Protein AF-A0A317SPT7-F1 (afdb_monomer_lite)

Organism: NCBI:txid42249

Structure (mmCIF, N/CA/C/O backbone):
data_AF-A0A317SPT7-F1
#
_entry.id   AF-A0A317SPT7-F1
#
loop_
_atom_site.group_PDB
_atom_site.id
_atom_site.type_symbol
_atom_site.label_atom_id
_atom_site.label_alt_id
_atom_site.label_comp_id
_atom_site.label_asym_id
_atom_site.label_entity_id
_atom_site.label_seq_id
_atom_site.pdbx_PDB_ins_code
_atom_site.Cartn_x
_atom_site.Cartn_y
_atom_site.Cartn_z
_atom_site.occupancy
_atom_site.B_iso_or_equiv
_atom_site.auth_seq_id
_atom_site.auth_comp_id
_atom_site.auth_asym_id
_atom_site.auth_atom_id
_atom_site.pdbx_PDB_model_num
ATOM 1 N N . MET A 1 1 ? -6.561 -16.278 8.020 1.00 62.56 1 MET A N 1
ATOM 2 C CA . MET A 1 1 ? -5.770 -16.053 9.252 1.00 62.56 1 MET A CA 1
ATOM 3 C C . MET A 1 1 ? -6.663 -15.581 10.392 1.00 62.56 1 MET A C 1
ATOM 5 O O . MET A 1 1 ? -6.521 -16.106 11.484 1.00 62.56 1 MET A O 1
ATOM 9 N N . ASP A 1 2 ? -7.633 -14.691 10.151 1.00 71.88 2 ASP A N 1
ATOM 10 C CA . ASP A 1 2 ? -8.586 -14.255 11.193 1.00 71.88 2 ASP A CA 1
ATOM 11 C C . ASP A 1 2 ? -9.445 -15.392 11.786 1.00 71.88 2 ASP A C 1
ATOM 13 O O . ASP A 1 2 ? -9.927 -15.287 12.916 1.00 71.88 2 ASP A O 1
ATOM 17 N N . ASP A 1 3 ? -9.630 -16.486 11.041 1.00 73.00 3 ASP A N 1
ATOM 18 C CA . ASP A 1 3 ? -10.443 -17.635 11.455 1.00 73.00 3 ASP A CA 1
ATOM 19 C C . ASP A 1 3 ? -9.917 -18.350 12.703 1.00 73.00 3 ASP A C 1
ATOM 21 O O . ASP A 1 3 ? -10.719 -18.933 13.439 1.00 73.00 3 ASP A O 1
ATOM 25 N N . ASP A 1 4 ? -8.611 -18.258 12.962 1.00 81.69 4 ASP A N 1
ATOM 26 C CA . ASP A 1 4 ? -7.944 -18.909 14.092 1.00 81.69 4 ASP A CA 1
ATOM 27 C C . ASP A 1 4 ? -8.137 -18.140 15.408 1.00 81.69 4 ASP A C 1
ATOM 29 O O . ASP A 1 4 ? -7.883 -18.668 16.493 1.00 81.69 4 ASP A O 1
ATOM 33 N N . VAL A 1 5 ? -8.610 -16.890 15.341 1.00 82.00 5 VAL A N 1
ATOM 34 C CA . VAL A 1 5 ? -8.879 -16.076 16.525 1.00 82.00 5 VAL A CA 1
ATOM 35 C C . VAL A 1 5 ? -10.320 -16.301 16.970 1.00 82.00 5 VAL A C 1
ATOM 37 O O . VAL A 1 5 ? -11.270 -15.891 16.306 1.00 82.00 5 VAL A O 1
ATOM 40 N N . THR A 1 6 ? -10.500 -16.951 18.118 1.00 78.31 6 THR A N 1
ATOM 41 C CA . THR A 1 6 ? -11.825 -17.165 18.715 1.00 78.31 6 THR A CA 1
ATOM 42 C C . THR A 1 6 ? -12.183 -16.045 19.692 1.00 78.31 6 THR A C 1
ATOM 44 O O . THR A 1 6 ? -11.378 -15.765 20.590 1.00 78.31 6 THR A O 1
ATOM 47 N N . PRO A 1 7 ? -13.382 -15.440 19.590 1.00 75.62 7 PRO A N 1
ATOM 48 C CA . PRO A 1 7 ? -13.872 -14.522 20.610 1.00 75.62 7 PRO A CA 1
ATOM 49 C C . PRO A 1 7 ? -14.023 -15.266 21.942 1.00 75.62 7 PRO A C 1
ATOM 51 O O . PRO A 1 7 ? -14.437 -16.427 21.985 1.00 75.62 7 PRO A O 1
ATOM 54 N N . LEU A 1 8 ? -13.681 -14.604 23.045 1.00 79.56 8 LEU A N 1
ATOM 55 C CA . LEU A 1 8 ? -13.890 -15.158 24.380 1.00 79.56 8 LEU A CA 1
ATOM 56 C C . LEU A 1 8 ? -15.151 -14.548 24.985 1.00 79.56 8 LEU A C 1
ATOM 58 O O . LEU A 1 8 ? -15.348 -13.342 24.925 1.00 79.56 8 LEU A O 1
ATOM 62 N N . ILE A 1 9 ? -16.002 -15.358 25.610 1.00 79.31 9 ILE A N 1
ATOM 63 C CA . ILE A 1 9 ? -17.168 -14.836 26.333 1.00 79.31 9 ILE A CA 1
ATOM 64 C C . ILE A 1 9 ? -16.709 -14.327 27.697 1.00 79.31 9 ILE A C 1
ATOM 66 O O . ILE A 1 9 ? -16.031 -15.044 28.448 1.00 79.31 9 ILE A O 1
ATOM 70 N N . ILE A 1 10 ? -17.110 -13.107 28.053 1.00 75.12 10 ILE A N 1
ATOM 71 C CA . ILE A 1 10 ? -16.808 -12.566 29.372 1.00 75.12 10 ILE A CA 1
ATOM 72 C C . ILE A 1 10 ? -17.508 -13.408 30.447 1.00 75.12 10 ILE A C 1
ATOM 74 O O . ILE A 1 10 ? -18.734 -13.493 30.524 1.00 75.12 10 ILE A O 1
ATOM 78 N N . ARG A 1 11 ? -16.721 -13.995 31.351 1.00 71.31 11 ARG A N 1
ATOM 79 C CA . ARG A 1 11 ? -17.261 -14.719 32.507 1.00 71.31 11 ARG A CA 1
ATOM 80 C C . ARG A 1 11 ? -17.750 -13.717 33.567 1.00 71.31 11 ARG A C 1
ATOM 82 O O . ARG A 1 11 ? -16.999 -12.839 33.988 1.00 71.31 11 ARG A O 1
ATOM 89 N N . ASN A 1 12 ? -18.993 -13.892 34.029 1.00 77.94 12 ASN A N 1
ATOM 90 C CA . ASN A 1 12 ? -19.685 -13.103 35.067 1.00 77.94 12 ASN A CA 1
ATOM 91 C C . ASN A 1 12 ? -20.014 -11.649 34.668 1.00 77.94 12 ASN A C 1
ATOM 93 O O . ASN A 1 12 ? -19.311 -10.748 35.097 1.00 77.94 12 ASN A O 1
ATOM 97 N N . PRO A 1 13 ? -21.073 -11.357 33.899 1.00 79.38 13 PRO A N 1
ATOM 98 C CA . PRO A 1 13 ? -21.407 -9.980 33.526 1.00 79.38 13 PRO A CA 1
ATOM 99 C C . PRO A 1 13 ? -21.688 -9.084 34.752 1.00 79.38 13 PRO A C 1
ATOM 101 O O . PRO A 1 13 ? -22.119 -9.577 35.802 1.00 79.38 13 PRO A O 1
ATOM 104 N N . PRO A 1 14 ? -21.495 -7.755 34.641 1.00 83.56 14 PRO A N 1
ATOM 105 C CA . PRO A 1 14 ? -21.807 -6.834 35.723 1.00 83.56 14 PRO A CA 1
ATOM 106 C C . PRO A 1 14 ? -23.298 -6.891 36.081 1.00 83.56 14 PRO A C 1
ATOM 108 O O . PRO A 1 14 ? -24.159 -7.234 35.259 1.00 83.56 14 PRO A O 1
ATOM 111 N N . ARG A 1 15 ? -23.607 -6.523 37.334 1.00 87.19 15 ARG A N 1
ATOM 112 C CA . ARG A 1 15 ? -24.990 -6.406 37.824 1.00 87.19 15 ARG A CA 1
ATOM 113 C C . ARG A 1 15 ? -25.806 -5.531 36.869 1.00 87.19 15 ARG A C 1
ATOM 115 O O . ARG A 1 15 ? -25.298 -4.522 36.387 1.00 87.19 15 ARG A O 1
ATOM 122 N N . ILE A 1 16 ? -27.079 -5.873 36.660 1.00 86.75 16 ILE A N 1
ATOM 123 C CA . ILE A 1 16 ? -27.988 -5.173 35.729 1.00 86.75 16 ILE A CA 1
ATOM 124 C C . ILE A 1 16 ? -27.984 -3.654 35.966 1.00 86.75 16 ILE A C 1
ATOM 126 O O . ILE A 1 16 ? -27.897 -2.878 35.020 1.00 86.75 16 ILE A O 1
ATOM 130 N N . SER A 1 17 ? -27.964 -3.221 37.231 1.00 89.56 17 SER A N 1
ATOM 131 C CA . SER A 1 17 ? -27.928 -1.802 37.612 1.00 89.56 17 SER A CA 1
ATOM 132 C C . SER A 1 17 ? -26.664 -1.042 37.181 1.00 89.56 17 SER A C 1
ATOM 134 O O . SER A 1 17 ? -26.667 0.189 37.173 1.00 89.56 17 SER A O 1
ATOM 136 N N . LEU A 1 18 ? -25.582 -1.746 36.836 1.00 90.38 18 LEU A N 1
ATOM 137 C CA . LEU A 1 18 ? -24.305 -1.170 36.410 1.00 90.38 18 LEU A CA 1
ATOM 138 C C . LEU A 1 18 ? -24.070 -1.259 34.899 1.00 90.38 18 LEU A C 1
ATOM 140 O O . LEU A 1 18 ? -23.232 -0.510 34.407 1.00 90.38 18 LEU A O 1
ATOM 144 N N . ARG A 1 19 ? -24.805 -2.104 34.162 1.00 89.62 19 ARG A N 1
ATOM 145 C CA . ARG A 1 19 ? -24.576 -2.358 32.724 1.00 89.62 19 ARG A CA 1
ATOM 146 C C . ARG A 1 19 ? -24.565 -1.080 31.889 1.00 89.62 19 ARG A C 1
ATOM 148 O O . ARG A 1 19 ? -23.528 -0.726 31.344 1.00 89.62 19 ARG A O 1
ATOM 155 N N . ARG A 1 20 ? -25.623 -0.271 31.989 1.00 92.19 20 ARG A N 1
ATOM 156 C CA . ARG A 1 20 ? -25.729 1.016 31.278 1.00 92.19 20 ARG A CA 1
ATOM 157 C C . ARG A 1 20 ? -24.606 2.010 31.600 1.00 92.19 20 ARG A C 1
ATOM 159 O O . ARG A 1 20 ? -24.272 2.861 30.782 1.00 92.19 20 ARG A O 1
ATOM 166 N N . LYS A 1 21 ? -24.046 1.963 32.816 1.00 94.31 21 LYS A N 1
ATOM 167 C CA . LYS A 1 21 ? -22.901 2.812 33.193 1.00 94.31 21 LYS A CA 1
ATOM 168 C C . LYS A 1 21 ? -21.602 2.284 32.588 1.00 94.31 21 LYS A C 1
ATOM 170 O O . LYS A 1 21 ? -20.775 3.080 32.161 1.00 94.31 21 LYS A O 1
ATOM 175 N N . VAL A 1 22 ? -21.433 0.963 32.578 1.00 94.38 22 VAL A N 1
ATOM 176 C CA . VAL A 1 22 ? -20.272 0.273 32.006 1.00 94.38 22 VAL A CA 1
ATOM 177 C C . VAL A 1 22 ? -20.228 0.437 30.488 1.00 94.38 22 VAL A C 1
ATOM 179 O O . VAL A 1 22 ? -19.161 0.744 29.974 1.00 94.38 22 VAL A O 1
ATOM 182 N N . GLU A 1 23 ? -21.365 0.325 29.801 1.00 93.50 23 GLU A N 1
ATOM 183 C CA . GLU A 1 23 ? -21.505 0.568 28.354 1.00 93.50 23 GLU A CA 1
ATOM 184 C C . GLU A 1 23 ? -21.053 1.983 27.978 1.00 93.50 23 GLU A C 1
ATOM 186 O O . GLU A 1 23 ? -20.086 2.147 27.241 1.00 93.50 23 GLU A O 1
ATOM 191 N N . LYS A 1 24 ? -21.651 3.015 28.593 1.00 95.88 24 LYS A N 1
ATOM 192 C CA . LYS A 1 24 ? -21.262 4.418 28.358 1.00 95.88 24 LYS A CA 1
ATOM 193 C C . LYS A 1 24 ? -19.786 4.687 28.646 1.00 95.88 24 LYS A C 1
ATOM 195 O O . LYS A 1 24 ? -19.141 5.477 27.956 1.00 95.88 24 LYS A O 1
ATOM 200 N N . LEU A 1 25 ? -19.253 4.069 29.702 1.00 96.56 25 LEU A N 1
ATOM 201 C CA . LEU A 1 25 ? -17.837 4.182 30.027 1.00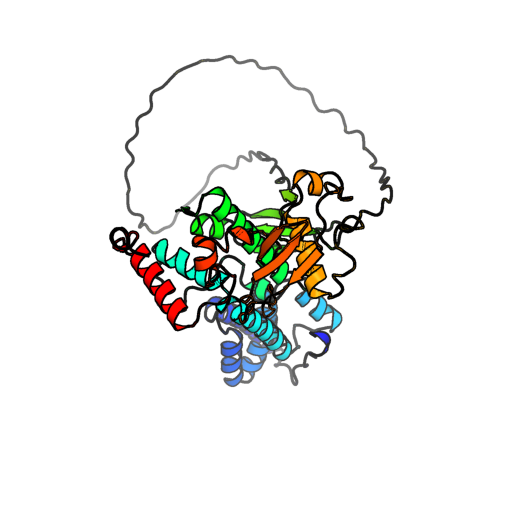 96.56 25 LEU A CA 1
ATOM 202 C C . LEU A 1 25 ? -16.977 3.500 28.955 1.00 96.56 25 LEU A C 1
ATOM 204 O O . LEU A 1 25 ? -15.963 4.068 28.572 1.00 96.56 25 LEU A O 1
ATOM 208 N N . GLY A 1 26 ? -17.386 2.336 28.448 1.00 96.38 26 GLY A N 1
ATOM 209 C CA . GLY A 1 26 ? -16.715 1.631 27.356 1.00 96.38 26 GLY A CA 1
ATOM 210 C C . GLY A 1 26 ? -16.642 2.462 26.074 1.00 96.38 26 GLY A C 1
ATOM 211 O O . GLY A 1 26 ? -15.552 2.651 25.540 1.00 96.38 26 GLY A O 1
ATOM 212 N N . GLU A 1 27 ? -17.763 3.041 25.640 1.00 96.38 27 GLU A N 1
ATOM 213 C CA . GLU A 1 27 ? -17.819 3.969 24.496 1.00 96.38 27 GLU A CA 1
ATOM 214 C C . GLU A 1 27 ? -16.865 5.158 24.684 1.00 96.38 27 GLU A C 1
ATOM 216 O O . GLU A 1 27 ? -16.054 5.476 23.812 1.00 96.38 27 GLU A O 1
ATOM 221 N N . THR A 1 28 ? -16.914 5.789 25.862 1.00 97.56 28 THR A N 1
ATOM 222 C CA . THR A 1 28 ? -16.061 6.942 26.187 1.00 97.56 28 THR A CA 1
ATOM 223 C C . THR A 1 28 ? -14.582 6.560 26.165 1.00 97.56 28 THR A C 1
ATOM 225 O O . THR A 1 28 ? -13.760 7.283 25.606 1.00 97.56 28 THR A O 1
ATOM 228 N N . LEU A 1 29 ? -14.226 5.415 26.754 1.00 97.44 29 LEU A N 1
ATOM 229 C CA . LEU A 1 29 ? -12.850 4.922 26.780 1.00 97.44 29 LEU A CA 1
ATOM 230 C C . LEU A 1 29 ? -12.330 4.612 25.380 1.00 97.44 29 LEU A C 1
ATOM 232 O O . LEU A 1 29 ? -11.175 4.917 25.110 1.00 97.44 29 LEU A O 1
ATOM 236 N N . ALA A 1 30 ? -13.155 4.043 24.499 1.00 97.00 30 ALA A N 1
ATOM 237 C CA . ALA A 1 30 ? -12.769 3.774 23.118 1.00 97.00 30 ALA A CA 1
ATOM 238 C C . ALA A 1 30 ? -12.459 5.069 22.357 1.00 97.00 30 ALA A C 1
ATOM 240 O O . ALA A 1 30 ? -11.417 5.167 21.712 1.00 97.00 30 ALA A O 1
ATOM 241 N N . LEU A 1 31 ? -13.307 6.094 22.500 1.00 96.50 31 LEU A N 1
ATOM 242 C CA . LEU A 1 31 ? -13.080 7.408 21.893 1.00 96.50 31 LEU A CA 1
ATOM 243 C C . LEU A 1 31 ? -11.825 8.094 22.445 1.00 96.50 31 LEU A C 1
ATOM 245 O O . LEU A 1 31 ? -11.060 8.680 21.679 1.00 96.50 31 LEU A O 1
ATOM 249 N N . VAL A 1 32 ? -11.591 8.017 23.758 1.00 96.62 32 VAL A N 1
ATOM 250 C CA . VAL A 1 32 ? -10.373 8.558 24.383 1.00 96.62 32 VAL A CA 1
ATOM 251 C C . VAL A 1 32 ? -9.139 7.806 23.893 1.00 96.62 32 VAL A C 1
ATOM 253 O O . VAL A 1 32 ? -8.159 8.439 23.511 1.00 96.62 32 VAL A O 1
ATOM 256 N N . ALA A 1 33 ? -9.188 6.473 23.858 1.00 96.12 33 ALA A N 1
ATOM 257 C CA . ALA A 1 33 ? -8.097 5.640 23.368 1.00 96.12 33 ALA A CA 1
ATOM 258 C C . ALA A 1 33 ? -7.736 6.002 21.921 1.00 96.12 33 ALA A C 1
ATOM 260 O O . ALA A 1 33 ? -6.568 6.238 21.622 1.00 96.12 33 ALA A O 1
ATOM 261 N N . PHE A 1 34 ? -8.742 6.098 21.050 1.00 94.31 34 PHE A N 1
ATOM 262 C CA . PHE A 1 34 ? -8.567 6.394 19.632 1.00 94.31 34 PHE A CA 1
ATOM 263 C C . PHE A 1 34 ? -7.972 7.789 19.390 1.00 94.31 34 PHE A C 1
ATOM 265 O O . PHE A 1 34 ? -7.015 7.927 18.634 1.00 94.31 34 PHE A O 1
ATOM 272 N N . ASN A 1 35 ? -8.497 8.824 20.056 1.00 92.38 35 ASN A N 1
ATOM 273 C CA . ASN A 1 35 ? -8.096 10.208 19.785 1.00 92.38 35 ASN A CA 1
ATOM 274 C C . ASN A 1 35 ? -6.831 10.651 20.537 1.00 92.38 35 ASN A C 1
ATOM 276 O O . ASN A 1 35 ? -6.080 11.475 20.024 1.00 92.38 35 ASN A O 1
ATOM 280 N N . ALA A 1 36 ? -6.599 10.156 21.758 1.00 90.56 36 ALA A N 1
ATOM 281 C CA . ALA A 1 36 ? -5.516 10.647 22.618 1.00 90.56 36 ALA A CA 1
ATOM 282 C C . ALA A 1 36 ? -4.276 9.739 22.645 1.00 90.56 36 ALA A C 1
ATOM 284 O O . ALA A 1 36 ? -3.206 10.193 23.044 1.00 90.56 36 ALA A O 1
ATOM 285 N N . PHE A 1 37 ? -4.393 8.472 22.233 1.00 87.00 37 PHE A N 1
ATOM 286 C CA . PHE A 1 37 ? -3.320 7.474 22.344 1.00 87.00 37 PHE A CA 1
ATOM 287 C C . PHE A 1 37 ? -2.973 6.831 20.996 1.00 87.00 37 PHE A C 1
ATOM 289 O O . PHE A 1 37 ? -2.656 5.645 20.963 1.00 87.00 37 PHE A O 1
ATOM 296 N N . GLY A 1 38 ? -3.020 7.610 19.907 1.00 75.75 38 GLY A N 1
ATOM 297 C CA . GLY A 1 38 ? -2.996 7.157 18.505 1.00 75.75 38 GLY A CA 1
ATOM 298 C C . GLY A 1 38 ? -2.083 5.970 18.169 1.00 75.75 38 GLY A C 1
ATOM 299 O O . GLY A 1 38 ? -2.532 5.039 17.509 1.00 75.75 38 GLY A O 1
ATOM 300 N N . ASP A 1 39 ? -0.844 5.937 18.671 1.00 79.00 39 ASP A N 1
ATOM 301 C CA . ASP A 1 39 ? 0.107 4.854 18.364 1.00 79.00 39 ASP A CA 1
ATOM 302 C C . ASP A 1 39 ? -0.169 3.539 19.113 1.00 79.00 39 ASP A C 1
ATOM 304 O O . ASP A 1 39 ? 0.322 2.475 18.736 1.00 79.00 39 ASP A O 1
ATOM 308 N N . SER A 1 40 ? -0.912 3.580 20.222 1.00 87.75 40 SER A N 1
ATOM 309 C CA . SER A 1 40 ? -1.241 2.376 20.992 1.00 87.75 40 SER A CA 1
ATOM 310 C C . SER A 1 40 ? -2.547 2.456 21.806 1.00 87.75 40 SER A C 1
ATOM 312 O O . SER A 1 40 ? -2.523 2.222 23.023 1.00 87.75 40 SER A O 1
ATOM 314 N N . PRO A 1 41 ? -3.713 2.683 21.166 1.00 93.00 41 PRO A N 1
ATOM 315 C CA . PRO A 1 41 ? -5.000 2.823 21.856 1.00 93.00 41 PRO A CA 1
ATOM 316 C C . PRO A 1 41 ? -5.317 1.636 22.782 1.00 93.00 41 PRO A C 1
ATOM 318 O O . PRO A 1 41 ? -5.710 1.811 23.939 1.00 93.00 41 PRO A O 1
ATOM 321 N N . GLY A 1 42 ? -5.046 0.406 22.331 1.00 94.69 42 GLY A N 1
ATOM 322 C CA . GLY A 1 42 ? -5.265 -0.802 23.131 1.00 94.69 42 GLY A CA 1
ATOM 323 C C . GLY A 1 42 ? -4.428 -0.894 24.415 1.00 94.69 42 GLY A C 1
ATOM 324 O O . GLY A 1 42 ? -4.880 -1.497 25.393 1.00 94.69 42 GLY A O 1
ATOM 325 N N . LYS A 1 43 ? -3.232 -0.283 24.479 1.00 95.12 43 LYS A N 1
ATOM 326 C CA . LYS A 1 43 ? -2.399 -0.307 25.701 1.00 95.12 43 LYS A CA 1
ATOM 327 C C . LYS A 1 43 ? -3.051 0.497 26.823 1.00 95.12 43 LYS A C 1
ATOM 329 O O . LYS A 1 43 ? -3.052 0.049 27.970 1.00 95.12 43 LYS A O 1
ATOM 334 N N . PHE A 1 44 ? -3.657 1.637 26.490 1.00 95.75 44 PHE A N 1
ATOM 335 C CA . PHE A 1 44 ? -4.428 2.436 27.442 1.00 95.75 44 PHE A CA 1
ATOM 336 C C . PHE A 1 44 ? -5.591 1.624 28.035 1.00 95.75 44 PHE A C 1
ATOM 338 O O . PHE A 1 44 ? -5.738 1.554 29.258 1.00 95.75 44 PHE A O 1
ATOM 345 N N . LEU A 1 45 ? -6.357 0.921 27.193 1.00 96.44 45 LEU A N 1
ATOM 346 C CA . LEU A 1 45 ? -7.470 0.081 27.650 1.00 96.44 45 LEU A CA 1
ATOM 347 C C . LEU A 1 45 ? -7.012 -1.070 28.556 1.00 96.44 45 LEU A C 1
ATOM 349 O O . LEU A 1 45 ? -7.708 -1.403 29.521 1.00 96.44 45 LEU A O 1
ATOM 353 N N . MET A 1 46 ? -5.835 -1.648 28.288 1.00 95.75 46 MET A N 1
ATOM 354 C CA . MET A 1 46 ? -5.230 -2.682 29.134 1.00 95.75 46 MET A CA 1
ATOM 355 C C . MET A 1 46 ? -4.893 -2.154 30.529 1.00 95.75 46 MET A C 1
ATOM 357 O O . MET A 1 46 ? -5.267 -2.789 31.517 1.00 95.75 46 MET A O 1
ATOM 361 N N . VAL A 1 47 ? -4.259 -0.982 30.626 1.00 94.62 47 VAL A N 1
ATOM 362 C CA . VAL A 1 47 ? -3.975 -0.333 31.918 1.00 94.62 47 VAL A CA 1
ATOM 363 C C . VAL A 1 47 ? -5.276 -0.049 32.667 1.00 94.62 47 VAL A C 1
ATOM 365 O O . VAL A 1 47 ? -5.401 -0.388 33.843 1.00 94.62 47 VAL A O 1
ATOM 368 N N . PHE A 1 48 ? -6.283 0.487 31.974 1.00 93.62 48 PHE A N 1
ATOM 369 C CA . PHE A 1 48 ? -7.579 0.786 32.578 1.00 93.62 48 PHE A CA 1
ATOM 370 C C . PHE A 1 48 ? -8.279 -0.478 33.108 1.00 93.62 48 PHE A C 1
ATOM 372 O O . PHE A 1 48 ? -8.863 -0.464 34.194 1.00 93.62 48 PHE A O 1
ATOM 379 N N . SER A 1 49 ? -8.141 -1.611 32.410 1.00 94.38 49 SER A N 1
ATOM 380 C CA . SER A 1 49 ? -8.752 -2.890 32.802 1.00 94.38 49 SER A CA 1
ATOM 381 C C . SER A 1 49 ? -8.220 -3.462 34.126 1.00 94.38 49 SER A C 1
ATOM 383 O O . SER A 1 49 ? -8.878 -4.299 34.755 1.00 94.38 49 SER A O 1
ATOM 385 N N . ALA A 1 50 ? -7.041 -3.007 34.562 1.00 93.88 50 ALA A N 1
ATOM 386 C CA . ALA A 1 50 ? -6.405 -3.427 35.804 1.00 93.88 50 ALA A CA 1
ATOM 387 C C . ALA A 1 50 ? -6.906 -2.651 37.038 1.00 93.88 50 ALA A C 1
ATOM 389 O O . ALA A 1 50 ? -6.690 -3.103 38.159 1.00 93.88 50 ALA A O 1
ATOM 390 N N . LEU A 1 51 ? -7.596 -1.516 36.855 1.00 94.69 51 LEU A N 1
ATOM 391 C CA . LEU A 1 51 ? -7.947 -0.602 37.952 1.00 94.69 51 LEU A CA 1
ATOM 392 C C . LE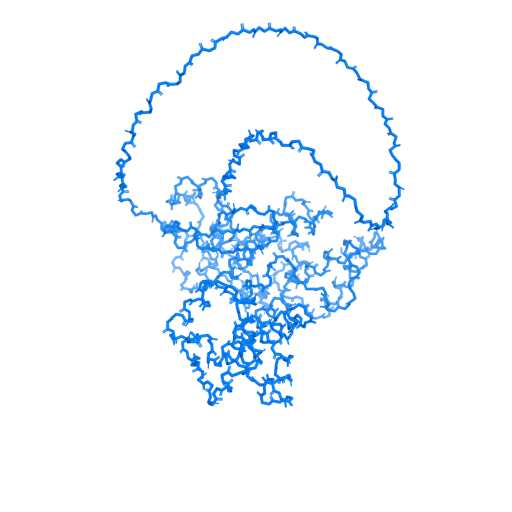U A 1 51 ? -9.084 -1.112 38.844 1.00 94.69 51 LEU A C 1
ATOM 394 O O . LEU A 1 51 ? -9.067 -0.926 40.057 1.00 94.69 51 LEU A O 1
ATOM 398 N N . SER A 1 52 ? -10.112 -1.721 38.254 1.00 94.19 52 SER A N 1
ATOM 399 C CA . SER A 1 52 ? -11.253 -2.261 38.997 1.00 94.19 52 SER A CA 1
ATOM 400 C C . SER A 1 52 ? -12.014 -3.289 38.169 1.00 94.19 52 SER A C 1
ATOM 402 O O . SER A 1 52 ? -11.845 -3.378 36.952 1.00 94.19 52 SER A O 1
ATOM 404 N N . GLN A 1 53 ? -12.912 -4.038 38.813 1.00 90.50 53 GLN A N 1
ATOM 405 C CA . GLN A 1 53 ? -13.801 -4.954 38.104 1.00 90.50 53 GLN A CA 1
ATOM 406 C C . GLN A 1 53 ? -14.688 -4.204 37.091 1.00 90.50 53 GLN A C 1
ATOM 408 O O . GLN A 1 53 ? -14.778 -4.628 35.945 1.00 90.50 53 GLN A O 1
ATOM 413 N N . THR A 1 54 ? -15.269 -3.058 37.462 1.00 91.81 54 THR A N 1
ATOM 414 C CA . THR A 1 54 ? -16.066 -2.208 36.556 1.00 91.81 54 THR A CA 1
ATOM 415 C C . THR A 1 54 ? -15.246 -1.726 35.360 1.00 91.81 54 THR A C 1
ATOM 417 O O . THR A 1 54 ? -15.708 -1.816 34.224 1.00 91.81 54 THR A O 1
ATOM 420 N N . CYS A 1 55 ? -14.015 -1.266 35.605 1.00 94.19 55 CYS A N 1
ATOM 421 C CA . CYS A 1 55 ? -13.102 -0.821 34.556 1.00 94.19 55 CYS A CA 1
ATOM 422 C C . CYS A 1 55 ? -12.711 -1.965 33.620 1.00 94.19 55 CYS A C 1
ATOM 424 O O . CYS A 1 55 ? -12.604 -1.749 32.423 1.00 94.19 55 CYS A O 1
ATOM 426 N N . ARG A 1 56 ? -12.561 -3.193 34.129 1.00 92.88 56 ARG A N 1
ATOM 427 C CA . ARG A 1 56 ? -12.292 -4.375 33.303 1.00 92.88 56 ARG A CA 1
ATOM 428 C C . ARG A 1 56 ? -13.405 -4.644 32.293 1.00 92.88 56 ARG A C 1
ATOM 430 O O . ARG A 1 56 ? -13.106 -4.838 31.117 1.00 92.88 56 ARG A O 1
ATOM 437 N N . TYR A 1 57 ? -14.669 -4.630 32.725 1.00 91.88 57 TYR A N 1
ATOM 438 C CA . TYR A 1 57 ? -15.798 -4.796 31.799 1.00 91.88 57 TYR A CA 1
ATOM 439 C C . TYR A 1 57 ? -15.884 -3.630 30.817 1.00 91.88 57 TYR A C 1
ATOM 441 O O . TYR A 1 57 ? -16.020 -3.865 29.622 1.00 91.88 57 TYR A O 1
ATOM 449 N N . ALA A 1 58 ? -15.728 -2.392 31.297 1.00 95.38 58 ALA A N 1
ATOM 450 C CA . ALA A 1 58 ? -15.760 -1.213 30.435 1.00 95.38 58 ALA A CA 1
ATOM 451 C C . ALA A 1 58 ? -14.645 -1.248 29.381 1.00 95.38 58 ALA A C 1
ATOM 453 O O . ALA A 1 58 ? -14.921 -1.009 28.215 1.00 95.38 58 ALA A O 1
ATOM 454 N N . SER A 1 59 ? -13.416 -1.625 29.752 1.00 95.88 59 SER A N 1
ATOM 455 C CA . SER A 1 59 ? -12.314 -1.833 28.805 1.00 95.88 59 SER A CA 1
ATOM 456 C C . SER A 1 59 ? -12.628 -2.925 27.790 1.00 95.88 59 SER A C 1
ATOM 458 O O . SER A 1 59 ? -12.234 -2.800 26.639 1.00 95.88 59 SER A O 1
ATOM 460 N N . THR A 1 60 ? -13.322 -3.991 28.196 1.00 94.12 60 THR A N 1
ATOM 461 C CA . THR A 1 60 ? -13.675 -5.079 27.276 1.00 94.12 60 THR A CA 1
ATOM 462 C C . THR A 1 60 ? -14.665 -4.596 26.215 1.00 94.12 60 THR A C 1
ATOM 464 O O . THR A 1 60 ? -14.406 -4.784 25.033 1.00 94.12 60 THR A O 1
ATOM 467 N N . LEU A 1 61 ? -15.716 -3.870 26.616 1.00 94.31 61 LEU A N 1
ATOM 468 C CA . LEU A 1 61 ? -16.631 -3.209 25.672 1.00 94.31 61 LEU A CA 1
ATOM 469 C C . LEU A 1 61 ? -15.920 -2.142 24.831 1.00 94.31 61 LEU A C 1
ATOM 471 O O . LEU A 1 61 ? -16.181 -2.000 23.640 1.00 94.31 61 LEU A O 1
ATOM 475 N N . ALA A 1 62 ? -14.981 -1.409 25.434 1.00 96.56 62 ALA A N 1
ATOM 476 C CA . ALA A 1 62 ? -14.198 -0.402 24.734 1.00 96.56 62 ALA A CA 1
ATOM 477 C C . ALA A 1 62 ? -13.376 -1.008 23.591 1.00 96.56 62 ALA A C 1
ATOM 479 O O . ALA A 1 62 ? -13.233 -0.353 22.567 1.00 96.56 62 ALA A O 1
ATOM 480 N N . PHE A 1 63 ? -12.876 -2.245 23.715 1.00 96.31 63 PHE A N 1
ATOM 481 C CA . PHE A 1 63 ? -12.219 -2.925 22.595 1.00 96.31 63 PHE A CA 1
ATOM 482 C C . PHE A 1 63 ? -13.177 -3.152 21.425 1.00 96.31 63 PHE A C 1
ATOM 484 O O . PHE A 1 63 ? -12.780 -2.920 20.290 1.00 96.31 63 PHE A O 1
ATOM 491 N N . THR A 1 64 ? -14.432 -3.524 21.678 1.00 94.00 64 THR A N 1
ATOM 492 C CA . THR A 1 64 ? -15.444 -3.676 20.623 1.00 94.00 64 THR A CA 1
ATOM 493 C C . THR A 1 64 ? -15.674 -2.368 19.867 1.00 94.00 64 THR A C 1
ATOM 495 O O . THR A 1 64 ? -15.596 -2.338 18.641 1.00 94.00 64 THR A O 1
ATOM 498 N N . HIS A 1 65 ? -15.869 -1.257 20.581 1.00 94.94 65 HIS A N 1
ATOM 499 C CA . HIS A 1 65 ? -16.020 0.055 19.942 1.00 94.94 65 HIS A CA 1
ATOM 500 C C . HIS A 1 65 ? -14.733 0.509 19.242 1.00 94.94 65 HIS A C 1
ATOM 502 O O . HIS A 1 65 ? -14.775 1.004 18.118 1.00 94.94 65 HIS A O 1
ATOM 508 N N . LEU A 1 66 ? -13.573 0.303 19.865 1.00 95.75 66 LEU A N 1
ATOM 509 C CA . LEU A 1 66 ? -12.281 0.672 19.294 1.00 95.75 66 LEU A CA 1
ATOM 510 C C . LEU A 1 66 ? -12.005 -0.080 17.988 1.00 95.75 66 LEU A C 1
ATOM 512 O O . LEU A 1 66 ? -11.518 0.526 17.043 1.00 95.75 66 LEU A O 1
ATOM 516 N N . ILE A 1 67 ? -12.379 -1.358 17.899 1.00 95.00 67 ILE A N 1
ATOM 517 C CA . ILE A 1 67 ? -12.299 -2.148 16.665 1.00 95.00 67 ILE A CA 1
ATOM 518 C C . ILE A 1 67 ? -13.076 -1.475 15.531 1.00 95.00 67 ILE A C 1
ATOM 520 O O . ILE A 1 67 ? -12.539 -1.329 14.437 1.00 95.00 67 ILE A O 1
ATOM 524 N N . THR A 1 68 ? -14.303 -1.014 15.794 1.00 92.06 68 THR A N 1
ATOM 525 C CA . THR A 1 68 ? -15.120 -0.341 14.768 1.00 92.06 68 THR A CA 1
ATOM 526 C C . THR A 1 68 ? -14.553 1.012 14.335 1.00 92.06 68 THR A C 1
ATOM 528 O O . THR A 1 68 ? -14.733 1.405 13.186 1.00 92.06 68 THR A O 1
ATOM 531 N N . LEU A 1 69 ? -13.845 1.708 15.231 1.00 92.75 69 LEU A N 1
ATOM 532 C CA . LEU A 1 69 ? -13.195 2.989 14.940 1.00 92.75 69 LEU A CA 1
ATOM 533 C C . LEU A 1 69 ? -11.880 2.809 14.168 1.00 92.75 69 LEU A C 1
ATOM 535 O O . LEU A 1 69 ? -11.585 3.565 13.248 1.00 92.75 69 LEU A O 1
ATOM 539 N N . GLU A 1 70 ? -11.072 1.829 14.566 1.00 92.19 70 GLU A N 1
ATOM 540 C CA . GLU A 1 70 ? -9.692 1.661 14.106 1.00 92.19 70 GLU A CA 1
ATOM 541 C C . GLU A 1 70 ? -9.575 0.754 12.874 1.00 92.19 70 GLU A C 1
ATOM 543 O O . GLU A 1 70 ? -8.689 0.950 12.039 1.00 92.19 70 GLU A O 1
ATOM 548 N N . PHE A 1 71 ? -10.489 -0.208 12.742 1.00 93.38 71 PHE A N 1
ATOM 549 C CA . PHE A 1 71 ? -10.547 -1.175 11.648 1.00 93.38 71 PHE A CA 1
ATOM 550 C C . PHE A 1 71 ? -11.947 -1.180 11.012 1.00 93.38 71 PHE A C 1
ATOM 552 O O . PHE A 1 71 ? -12.647 -2.196 11.080 1.00 93.38 71 PHE A O 1
ATOM 559 N N . PRO A 1 72 ? -12.396 -0.061 10.411 1.00 90.50 72 PRO A N 1
ATOM 560 C CA . PRO A 1 72 ? -13.655 -0.051 9.672 1.00 90.50 72 PRO A CA 1
ATOM 561 C C . PRO A 1 72 ? -13.570 -1.007 8.472 1.00 90.50 72 PRO A C 1
ATOM 563 O O . PRO A 1 72 ? -12.474 -1.273 7.988 1.00 90.50 72 PRO A O 1
ATOM 566 N N . GLY A 1 73 ? -14.711 -1.504 7.985 1.00 89.75 73 GLY A N 1
ATOM 567 C CA . GLY A 1 73 ? -14.781 -2.235 6.714 1.00 89.75 73 GLY A CA 1
ATOM 568 C C . GLY A 1 73 ? -15.464 -3.605 6.752 1.00 89.75 73 GLY A C 1
ATOM 569 O O . GLY A 1 73 ? -15.923 -4.101 7.791 1.00 89.75 73 GLY A O 1
ATOM 570 N N . ALA A 1 74 ? -15.539 -4.214 5.571 1.00 89.62 74 ALA A N 1
ATOM 571 C CA . ALA A 1 74 ? -16.186 -5.490 5.299 1.00 89.62 74 ALA A CA 1
ATOM 572 C C . ALA A 1 74 ? -15.510 -6.659 6.027 1.00 89.62 74 ALA A C 1
ATOM 574 O O . ALA A 1 74 ? -16.191 -7.593 6.440 1.00 89.62 74 ALA A O 1
ATOM 575 N N . ARG A 1 75 ? -14.185 -6.622 6.230 1.00 90.00 75 ARG A N 1
ATOM 576 C CA . ARG A 1 75 ? -13.453 -7.712 6.899 1.00 90.00 75 ARG A CA 1
ATOM 577 C C . ARG A 1 75 ? -13.844 -7.809 8.371 1.00 90.00 75 ARG A C 1
ATOM 579 O O . ARG A 1 75 ? -14.132 -8.895 8.863 1.00 90.00 75 ARG A O 1
ATOM 586 N N . THR A 1 76 ? -13.909 -6.668 9.054 1.00 92.50 76 THR A N 1
ATOM 587 C CA . THR A 1 76 ? -14.324 -6.584 10.461 1.00 92.50 76 THR A CA 1
ATOM 588 C C . THR A 1 76 ? -15.780 -7.002 10.636 1.00 92.50 76 THR A C 1
ATOM 590 O O . THR A 1 76 ? -16.076 -7.840 11.483 1.00 92.50 76 THR A O 1
ATOM 593 N N . THR A 1 77 ? -16.683 -6.462 9.813 1.00 92.50 77 THR A N 1
ATOM 594 C CA . THR A 1 77 ? -18.117 -6.797 9.862 1.00 92.50 77 THR A CA 1
ATOM 595 C C . THR A 1 77 ? -18.364 -8.274 9.555 1.00 92.50 77 THR A C 1
ATOM 597 O O . THR A 1 77 ? -18.992 -8.956 10.359 1.00 92.50 77 THR A O 1
ATOM 600 N N . SER A 1 78 ? -17.765 -8.806 8.485 1.00 91.38 78 SER A N 1
ATOM 601 C CA . SER A 1 78 ? -17.885 -10.226 8.123 1.00 91.38 78 SER A CA 1
ATOM 602 C C . SER A 1 78 ? -17.340 -11.146 9.213 1.00 91.38 78 SER A C 1
ATOM 604 O O . SER A 1 78 ? -17.941 -12.176 9.495 1.00 91.38 78 SER A O 1
ATOM 606 N N . TRP A 1 79 ? -16.217 -10.801 9.853 1.00 92.69 79 TRP A N 1
ATOM 607 C CA . TRP A 1 79 ? -15.672 -11.621 10.937 1.00 92.69 79 TRP A CA 1
ATOM 608 C C . TRP A 1 79 ? -16.601 -11.648 12.157 1.00 92.69 79 TRP A C 1
ATOM 610 O O . TRP A 1 79 ? -16.842 -12.723 12.708 1.00 92.69 79 TRP A O 1
ATOM 620 N N . LEU A 1 80 ? -17.156 -10.494 12.549 1.00 92.38 80 LEU A N 1
ATOM 621 C CA . LEU A 1 80 ? -18.119 -10.403 13.652 1.00 92.38 80 LEU A CA 1
ATOM 622 C C . LEU A 1 80 ? -19.382 -11.229 13.366 1.00 92.38 80 LEU A C 1
ATOM 624 O O . LEU A 1 80 ? -19.833 -11.964 14.242 1.00 92.38 80 LEU A O 1
ATOM 628 N N . GLU A 1 81 ? -19.906 -11.153 12.139 1.00 92.12 81 GLU A N 1
ATOM 629 C CA . GLU A 1 81 ? -21.078 -11.918 11.697 1.00 92.12 81 GLU A CA 1
ATOM 630 C C . GLU A 1 81 ? -20.800 -13.428 11.647 1.00 92.12 81 GLU A C 1
ATOM 632 O O . GLU A 1 81 ? -21.546 -14.219 12.220 1.00 92.12 81 GLU A O 1
ATOM 637 N N . VAL A 1 82 ? -19.702 -13.850 11.010 1.00 92.44 82 VAL A N 1
ATOM 638 C CA . VAL A 1 82 ? -19.346 -15.273 10.843 1.00 92.44 82 VAL A CA 1
ATOM 639 C C . VAL A 1 82 ? -19.079 -15.958 12.182 1.00 92.44 82 VAL A C 1
ATOM 641 O O . VAL A 1 82 ? -19.370 -17.144 12.341 1.00 92.44 82 VAL A O 1
ATOM 644 N N . LYS A 1 83 ? -18.507 -15.236 13.149 1.00 91.19 83 LYS A N 1
ATOM 645 C CA . LYS A 1 83 ? -18.216 -15.763 14.486 1.00 91.19 83 LYS A CA 1
ATOM 646 C C . LYS A 1 83 ? -19.391 -15.628 15.463 1.00 91.19 83 LYS A C 1
ATOM 648 O O . LYS A 1 83 ? -19.211 -16.007 16.619 1.00 91.19 83 LYS A O 1
ATOM 653 N N . ASP A 1 84 ? -20.546 -15.123 15.013 1.00 91.75 84 ASP A N 1
ATOM 654 C CA . ASP A 1 84 ? -21.739 -14.862 15.836 1.00 91.75 84 ASP A CA 1
ATOM 655 C C . ASP A 1 84 ? -21.380 -14.096 17.122 1.00 91.75 84 ASP A C 1
ATOM 657 O O . ASP A 1 84 ? -21.683 -14.490 18.251 1.00 91.75 84 ASP A O 1
ATOM 661 N N . VAL A 1 85 ? -20.591 -13.031 16.950 1.00 90.06 85 VAL A N 1
ATOM 662 C CA . VAL A 1 85 ? -20.045 -12.264 18.067 1.00 90.06 85 VAL A CA 1
ATOM 663 C C . VAL A 1 85 ? -21.138 -11.394 18.661 1.00 90.06 85 VAL A C 1
ATOM 665 O O . VAL A 1 85 ? -21.510 -10.368 18.095 1.00 90.06 85 VAL A O 1
ATOM 668 N N . ASP A 1 86 ? -21.570 -11.738 19.870 1.00 89.19 86 ASP A N 1
ATOM 669 C CA . ASP A 1 86 ? -22.336 -10.815 20.697 1.00 89.19 86 ASP A CA 1
ATOM 670 C C . ASP A 1 86 ? -21.416 -9.683 21.187 1.00 89.19 86 ASP A C 1
ATOM 672 O O . ASP A 1 86 ? -20.648 -9.819 22.147 1.00 89.19 86 ASP A O 1
ATOM 676 N N . THR A 1 87 ? -21.493 -8.545 20.498 1.00 85.81 87 THR A N 1
ATOM 677 C CA . THR A 1 87 ? -20.698 -7.340 20.765 1.00 85.81 87 THR A CA 1
ATOM 678 C C . THR A 1 87 ? -20.889 -6.776 22.174 1.00 85.81 87 THR A C 1
ATOM 680 O O . THR A 1 87 ? -20.027 -6.029 22.641 1.00 85.81 87 THR A O 1
ATOM 683 N N . GLU A 1 88 ? -21.972 -7.137 22.870 1.00 84.19 88 GLU A N 1
ATOM 684 C CA . GLU A 1 88 ? -22.250 -6.687 24.237 1.00 84.19 88 GLU A CA 1
ATOM 685 C C . GLU A 1 88 ? -21.516 -7.514 25.305 1.00 84.19 88 GLU A C 1
ATOM 687 O O . GLU A 1 88 ? -21.391 -7.079 26.453 1.00 84.19 88 GLU A O 1
ATOM 692 N N . VAL A 1 89 ? -21.034 -8.716 24.970 1.00 84.12 89 VAL A N 1
ATOM 693 C CA . VAL A 1 89 ? -20.435 -9.640 25.957 1.00 84.12 89 VAL A CA 1
ATOM 694 C C . VAL A 1 89 ? -19.156 -10.329 25.489 1.00 84.12 89 VAL A C 1
ATOM 696 O O . VAL A 1 89 ? -18.548 -11.067 26.273 1.00 84.12 89 VAL A O 1
ATOM 699 N N . ALA A 1 90 ? -18.736 -10.121 24.244 1.00 87.69 90 ALA A N 1
ATOM 700 C CA . ALA A 1 90 ? -17.517 -10.700 23.708 1.00 87.69 90 ALA A CA 1
ATOM 701 C C . ALA A 1 90 ? -16.269 -9.906 24.119 1.00 87.69 90 ALA A C 1
ATOM 703 O O . ALA A 1 90 ? -16.217 -8.678 24.077 1.00 87.69 90 ALA A O 1
ATOM 704 N N . ASP A 1 91 ? -15.222 -10.635 24.481 1.00 90.12 91 ASP A N 1
ATOM 705 C CA . ASP A 1 91 ? -13.872 -10.127 24.653 1.00 90.12 91 ASP A CA 1
ATOM 706 C C . ASP A 1 91 ? -13.103 -10.272 23.338 1.00 90.12 91 ASP A C 1
ATOM 708 O O . ASP A 1 91 ? -12.663 -11.361 22.954 1.00 90.12 91 ASP A O 1
ATOM 712 N N . LEU A 1 92 ? -12.954 -9.139 22.653 1.00 93.69 92 LEU A N 1
ATOM 713 C CA . LEU A 1 92 ? -12.336 -9.039 21.333 1.00 93.69 92 LEU A CA 1
ATOM 714 C C . LEU A 1 92 ? -10.866 -8.607 21.379 1.00 93.69 92 LEU A C 1
ATOM 716 O O . LEU A 1 92 ? -10.281 -8.276 20.349 1.00 93.69 92 LEU A O 1
ATOM 720 N N . ARG A 1 93 ? -10.229 -8.638 22.558 1.00 94.06 93 ARG A N 1
ATOM 721 C CA . ARG A 1 93 ? -8.825 -8.222 22.725 1.00 94.06 93 ARG A CA 1
ATOM 722 C C . ARG A 1 93 ? -7.861 -8.990 21.833 1.00 94.06 93 ARG A C 1
ATOM 724 O O . ARG A 1 93 ? -6.963 -8.389 21.253 1.00 94.06 93 ARG A O 1
ATOM 731 N N . ALA A 1 94 ? -8.028 -10.307 21.737 1.00 92.94 94 ALA A N 1
ATOM 732 C CA . ALA A 1 94 ? -7.151 -11.144 20.920 1.00 92.94 94 ALA A CA 1
ATOM 733 C C . ALA A 1 94 ? -7.222 -10.743 19.438 1.00 92.94 94 ALA A C 1
ATOM 735 O O . ALA A 1 94 ? -6.189 -10.571 18.795 1.00 92.94 94 ALA A O 1
ATOM 736 N N . TRP A 1 95 ? -8.437 -10.517 18.931 1.00 93.81 95 TRP A N 1
ATOM 737 C CA . TRP A 1 95 ? -8.655 -10.073 17.557 1.00 93.81 95 TRP A CA 1
ATOM 738 C C . TRP A 1 95 ? -8.107 -8.664 17.325 1.00 93.81 95 TRP A C 1
ATOM 740 O O . TRP A 1 95 ? -7.380 -8.441 16.361 1.00 93.81 95 TRP A O 1
ATOM 750 N N . TYR A 1 96 ? -8.346 -7.737 18.258 1.00 95.12 96 TYR A N 1
ATOM 751 C CA . TYR A 1 96 ? -7.772 -6.393 18.202 1.00 95.12 96 TYR A CA 1
ATOM 752 C C . TYR A 1 96 ? -6.246 -6.427 18.053 1.00 95.12 96 TYR A C 1
ATOM 754 O O . TYR A 1 96 ? -5.697 -5.798 17.152 1.00 95.12 96 TYR A O 1
ATOM 762 N N . TRP A 1 97 ? -5.550 -7.180 18.913 1.00 94.94 97 TRP A N 1
ATOM 763 C CA . TRP A 1 97 ? -4.088 -7.247 18.876 1.00 94.94 97 TRP A CA 1
ATOM 764 C C . TRP A 1 97 ? -3.562 -7.929 17.620 1.00 94.94 97 TRP A C 1
ATOM 766 O O . TRP A 1 97 ? -2.526 -7.511 17.107 1.00 94.94 97 TRP A O 1
ATOM 776 N N . HIS A 1 98 ? -4.282 -8.923 17.097 1.00 92.69 98 HIS A N 1
ATOM 777 C CA . HIS A 1 98 ? -3.962 -9.522 15.808 1.00 92.69 98 HIS A CA 1
ATOM 778 C C . HIS A 1 98 ? -3.959 -8.457 14.698 1.00 92.69 98 HIS A C 1
ATOM 780 O O . HIS A 1 98 ? -2.937 -8.254 14.042 1.00 92.69 98 HIS A O 1
ATOM 786 N N . ARG A 1 99 ? -5.043 -7.684 14.569 1.00 92.88 99 ARG A N 1
ATOM 787 C CA . ARG A 1 99 ? -5.188 -6.644 13.534 1.00 92.88 99 ARG A CA 1
ATOM 788 C C . ARG A 1 99 ? -4.240 -5.463 13.734 1.00 92.88 99 ARG A C 1
ATOM 790 O O . ARG A 1 99 ? -3.632 -4.986 12.778 1.00 92.88 99 ARG A O 1
ATOM 797 N N . ALA A 1 100 ? -4.038 -5.036 14.979 1.00 93.38 100 ALA A N 1
ATOM 798 C CA . ALA A 1 100 ? -3.060 -4.007 15.318 1.00 93.38 100 ALA A CA 1
ATOM 799 C C . ALA A 1 100 ? -1.627 -4.447 14.974 1.00 93.38 100 ALA A C 1
ATOM 801 O O . ALA A 1 100 ? -0.841 -3.637 14.487 1.00 93.38 100 ALA A O 1
ATOM 802 N N . SER A 1 101 ? -1.294 -5.729 15.176 1.00 92.31 101 SER A N 1
ATOM 803 C CA . SER A 1 101 ? 0.019 -6.278 14.818 1.00 92.31 101 SER A CA 1
ATOM 804 C C . SER A 1 101 ? 0.232 -6.360 13.305 1.00 92.31 101 SER A C 1
ATOM 806 O O . SER A 1 101 ? 1.322 -6.042 12.838 1.00 92.31 101 SER A O 1
ATOM 808 N N . GLU A 1 102 ? -0.806 -6.706 12.537 1.00 91.19 102 GLU A N 1
ATOM 809 C CA . GLU A 1 102 ? -0.780 -6.706 11.068 1.00 91.19 102 GLU A CA 1
ATOM 810 C C . GLU A 1 102 ? -0.551 -5.286 10.536 1.00 91.19 102 GLU A C 1
ATOM 812 O O . GLU A 1 102 ? 0.348 -5.055 9.723 1.00 91.19 102 GLU A O 1
ATOM 817 N N . ARG A 1 103 ? -1.286 -4.306 11.078 1.00 92.62 103 ARG A N 1
ATOM 818 C CA . ARG A 1 103 ? -1.099 -2.894 10.739 1.00 92.62 103 ARG A CA 1
ATOM 819 C C . ARG A 1 103 ? 0.312 -2.409 11.069 1.00 92.62 103 ARG A C 1
ATOM 821 O O . ARG A 1 103 ? 0.948 -1.789 10.221 1.00 92.62 103 ARG A O 1
ATOM 828 N N . GLU A 1 104 ? 0.818 -2.694 12.270 1.00 92.00 104 GLU A N 1
ATOM 829 C CA . GLU A 1 104 ? 2.168 -2.276 12.673 1.00 92.00 104 GLU A CA 1
ATOM 830 C C . GLU A 1 104 ? 3.250 -2.963 11.833 1.00 92.00 104 GLU A C 1
ATOM 832 O O . GLU A 1 104 ? 4.235 -2.329 11.461 1.00 92.00 104 GLU A O 1
ATOM 837 N N . TYR A 1 105 ? 3.060 -4.233 11.469 1.00 92.62 105 TYR A N 1
ATOM 838 C CA . TYR A 1 105 ? 3.952 -4.941 10.553 1.00 92.62 105 TYR A CA 1
ATOM 839 C C . TYR A 1 105 ? 4.027 -4.233 9.193 1.00 92.62 105 TYR A C 1
ATOM 841 O O . TYR A 1 105 ? 5.122 -3.950 8.695 1.00 92.62 105 TYR A O 1
ATOM 849 N N . ASN A 1 106 ? 2.873 -3.876 8.626 1.00 92.88 106 ASN A N 1
ATOM 850 C CA . ASN A 1 106 ? 2.782 -3.175 7.348 1.00 92.88 106 ASN A CA 1
ATOM 851 C C . ASN A 1 106 ? 3.379 -1.759 7.416 1.00 92.88 106 ASN A C 1
ATOM 853 O O . ASN A 1 106 ? 4.155 -1.370 6.539 1.00 92.88 106 ASN A O 1
ATOM 857 N N . ILE A 1 107 ? 3.106 -1.012 8.490 1.00 91.69 107 ILE A N 1
ATOM 858 C CA . ILE A 1 107 ? 3.736 0.289 8.762 1.00 91.69 107 ILE A CA 1
ATOM 859 C C . ILE A 1 107 ? 5.256 0.128 8.885 1.00 91.69 107 ILE A C 1
ATOM 861 O O . ILE A 1 107 ? 6.008 0.885 8.275 1.00 91.69 107 ILE A O 1
ATOM 865 N N . GLY A 1 108 ? 5.735 -0.877 9.619 1.00 91.88 108 GLY A N 1
ATOM 866 C CA . GLY A 1 108 ? 7.157 -1.165 9.800 1.00 91.88 108 GLY A CA 1
ATOM 867 C C . GLY A 1 108 ? 7.869 -1.570 8.505 1.00 91.88 108 GLY A C 1
ATOM 868 O O . GLY A 1 108 ? 9.047 -1.247 8.315 1.00 91.88 108 GLY A O 1
ATOM 869 N N . LYS A 1 109 ? 7.171 -2.244 7.582 1.00 90.75 109 LYS A N 1
ATOM 870 C CA . LYS A 1 109 ? 7.657 -2.497 6.217 1.00 90.75 109 LYS A CA 1
ATOM 871 C C . LYS A 1 109 ? 7.781 -1.183 5.444 1.00 90.75 109 LYS A C 1
ATOM 873 O O . LYS A 1 109 ? 8.841 -0.911 4.882 1.00 90.75 109 LYS A O 1
ATOM 878 N N . LEU A 1 110 ? 6.753 -0.332 5.481 1.00 91.00 110 LEU A N 1
ATOM 879 C CA . LEU A 1 110 ? 6.766 0.940 4.762 1.00 91.00 110 LEU A CA 1
ATOM 880 C C . LEU A 1 110 ? 7.795 1.931 5.321 1.00 91.00 110 LEU A C 1
ATOM 882 O O . LEU A 1 110 ? 8.489 2.580 4.542 1.00 91.00 110 LEU A O 1
ATOM 886 N N . ARG A 1 111 ? 7.971 2.008 6.645 1.00 89.62 111 ARG A N 1
ATOM 887 C CA . ARG A 1 111 ? 8.974 2.871 7.300 1.00 89.62 111 ARG A CA 1
ATOM 888 C C . ARG A 1 111 ? 10.391 2.632 6.770 1.00 89.62 111 ARG A C 1
ATOM 890 O O . ARG A 1 111 ? 11.166 3.581 6.678 1.00 89.62 111 ARG A O 1
ATOM 897 N N . ARG A 1 112 ? 10.707 1.386 6.403 1.00 86.56 112 ARG A N 1
ATOM 898 C CA . ARG A 1 112 ? 12.009 0.968 5.855 1.00 86.56 112 ARG A CA 1
ATOM 899 C C . ARG A 1 112 ? 12.094 1.053 4.326 1.00 86.56 112 ARG A C 1
ATOM 901 O O . ARG A 1 112 ? 13.167 0.855 3.764 1.00 86.56 112 ARG A O 1
ATOM 908 N N . SER A 1 113 ? 10.983 1.340 3.651 1.00 87.88 113 SER A N 1
ATOM 909 C CA . SER A 1 113 ? 10.930 1.438 2.192 1.00 87.88 113 SER A CA 1
ATOM 910 C C . SER A 1 113 ? 11.553 2.736 1.669 1.00 87.88 113 SER A C 1
ATOM 912 O O . SER A 1 113 ? 11.645 3.742 2.380 1.00 87.88 113 SER A O 1
ATOM 914 N N . TRP A 1 114 ? 11.917 2.734 0.385 1.00 88.56 114 TRP A N 1
ATOM 915 C CA . TRP A 1 114 ? 12.357 3.936 -0.322 1.00 88.56 114 TRP A CA 1
ATOM 916 C C . TRP A 1 114 ? 11.268 5.021 -0.351 1.00 88.56 114 TRP A C 1
ATOM 918 O O . TRP A 1 114 ? 11.587 6.201 -0.234 1.00 88.56 114 TRP A O 1
ATOM 928 N N . MET A 1 115 ? 9.983 4.642 -0.390 1.00 91.00 115 MET A N 1
ATOM 929 C CA . MET A 1 115 ? 8.858 5.588 -0.399 1.00 91.00 115 MET A CA 1
ATOM 930 C C . MET A 1 115 ? 8.860 6.491 0.838 1.00 91.00 115 MET A C 1
ATOM 932 O O . MET A 1 115 ? 8.668 7.701 0.732 1.00 91.00 115 MET A O 1
ATOM 936 N N . ASN A 1 116 ? 9.128 5.925 2.019 1.00 89.94 116 ASN A N 1
ATOM 937 C CA . ASN A 1 116 ? 9.211 6.702 3.255 1.00 89.94 116 ASN A CA 1
ATOM 938 C C . ASN A 1 116 ? 10.449 7.613 3.281 1.00 89.94 116 ASN A C 1
ATOM 940 O O . ASN A 1 116 ? 10.362 8.740 3.767 1.00 89.94 116 ASN A O 1
ATOM 944 N N . ARG A 1 117 ? 11.586 7.170 2.720 1.00 86.50 117 ARG A N 1
ATOM 945 C CA . ARG A 1 117 ? 12.787 8.018 2.578 1.00 86.50 117 ARG A CA 1
ATOM 946 C C . ARG A 1 117 ? 12.505 9.233 1.696 1.00 86.50 117 ARG A C 1
ATOM 948 O O . ARG A 1 117 ? 12.767 10.361 2.109 1.00 86.50 117 ARG A O 1
ATOM 955 N N . VAL A 1 118 ? 11.896 9.007 0.532 1.00 86.94 118 VAL A N 1
ATOM 956 C CA . VAL A 1 118 ? 11.457 10.067 -0.385 1.00 86.94 118 VAL A CA 1
ATOM 957 C C . VAL A 1 118 ? 10.479 11.009 0.300 1.00 86.94 118 VAL A C 1
ATOM 959 O O . VAL A 1 118 ? 10.647 12.222 0.234 1.00 86.94 118 VAL A O 1
ATOM 962 N N . TRP A 1 119 ? 9.475 10.473 0.995 1.00 88.75 119 TRP A N 1
ATOM 963 C CA . TRP A 1 119 ? 8.488 11.293 1.691 1.00 88.75 119 TRP A CA 1
ATOM 964 C C . TRP A 1 119 ? 9.133 12.201 2.740 1.00 88.75 119 TRP A C 1
ATOM 966 O O . TRP A 1 119 ? 8.875 13.404 2.753 1.00 88.75 119 TRP A O 1
ATOM 976 N N . LYS A 1 120 ? 10.026 11.653 3.577 1.00 85.75 120 LYS A N 1
ATOM 977 C CA . LYS A 1 120 ? 10.799 12.425 4.561 1.00 85.75 120 LYS A CA 1
ATOM 978 C C . LYS A 1 120 ? 11.633 13.518 3.888 1.00 85.75 120 LYS A C 1
ATOM 980 O O . LYS A 1 120 ? 11.669 14.639 4.389 1.00 85.75 120 LYS A O 1
ATOM 985 N N . PHE A 1 121 ? 12.276 13.213 2.761 1.00 82.69 121 PHE A N 1
ATOM 986 C CA . PHE A 1 121 ? 13.040 14.196 1.992 1.00 82.69 121 PHE A CA 1
ATOM 987 C C . PHE A 1 121 ? 12.153 15.341 1.484 1.00 82.69 121 PHE A C 1
ATOM 989 O O . PHE A 1 121 ? 12.447 16.508 1.742 1.00 82.69 121 PHE A O 1
ATOM 996 N N . LEU A 1 122 ? 11.035 15.016 0.832 1.00 85.00 122 LEU A N 1
ATOM 997 C CA . LEU A 1 122 ? 10.094 16.010 0.318 1.00 85.00 122 LEU A CA 1
ATOM 998 C C . LEU A 1 122 ? 9.504 16.874 1.439 1.00 85.00 122 LEU A C 1
ATOM 1000 O O . LEU A 1 122 ? 9.459 18.092 1.304 1.00 85.00 122 LEU A O 1
ATOM 1004 N N . ALA A 1 123 ? 9.113 16.266 2.563 1.00 84.75 123 ALA A N 1
ATOM 1005 C CA . ALA A 1 123 ? 8.587 16.977 3.728 1.00 84.75 123 ALA A CA 1
ATOM 1006 C C . ALA A 1 123 ? 9.588 17.984 4.303 1.00 84.75 123 ALA A C 1
ATOM 1008 O O . ALA A 1 123 ? 9.227 19.132 4.561 1.00 84.75 123 ALA A O 1
ATOM 1009 N N . ARG A 1 124 ? 10.856 17.587 4.454 1.00 81.06 124 ARG A N 1
ATOM 1010 C CA . ARG A 1 124 ? 11.914 18.485 4.940 1.00 81.06 124 ARG A CA 1
ATOM 1011 C C . ARG A 1 124 ? 12.122 19.679 4.005 1.00 81.06 124 ARG A C 1
ATOM 1013 O O . ARG A 1 124 ? 12.279 20.796 4.487 1.00 81.06 124 ARG A O 1
ATOM 1020 N N . ASN A 1 125 ? 12.077 19.457 2.691 1.00 77.62 125 ASN A N 1
ATOM 1021 C CA . ASN A 1 125 ? 12.260 20.521 1.698 1.00 77.62 125 ASN A CA 1
ATOM 1022 C C . ASN A 1 125 ? 11.082 21.494 1.616 1.00 77.62 125 ASN A C 1
ATOM 1024 O O . ASN A 1 125 ? 11.284 22.658 1.290 1.00 77.62 125 ASN A O 1
ATOM 1028 N N . ASP A 1 126 ? 9.872 21.037 1.932 1.00 80.31 126 ASP A N 1
ATOM 1029 C CA . ASP A 1 126 ? 8.662 21.868 1.967 1.00 80.31 126 ASP A CA 1
ATOM 1030 C C . ASP A 1 126 ? 8.557 22.709 3.258 1.00 80.31 126 ASP A C 1
ATOM 1032 O O . ASP A 1 126 ? 7.523 23.302 3.552 1.00 80.31 126 ASP A O 1
ATOM 1036 N N . GLY A 1 127 ? 9.614 22.737 4.081 1.00 74.25 127 GLY A N 1
ATOM 1037 C CA . GLY A 1 127 ? 9.635 23.471 5.348 1.00 74.25 127 GLY A CA 1
ATOM 1038 C C . GLY A 1 127 ? 8.821 22.811 6.465 1.00 74.25 127 GLY A C 1
ATOM 1039 O O . GLY A 1 127 ? 8.540 23.453 7.478 1.00 74.25 127 GLY A O 1
ATOM 1040 N N . CYS A 1 128 ? 8.443 21.532 6.327 1.00 71.81 128 CYS A N 1
ATOM 1041 C CA . CYS A 1 128 ? 7.809 20.796 7.420 1.00 71.81 128 CYS A CA 1
ATOM 1042 C C . CYS A 1 128 ? 8.855 20.488 8.506 1.00 71.81 128 CYS A C 1
ATOM 1044 O O . CYS A 1 128 ? 9.561 19.479 8.454 1.00 71.81 128 CYS A O 1
ATOM 1046 N N . HIS A 1 129 ? 8.940 21.357 9.514 1.00 61.31 129 HIS A N 1
ATOM 1047 C CA . HIS A 1 129 ? 9.762 21.173 10.711 1.00 61.31 129 HIS A CA 1
ATOM 1048 C C . HIS A 1 129 ? 9.077 20.235 11.711 1.00 61.31 129 HIS A C 1
ATOM 1050 O O . HIS A 1 129 ? 8.651 20.650 12.784 1.00 61.31 129 HIS A O 1
ATOM 1056 N N . ALA A 1 130 ? 8.936 18.963 11.357 1.00 61.12 130 ALA A N 1
ATOM 1057 C CA . ALA A 1 130 ? 8.622 17.940 12.345 1.00 61.12 130 ALA A CA 1
ATOM 1058 C C . ALA A 1 130 ? 9.940 17.348 12.862 1.00 61.12 130 ALA A C 1
ATOM 1060 O O . ALA A 1 130 ? 10.761 16.849 12.090 1.00 61.12 130 ALA A O 1
ATOM 1061 N N . GLU A 1 131 ? 10.166 17.468 14.170 1.00 56.41 131 GLU A N 1
ATOM 1062 C CA . GLU A 1 131 ? 11.349 16.921 14.830 1.00 56.41 131 GLU A CA 1
ATOM 1063 C C . GLU A 1 131 ? 11.281 15.383 14.892 1.00 56.41 131 GLU A C 1
ATOM 1065 O O . GLU A 1 131 ? 10.266 14.795 15.261 1.00 56.41 131 GLU A O 1
ATOM 1070 N N . GLY A 1 132 ? 12.391 14.721 14.552 1.00 59.78 132 GLY A N 1
ATOM 1071 C CA . GLY A 1 132 ? 12.587 13.282 14.758 1.00 59.78 132 GLY A CA 1
ATOM 1072 C C . GLY A 1 132 ? 11.894 12.349 13.754 1.00 59.78 132 GLY A C 1
ATOM 1073 O O . GLY A 1 132 ? 11.623 12.698 12.605 1.00 59.78 132 GLY A O 1
ATOM 1074 N N . ASP A 1 133 ? 11.636 11.116 14.199 1.00 60.56 133 ASP A N 1
ATOM 1075 C CA . ASP A 1 133 ? 10.982 10.048 13.425 1.00 60.56 133 ASP A CA 1
ATOM 1076 C C . ASP A 1 133 ? 9.461 10.224 13.263 1.00 60.56 133 ASP A C 1
ATOM 1078 O O . ASP A 1 133 ? 8.785 9.342 12.734 1.00 60.56 133 ASP A O 1
ATOM 1082 N N . LEU A 1 134 ? 8.924 11.376 13.675 1.00 63.97 134 LEU A N 1
ATOM 1083 C CA . LEU A 1 134 ? 7.497 11.697 13.613 1.00 63.97 134 LEU A CA 1
ATOM 1084 C C . LEU A 1 134 ? 6.995 11.937 12.180 1.00 63.97 134 LEU A C 1
ATOM 1086 O O . LEU A 1 134 ? 5.799 11.819 11.926 1.00 63.97 134 LEU A O 1
ATOM 1090 N N . LEU A 1 135 ? 7.891 12.235 11.228 1.00 71.50 135 LEU A N 1
ATOM 1091 C CA . LEU A 1 135 ? 7.549 12.301 9.804 1.00 71.50 135 LEU A CA 1
ATOM 1092 C C . LEU A 1 135 ? 7.365 10.890 9.247 1.00 71.50 135 LEU A C 1
ATOM 1094 O O . LEU A 1 135 ? 8.314 10.259 8.770 1.00 71.50 135 LEU A O 1
ATOM 1098 N N . PHE A 1 136 ? 6.130 10.407 9.307 1.00 81.69 136 PHE A N 1
ATOM 1099 C CA . PHE A 1 136 ? 5.711 9.200 8.615 1.00 81.69 136 PHE A CA 1
ATOM 1100 C C . PHE A 1 136 ? 5.120 9.534 7.243 1.00 81.69 136 PHE A C 1
ATOM 1102 O O . PHE A 1 136 ? 4.626 10.632 6.995 1.00 81.69 136 PHE A O 1
ATOM 1109 N N . PHE A 1 137 ? 5.197 8.566 6.337 1.00 87.31 137 PHE A N 1
ATOM 1110 C CA . PHE A 1 137 ? 4.536 8.606 5.045 1.00 87.31 137 PHE A CA 1
ATOM 1111 C C . PHE A 1 137 ? 3.021 8.829 5.191 1.00 87.31 137 PHE A C 1
ATOM 1113 O O . PHE A 1 137 ? 2.323 8.008 5.781 1.00 87.31 137 PHE A O 1
ATOM 1120 N N . GLU A 1 138 ? 2.495 9.905 4.599 1.00 89.69 138 GLU A N 1
ATOM 1121 C CA . GLU A 1 138 ? 1.056 10.226 4.644 1.00 89.69 138 GLU A CA 1
ATOM 1122 C C . GLU A 1 138 ? 0.355 10.076 3.287 1.00 89.69 138 GLU A C 1
ATOM 1124 O O . GLU A 1 138 ? -0.798 10.481 3.141 1.00 89.69 138 GLU A O 1
ATOM 1129 N N . GLY A 1 139 ? 1.023 9.481 2.293 1.00 91.88 139 GLY A N 1
ATOM 1130 C CA . GLY A 1 139 ? 0.456 9.254 0.960 1.00 91.88 139 GLY A CA 1
ATOM 1131 C C . GLY A 1 139 ? -0.674 8.218 0.921 1.00 91.88 139 GLY A C 1
ATOM 1132 O O . GLY A 1 139 ? -1.409 8.156 -0.060 1.00 91.88 139 GLY A O 1
ATOM 1133 N N . ILE A 1 140 ? -0.841 7.423 1.983 1.00 95.25 140 ILE A N 1
ATOM 1134 C CA . ILE A 1 140 ? -1.892 6.408 2.142 1.00 95.25 140 ILE A CA 1
ATOM 1135 C C . ILE A 1 140 ? -2.510 6.572 3.531 1.00 95.25 140 ILE A C 1
ATOM 1137 O O . ILE A 1 140 ? -1.814 6.828 4.515 1.00 95.25 140 ILE A O 1
ATOM 1141 N N . SER A 1 141 ? -3.831 6.447 3.622 1.00 93.19 141 SER A N 1
ATOM 1142 C CA . SER A 1 141 ? -4.551 6.544 4.890 1.00 93.19 141 SER A CA 1
ATOM 1143 C C . SER A 1 141 ? -4.216 5.384 5.831 1.00 93.19 141 SER A C 1
ATOM 1145 O O . SER A 1 141 ? -4.163 4.228 5.421 1.00 93.19 141 SER A O 1
ATOM 1147 N N . GLY A 1 142 ? -4.030 5.693 7.119 1.00 89.81 142 GLY A N 1
ATOM 1148 C CA . GLY A 1 142 ? -3.559 4.738 8.131 1.00 89.81 142 GLY A CA 1
ATOM 1149 C C . GLY A 1 142 ? -4.413 3.471 8.271 1.00 89.81 142 GLY A C 1
ATOM 1150 O O . GLY A 1 142 ? -3.882 2.403 8.565 1.00 89.81 142 GLY A O 1
ATOM 1151 N N . HIS A 1 143 ? -5.720 3.558 8.014 1.00 89.12 143 HIS A N 1
ATOM 1152 C CA . HIS A 1 143 ? -6.623 2.410 8.113 1.00 89.12 143 HIS A CA 1
ATOM 1153 C C . HIS A 1 143 ? -6.380 1.358 7.011 1.00 89.12 143 HIS A C 1
ATOM 1155 O O . HIS A 1 143 ? -6.571 0.169 7.255 1.00 89.12 143 HIS A O 1
ATOM 1161 N N . LEU A 1 144 ? -5.879 1.752 5.831 1.00 93.06 144 LEU A N 1
ATOM 1162 C CA . LEU A 1 144 ? -5.580 0.824 4.731 1.00 93.06 144 LEU A CA 1
ATOM 1163 C C . LEU A 1 144 ? -4.412 -0.116 5.051 1.00 93.06 144 LEU A C 1
ATOM 1165 O O . LEU A 1 144 ? -4.332 -1.201 4.485 1.00 93.06 144 LEU A O 1
ATOM 1169 N N . PHE A 1 145 ? -3.547 0.243 6.006 1.00 92.94 145 PHE A N 1
ATOM 1170 C CA . PHE A 1 145 ? -2.465 -0.632 6.472 1.00 92.94 145 PHE A CA 1
ATOM 1171 C C . PHE A 1 145 ? -2.969 -1.877 7.199 1.00 92.94 145 PHE A C 1
ATOM 1173 O O . PHE A 1 145 ? -2.198 -2.813 7.395 1.00 92.94 145 PHE A O 1
ATOM 1180 N N . ALA A 1 146 ? -4.239 -1.894 7.601 1.00 89.38 146 ALA A N 1
ATOM 1181 C CA . ALA A 1 146 ? -4.878 -3.084 8.127 1.00 89.38 146 ALA A CA 1
ATOM 1182 C C . ALA A 1 146 ? -5.584 -3.911 7.038 1.00 89.38 146 ALA A C 1
ATOM 1184 O O . ALA A 1 146 ? -6.045 -4.992 7.357 1.00 89.38 146 ALA A O 1
ATOM 1185 N N . GLU A 1 147 ? -5.698 -3.467 5.784 1.00 87.12 147 GLU A N 1
ATOM 1186 C CA . GLU A 1 147 ? -6.536 -4.129 4.761 1.00 87.12 147 GLU A CA 1
ATOM 1187 C C . GLU A 1 147 ? -7.998 -4.310 5.240 1.00 87.12 147 GLU A C 1
ATOM 1189 O O . GLU A 1 147 ? -8.398 -5.403 5.661 1.00 87.12 147 GLU A O 1
ATOM 1194 N N . PRO A 1 148 ? -8.775 -3.211 5.283 1.00 82.62 148 PRO A N 1
ATOM 1195 C CA . PRO A 1 148 ? -10.086 -3.148 5.940 1.00 82.62 148 PRO A CA 1
ATOM 1196 C C . PRO A 1 148 ? -11.178 -4.038 5.324 1.00 82.62 148 PRO A C 1
ATOM 1198 O O . PRO A 1 148 ? -12.071 -4.488 6.043 1.00 82.62 148 PRO A O 1
ATOM 1201 N N . ASP A 1 149 ? -11.124 -4.313 4.021 1.00 86.50 149 ASP A N 1
ATOM 1202 C CA . ASP A 1 149 ? -12.194 -5.017 3.303 1.00 86.50 149 ASP A CA 1
ATOM 1203 C C . ASP A 1 149 ? -11.701 -6.267 2.582 1.00 86.50 149 ASP A C 1
ATOM 1205 O O . ASP A 1 149 ? -12.326 -7.321 2.663 1.00 86.50 149 ASP A O 1
ATOM 1209 N N . THR A 1 150 ? -10.609 -6.166 1.825 1.00 86.00 150 THR A N 1
ATOM 1210 C CA . THR A 1 150 ? -10.144 -7.228 0.926 1.00 86.00 150 THR A CA 1
ATOM 1211 C C . THR A 1 150 ? -8.626 -7.308 0.937 1.00 86.00 150 THR A C 1
ATOM 1213 O O . THR A 1 150 ? -7.934 -6.291 0.895 1.00 86.00 150 THR A O 1
ATOM 1216 N N . GLN A 1 151 ? -8.103 -8.534 0.948 1.00 86.75 151 GLN A N 1
ATOM 1217 C CA . GLN A 1 151 ? -6.667 -8.768 0.864 1.00 86.75 151 GLN A CA 1
ATOM 1218 C C . GLN A 1 151 ? -6.085 -8.137 -0.411 1.00 86.75 151 GLN A C 1
ATOM 1220 O O . GLN A 1 151 ? -6.635 -8.309 -1.502 1.00 86.75 151 GLN A O 1
ATOM 1225 N N . GLY A 1 152 ? -4.969 -7.419 -0.277 1.00 89.50 152 GLY A N 1
ATOM 1226 C CA . GLY A 1 152 ? -4.300 -6.730 -1.380 1.00 89.50 152 GLY A CA 1
ATOM 1227 C C . GLY A 1 152 ? -4.709 -5.266 -1.573 1.00 89.50 152 GLY A C 1
ATOM 1228 O O . GLY A 1 152 ? -4.125 -4.599 -2.426 1.00 89.50 152 GLY A O 1
ATOM 1229 N N . GLN A 1 153 ? -5.646 -4.725 -0.783 1.00 92.81 153 GLN A N 1
ATOM 1230 C CA . GLN A 1 153 ? -5.967 -3.288 -0.799 1.00 92.81 153 GLN A CA 1
ATOM 1231 C C . GLN A 1 153 ? -4.730 -2.419 -0.557 1.00 92.81 153 GLN A C 1
ATOM 1233 O O . GLN A 1 153 ? -4.537 -1.414 -1.244 1.00 92.81 153 GLN A O 1
ATOM 1238 N N . LEU A 1 154 ? -3.882 -2.812 0.400 1.00 94.56 154 LEU A N 1
ATOM 1239 C CA . LEU A 1 154 ? -2.661 -2.076 0.704 1.00 94.56 154 LEU A CA 1
ATOM 1240 C C . LEU A 1 154 ? -1.677 -2.132 -0.468 1.00 94.56 154 LEU A C 1
ATOM 1242 O O . LEU A 1 154 ? -1.115 -1.105 -0.842 1.00 94.56 154 LEU A O 1
ATOM 1246 N N . ASP A 1 155 ? -1.502 -3.305 -1.078 1.00 94.19 155 ASP A N 1
ATOM 1247 C CA . ASP A 1 155 ? -0.634 -3.468 -2.247 1.00 94.19 155 ASP A CA 1
ATOM 1248 C C . ASP A 1 155 ? -1.095 -2.584 -3.411 1.00 94.19 155 ASP A C 1
ATOM 1250 O O . ASP A 1 155 ? -0.280 -1.942 -4.074 1.00 94.19 155 ASP A O 1
ATOM 1254 N N . VAL A 1 156 ? -2.405 -2.508 -3.645 1.00 95.38 156 VAL A N 1
ATOM 1255 C CA . VAL A 1 156 ? -2.992 -1.646 -4.674 1.00 95.38 156 VAL A CA 1
ATOM 1256 C C . VAL A 1 156 ? -2.792 -0.164 -4.345 1.00 95.38 156 VAL A C 1
ATOM 1258 O O . VAL A 1 156 ? -2.378 0.597 -5.220 1.00 95.38 156 VAL A O 1
ATOM 1261 N N . ALA A 1 157 ? -3.008 0.243 -3.090 1.00 96.50 157 ALA A N 1
ATOM 1262 C CA . ALA A 1 157 ? -2.752 1.609 -2.631 1.00 96.50 157 ALA A CA 1
ATOM 1263 C C . ALA A 1 157 ? -1.286 2.019 -2.848 1.00 96.50 157 ALA A C 1
ATOM 1265 O O . ALA A 1 157 ? -1.008 3.110 -3.349 1.00 96.50 157 ALA A O 1
ATOM 1266 N N . ILE A 1 158 ? -0.348 1.125 -2.513 1.00 95.81 158 ILE A N 1
ATOM 1267 C CA . ILE A 1 158 ? 1.091 1.320 -2.719 1.00 95.81 158 ILE A CA 1
ATOM 1268 C C . ILE A 1 158 ? 1.401 1.473 -4.208 1.00 95.81 158 ILE A C 1
ATOM 1270 O O . ILE A 1 158 ? 2.063 2.433 -4.595 1.00 95.81 158 ILE A O 1
ATOM 1274 N N . ARG A 1 159 ? 0.896 0.575 -5.061 1.00 96.12 159 ARG A N 1
ATOM 1275 C CA . ARG A 1 159 ? 1.133 0.633 -6.512 1.00 96.12 159 ARG A CA 1
ATOM 1276 C C . ARG A 1 159 ? 0.594 1.910 -7.136 1.00 96.12 159 ARG A C 1
ATOM 1278 O O . ARG A 1 159 ? 1.294 2.539 -7.923 1.00 96.12 159 ARG A O 1
ATOM 1285 N N . PHE A 1 160 ? -0.614 2.321 -6.759 1.00 96.44 160 PHE A N 1
ATOM 1286 C CA . PHE A 1 160 ? -1.186 3.584 -7.213 1.00 96.44 160 PHE A CA 1
ATOM 1287 C C . PHE A 1 160 ? -0.322 4.775 -6.793 1.00 96.44 160 PHE A C 1
ATOM 1289 O O . PHE A 1 160 ? -0.008 5.634 -7.619 1.00 96.44 160 PHE A O 1
ATOM 1296 N N . TRP A 1 161 ? 0.122 4.806 -5.533 1.00 96.19 161 TRP A N 1
ATOM 1297 C CA . TRP A 1 161 ? 1.001 5.868 -5.055 1.00 96.19 161 TRP A CA 1
ATOM 1298 C C . TRP A 1 161 ? 2.324 5.905 -5.834 1.00 96.19 161 TRP A C 1
ATOM 1300 O O . TRP A 1 161 ? 2.729 6.973 -6.293 1.00 96.19 161 TRP A O 1
ATOM 1310 N N . ILE A 1 162 ? 2.962 4.747 -6.051 1.00 95.31 162 ILE A N 1
ATOM 1311 C CA . ILE A 1 162 ? 4.206 4.627 -6.827 1.00 95.31 162 ILE A CA 1
ATOM 1312 C C . ILE A 1 162 ? 3.992 5.104 -8.267 1.00 95.31 162 ILE A C 1
ATOM 1314 O O . ILE A 1 162 ? 4.781 5.911 -8.760 1.00 95.31 162 ILE A O 1
ATOM 1318 N N . ARG A 1 163 ? 2.914 4.670 -8.935 1.00 94.88 163 ARG A N 1
ATOM 1319 C CA . ARG A 1 163 ? 2.582 5.106 -10.301 1.00 94.88 163 ARG A CA 1
ATOM 1320 C C . ARG A 1 163 ? 2.409 6.618 -10.372 1.00 94.88 163 ARG A C 1
ATOM 1322 O O . ARG A 1 163 ? 2.975 7.255 -11.261 1.00 94.88 163 ARG A O 1
ATOM 1329 N N . ARG A 1 164 ? 1.656 7.197 -9.436 1.00 93.62 164 ARG A N 1
ATOM 1330 C CA . ARG A 1 164 ? 1.426 8.644 -9.368 1.00 93.62 164 ARG A CA 1
ATOM 1331 C C . ARG A 1 164 ? 2.735 9.400 -9.158 1.00 93.62 164 ARG A C 1
ATOM 1333 O O . ARG A 1 164 ? 3.008 10.352 -9.882 1.00 93.62 164 ARG A O 1
ATOM 1340 N N . PHE A 1 165 ? 3.555 8.957 -8.208 1.00 93.25 165 PHE A N 1
ATOM 1341 C CA . PHE A 1 165 ? 4.872 9.529 -7.946 1.00 93.25 165 PHE A CA 1
ATOM 1342 C C . PHE A 1 165 ? 5.767 9.492 -9.189 1.00 93.25 165 PHE A C 1
ATOM 1344 O O . PHE A 1 165 ? 6.304 10.524 -9.590 1.00 93.25 165 PHE A O 1
ATOM 1351 N N . HIS A 1 166 ? 5.857 8.329 -9.839 1.00 92.81 166 HIS A N 1
ATOM 1352 C CA . HIS A 1 166 ? 6.592 8.155 -11.086 1.00 92.81 166 HIS A CA 1
ATOM 1353 C C . HIS A 1 166 ? 6.105 9.136 -12.160 1.00 92.81 166 HIS A C 1
ATOM 1355 O O . HIS A 1 166 ? 6.908 9.860 -12.737 1.00 92.81 166 HIS A O 1
ATOM 1361 N N . SER A 1 167 ? 4.791 9.213 -12.401 1.00 90.88 167 SER A N 1
ATOM 1362 C CA . SER A 1 167 ? 4.212 10.128 -13.393 1.00 90.88 167 SER A CA 1
ATOM 1363 C C . SER A 1 167 ? 4.581 11.587 -13.122 1.00 90.88 167 SER A C 1
ATOM 1365 O O . SER A 1 167 ? 5.004 12.293 -14.036 1.00 90.88 167 SER A O 1
ATOM 1367 N N . LEU A 1 168 ? 4.462 12.036 -11.869 1.00 90.06 168 LEU A N 1
ATOM 1368 C CA . LEU A 1 168 ? 4.775 13.414 -11.486 1.00 90.06 168 LEU A CA 1
ATOM 1369 C C . LEU A 1 168 ? 6.255 13.742 -11.686 1.00 90.06 168 LEU A C 1
ATOM 1371 O O . LEU A 1 168 ? 6.582 14.839 -12.134 1.00 90.06 168 LEU A O 1
ATOM 1375 N N . ILE A 1 169 ? 7.156 12.810 -11.380 1.00 87.38 169 ILE A N 1
ATOM 1376 C CA . ILE A 1 169 ? 8.590 13.036 -11.561 1.00 87.38 169 ILE A CA 1
ATOM 1377 C C . ILE A 1 169 ? 8.982 13.028 -13.037 1.00 87.38 169 ILE A C 1
ATOM 1379 O O . ILE A 1 169 ? 9.689 13.940 -13.476 1.00 87.38 169 ILE A O 1
ATOM 1383 N N . SER A 1 170 ? 8.506 12.044 -13.802 1.00 84.81 170 SER A N 1
ATOM 1384 C CA . SER A 1 170 ? 8.852 11.897 -15.217 1.00 84.81 170 SER A CA 1
ATOM 1385 C C . SER A 1 170 ? 8.327 13.058 -16.064 1.00 84.81 170 SER A C 1
ATOM 1387 O O . SER A 1 170 ? 9.034 13.528 -16.948 1.00 84.81 170 SER A O 1
ATOM 1389 N N . GLN A 1 171 ? 7.126 13.571 -15.777 1.00 82.75 171 GLN A N 1
ATOM 1390 C CA . GLN A 1 171 ? 6.544 14.695 -16.525 1.00 82.75 171 GLN A CA 1
ATOM 1391 C C . GLN A 1 171 ? 7.223 16.039 -16.231 1.00 82.75 171 GLN A C 1
ATOM 1393 O O . GLN A 1 171 ? 7.242 16.916 -17.090 1.00 82.75 171 GLN A O 1
ATOM 1398 N N . ASN A 1 172 ? 7.785 16.214 -15.032 1.00 76.69 172 ASN A N 1
ATOM 1399 C CA . ASN A 1 172 ? 8.335 17.496 -14.582 1.00 76.69 172 ASN A CA 1
ATOM 1400 C C . ASN A 1 172 ? 9.874 17.548 -14.589 1.00 76.69 172 ASN A C 1
ATOM 1402 O O . ASN A 1 172 ? 10.458 18.476 -14.027 1.00 76.69 172 ASN A O 1
ATOM 1406 N N . GLY A 1 173 ? 10.549 16.552 -15.176 1.00 65.25 173 GLY A N 1
ATOM 1407 C CA . GLY A 1 173 ? 12.012 16.533 -15.299 1.00 65.25 173 GLY A CA 1
ATOM 1408 C C . GLY A 1 173 ? 12.757 16.600 -13.957 1.00 65.25 173 GLY A C 1
ATOM 1409 O O . GLY A 1 173 ? 13.840 17.172 -13.884 1.00 65.25 173 GLY A O 1
ATOM 1410 N N . GLY A 1 174 ? 12.162 16.081 -12.874 1.00 60.31 174 GLY A N 1
ATOM 1411 C CA . GLY A 1 174 ? 12.779 16.027 -11.540 1.00 60.31 174 GLY A CA 1
ATOM 1412 C C . GLY A 1 174 ? 12.768 17.319 -10.712 1.00 60.31 174 GLY A C 1
ATOM 1413 O O . GLY A 1 174 ? 13.090 17.277 -9.526 1.00 60.31 174 GLY A O 1
ATOM 1414 N N . GLY A 1 175 ? 12.358 18.457 -11.280 1.00 62.84 175 GLY A N 1
ATOM 1415 C CA . GLY A 1 175 ? 12.359 19.766 -10.617 1.00 62.84 175 GLY A CA 1
ATOM 1416 C C . GLY A 1 175 ? 10.976 20.228 -10.165 1.00 62.84 175 GLY A C 1
ATOM 1417 O O . GLY A 1 175 ? 10.580 21.336 -10.514 1.00 62.84 175 GLY A O 1
ATOM 1418 N N . TYR A 1 176 ? 10.217 19.395 -9.444 1.00 66.31 176 TYR A N 1
ATOM 1419 C CA . TYR A 1 176 ? 8.809 19.684 -9.147 1.00 66.31 176 TYR A CA 1
ATOM 1420 C C . TYR A 1 176 ? 8.596 20.291 -7.739 1.00 66.31 176 TYR A C 1
ATOM 1422 O O . TYR A 1 176 ? 8.474 19.546 -6.764 1.00 66.31 176 TYR A O 1
ATOM 1430 N N . PRO A 1 177 ? 8.510 21.634 -7.589 1.00 70.62 177 PRO A N 1
ATOM 1431 C CA . PRO A 1 177 ? 8.421 22.297 -6.281 1.00 70.62 177 PRO A CA 1
ATOM 1432 C C . PRO A 1 177 ? 7.106 22.027 -5.538 1.00 70.62 177 PRO A C 1
ATOM 1434 O O . PRO A 1 177 ? 7.027 22.270 -4.342 1.00 70.62 177 PRO A O 1
ATOM 1437 N N . ARG A 1 178 ? 6.072 21.526 -6.228 1.00 82.62 178 ARG A N 1
ATOM 1438 C CA . ARG A 1 178 ? 4.766 21.182 -5.640 1.00 82.62 178 ARG A CA 1
ATOM 1439 C C . ARG A 1 178 ? 4.572 19.681 -5.431 1.00 82.62 178 ARG A C 1
ATOM 1441 O O . ARG A 1 178 ? 3.470 19.257 -5.101 1.00 82.62 178 ARG A O 1
ATOM 1448 N N . LEU A 1 179 ? 5.629 18.874 -5.574 1.00 86.50 179 LEU A N 1
ATOM 1449 C CA . LEU A 1 179 ? 5.525 17.413 -5.526 1.00 86.50 179 LEU A CA 1
ATOM 1450 C C . LEU A 1 179 ? 4.862 16.912 -4.252 1.00 86.50 179 LEU A C 1
ATOM 1452 O O . LEU A 1 179 ? 3.951 16.094 -4.319 1.00 86.50 179 LEU A O 1
ATOM 1456 N N . LEU A 1 180 ? 5.272 17.431 -3.095 1.00 87.31 180 LEU A N 1
ATOM 1457 C CA . LEU A 1 180 ? 4.677 17.010 -1.835 1.00 87.31 180 LEU A CA 1
ATOM 1458 C C . LEU A 1 180 ? 3.201 17.403 -1.734 1.00 87.31 180 LEU A C 1
ATOM 1460 O O . LEU A 1 180 ? 2.391 16.588 -1.300 1.00 87.31 180 LEU A O 1
ATOM 1464 N N . ALA A 1 181 ? 2.850 18.627 -2.133 1.00 87.50 181 ALA A N 1
ATOM 1465 C CA . ALA A 1 181 ? 1.471 19.102 -2.107 1.00 87.50 181 ALA A CA 1
ATOM 1466 C C . ALA A 1 181 ? 0.572 18.227 -2.995 1.00 87.50 181 ALA A C 1
ATOM 1468 O O . ALA A 1 181 ? -0.463 17.750 -2.540 1.00 87.50 181 ALA A O 1
ATOM 1469 N N . ASP A 1 182 ? 1.013 17.917 -4.211 1.00 89.19 182 ASP A N 1
ATOM 1470 C CA . ASP A 1 182 ? 0.264 17.096 -5.167 1.00 89.19 182 ASP A CA 1
ATOM 1471 C C . ASP A 1 182 ? 0.144 15.628 -4.749 1.00 89.19 182 ASP A C 1
ATOM 1473 O O . ASP A 1 182 ? -0.883 14.982 -5.002 1.00 89.19 182 ASP A O 1
ATOM 1477 N N . LEU A 1 183 ? 1.173 15.092 -4.085 1.00 90.81 183 LEU A N 1
ATOM 1478 C CA . LEU A 1 183 ? 1.123 13.770 -3.464 1.00 90.81 183 LEU A CA 1
ATOM 1479 C C . LEU A 1 183 ? 0.180 13.753 -2.256 1.00 90.81 183 LEU A C 1
ATOM 1481 O O . LEU A 1 183 ? -0.536 12.773 -2.073 1.00 90.81 183 LEU A O 1
ATOM 1485 N N . LYS A 1 184 ? 0.134 14.830 -1.459 1.00 90.38 184 LYS A N 1
ATOM 1486 C CA . LYS A 1 184 ? -0.811 14.982 -0.341 1.00 90.38 184 LYS A CA 1
ATOM 1487 C C . LYS A 1 184 ? -2.254 15.110 -0.830 1.00 90.38 184 LYS A C 1
ATOM 1489 O O . LYS A 1 184 ? -3.131 14.456 -0.275 1.00 90.38 184 LYS A O 1
ATOM 1494 N N . MET A 1 185 ? -2.512 15.890 -1.883 1.00 89.44 185 MET A N 1
ATOM 1495 C CA . MET A 1 185 ? -3.845 15.957 -2.500 1.00 89.44 185 MET A CA 1
ATOM 1496 C C . MET A 1 185 ? -4.261 14.603 -3.082 1.00 89.44 185 MET A C 1
ATOM 1498 O O . MET A 1 185 ? -5.415 14.202 -2.975 1.00 89.44 185 MET A O 1
ATOM 1502 N N . GLY A 1 186 ? -3.303 13.874 -3.659 1.00 91.44 186 GLY A N 1
ATOM 1503 C CA . GLY A 1 186 ? -3.484 12.519 -4.170 1.00 91.44 186 GLY A CA 1
ATOM 1504 C C . GLY A 1 186 ? -3.431 11.413 -3.121 1.00 91.44 186 GLY A C 1
ATOM 1505 O O . GLY A 1 186 ? -3.257 10.256 -3.504 1.00 91.44 186 GLY A O 1
ATOM 1506 N N . LYS A 1 187 ? -3.524 11.742 -1.825 1.00 94.88 187 LYS A N 1
ATOM 1507 C CA . LYS A 1 187 ? -3.496 10.755 -0.743 1.00 94.88 187 LYS A CA 1
ATOM 1508 C C . LYS A 1 187 ? -4.571 9.702 -0.968 1.00 94.88 187 LYS A C 1
ATOM 1510 O O . LYS A 1 187 ? -5.728 10.047 -1.168 1.00 94.88 187 LYS A O 1
ATOM 1515 N N . VAL A 1 188 ? -4.203 8.432 -0.856 1.00 96.12 188 VAL A N 1
ATOM 1516 C CA . VAL A 1 188 ? -5.149 7.319 -0.973 1.00 96.12 188 VAL A CA 1
ATOM 1517 C C . VAL A 1 188 ? -6.033 7.275 0.269 1.00 96.12 188 VAL A C 1
ATOM 1519 O O . VAL A 1 188 ? -5.539 7.052 1.382 1.00 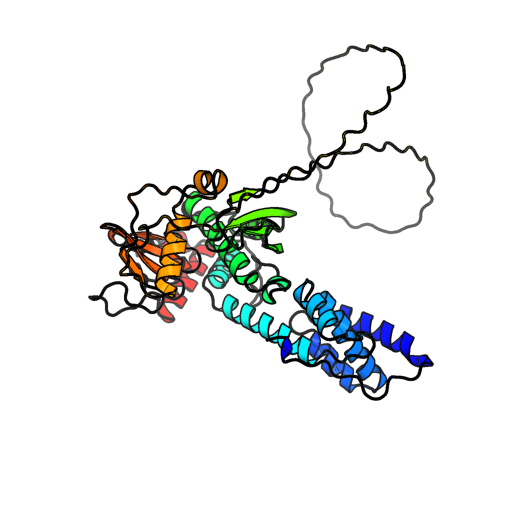96.12 188 VAL A O 1
ATOM 1522 N N . HIS A 1 189 ? -7.329 7.522 0.096 1.00 94.44 189 HIS A N 1
ATOM 1523 C CA . HIS A 1 189 ? -8.312 7.456 1.169 1.00 94.44 189 HIS A CA 1
ATOM 1524 C C . HIS A 1 189 ? -8.880 6.053 1.298 1.00 94.44 189 HIS A C 1
ATOM 1526 O O . HIS A 1 189 ? -8.709 5.443 2.346 1.00 94.44 189 HIS A O 1
ATOM 1532 N N . GLN A 1 190 ? -9.452 5.525 0.221 1.00 94.38 190 GLN A N 1
ATOM 1533 C CA . GLN A 1 190 ? -10.085 4.213 0.193 1.00 94.38 190 GLN A CA 1
ATOM 1534 C C . GLN A 1 190 ? -9.658 3.448 -1.060 1.00 94.38 190 GLN A C 1
ATOM 1536 O O . GLN A 1 190 ? -9.342 4.044 -2.087 1.00 94.38 190 GLN A O 1
ATOM 1541 N N . VAL A 1 191 ? -9.630 2.120 -0.969 1.00 94.44 191 VAL A N 1
ATOM 1542 C CA . VAL A 1 191 ? -9.367 1.219 -2.096 1.00 94.44 191 VAL A CA 1
ATOM 1543 C C . VAL A 1 191 ? -10.384 0.096 -2.034 1.00 94.44 191 VAL A C 1
ATOM 1545 O O . VAL A 1 191 ? -10.558 -0.484 -0.972 1.00 94.44 191 VAL A O 1
ATOM 1548 N N . GLY A 1 192 ? -11.034 -0.254 -3.134 1.00 92.50 192 GLY A N 1
ATOM 1549 C CA . GLY A 1 192 ? -12.010 -1.340 -3.168 1.00 92.50 192 GLY A CA 1
ATOM 1550 C C . GLY A 1 192 ? -12.088 -2.002 -4.541 1.00 92.50 192 GLY A C 1
ATOM 1551 O O . GLY A 1 192 ? -11.600 -1.449 -5.526 1.00 92.50 192 GLY A O 1
ATOM 1552 N N . PRO A 1 193 ? -12.663 -3.207 -4.645 1.00 88.31 193 PRO A N 1
ATOM 1553 C CA . PRO A 1 193 ? -12.949 -3.794 -5.947 1.00 88.31 193 PRO A CA 1
ATOM 1554 C C . PRO A 1 193 ? -13.966 -2.918 -6.696 1.00 88.31 193 PRO A C 1
ATOM 1556 O O . PRO A 1 193 ? -14.961 -2.502 -6.112 1.00 88.31 193 PRO A O 1
ATOM 1559 N N . SER A 1 194 ? -13.759 -2.699 -7.999 1.00 83.50 194 SER A N 1
ATOM 1560 C CA . SER A 1 194 ? -14.556 -1.796 -8.862 1.00 83.50 194 SER A CA 1
ATOM 1561 C C . SER A 1 194 ? -16.063 -2.146 -8.981 1.00 83.50 194 SER A C 1
ATOM 1563 O O . SER A 1 194 ? -16.814 -1.503 -9.708 1.00 83.50 194 SER A O 1
ATOM 1565 N N . GLY A 1 195 ? -16.558 -3.212 -8.340 1.00 76.25 195 GLY A N 1
ATOM 1566 C CA . GLY A 1 195 ? -17.898 -3.781 -8.579 1.00 76.25 195 GLY A CA 1
ATOM 1567 C C . GLY A 1 195 ? -18.069 -4.388 -9.985 1.00 76.25 195 GLY A C 1
ATOM 1568 O O . GLY A 1 195 ? -18.887 -5.288 -10.195 1.00 76.25 195 GLY A O 1
ATOM 1569 N N . GLU A 1 196 ? -17.250 -3.955 -10.943 1.00 68.62 196 GLU A N 1
ATOM 1570 C CA . GLU A 1 196 ? -16.990 -4.603 -12.215 1.00 68.62 196 GLU A CA 1
ATOM 1571 C C . GLU A 1 196 ? -16.482 -6.032 -11.965 1.00 68.62 196 GLU A C 1
ATOM 1573 O O . GLU A 1 196 ? -15.682 -6.306 -11.071 1.00 68.62 196 GLU A O 1
ATOM 1578 N N . ARG A 1 197 ? -16.972 -6.993 -12.756 1.00 63.81 197 ARG A N 1
ATOM 1579 C CA . ARG A 1 197 ? -16.671 -8.427 -12.572 1.00 63.81 197 ARG A CA 1
ATOM 1580 C C . ARG A 1 197 ? -15.206 -8.791 -12.856 1.00 63.81 197 ARG A C 1
ATOM 1582 O O . ARG A 1 197 ? -14.836 -9.963 -12.759 1.00 63.81 197 ARG A O 1
ATOM 1589 N N . THR A 1 198 ? -14.380 -7.823 -13.234 1.00 65.56 198 THR A N 1
ATOM 1590 C CA . THR A 1 198 ? -12.959 -7.991 -13.511 1.00 65.56 198 THR A CA 1
ATOM 1591 C C . THR A 1 198 ? -12.178 -7.910 -12.199 1.00 65.56 198 THR A C 1
ATOM 1593 O O . THR A 1 198 ? -12.060 -6.867 -11.569 1.00 65.56 198 THR A O 1
ATOM 1596 N N . ARG A 1 199 ? -11.570 -9.032 -11.788 1.00 68.69 199 ARG A N 1
ATOM 1597 C CA . ARG A 1 199 ? -10.761 -9.138 -10.549 1.00 68.69 199 ARG A CA 1
ATOM 1598 C C . ARG A 1 199 ? -9.517 -8.235 -10.516 1.00 68.69 199 ARG A C 1
ATOM 1600 O O . ARG A 1 199 ? -8.765 -8.253 -9.547 1.00 68.69 199 ARG A O 1
ATOM 1607 N N . SER A 1 200 ? -9.255 -7.509 -11.594 1.00 83.19 200 SER A N 1
ATOM 1608 C CA . SER A 1 200 ? -8.028 -6.750 -11.803 1.00 83.19 200 SER A CA 1
ATOM 1609 C C . SER A 1 200 ? -8.234 -5.242 -11.745 1.00 83.19 200 SER A C 1
ATOM 1611 O O . SER A 1 200 ? -7.232 -4.532 -11.699 1.00 83.19 200 SER A O 1
ATOM 1613 N N . ILE A 1 201 ? -9.483 -4.761 -11.739 1.00 89.62 201 ILE A N 1
ATOM 1614 C CA . ILE A 1 201 ? -9.790 -3.331 -11.671 1.00 89.62 201 ILE A CA 1
ATOM 1615 C C . ILE A 1 201 ? -10.221 -2.978 -10.257 1.00 89.62 201 ILE A C 1
ATOM 1617 O O . ILE A 1 201 ? -11.110 -3.606 -9.676 1.00 89.62 201 ILE A O 1
ATOM 1621 N N . TRP A 1 202 ? -9.574 -1.957 -9.718 1.00 93.56 202 TRP A N 1
ATOM 1622 C CA . TRP A 1 202 ? -9.826 -1.447 -8.382 1.00 93.56 202 TRP A CA 1
ATOM 1623 C C . TRP A 1 202 ? -10.288 -0.004 -8.473 1.00 93.56 202 TRP A C 1
ATOM 1625 O O . TRP A 1 202 ? -9.791 0.758 -9.298 1.00 93.56 202 TRP A O 1
ATOM 1635 N N . GLU A 1 203 ? -11.241 0.349 -7.627 1.00 94.81 203 GLU A N 1
ATOM 1636 C CA . GLU A 1 203 ? -11.619 1.725 -7.367 1.00 94.81 203 GLU A CA 1
ATOM 1637 C C . GLU A 1 203 ? -10.747 2.270 -6.234 1.00 94.81 203 GLU A C 1
ATOM 1639 O O . GLU A 1 203 ? -10.518 1.599 -5.225 1.00 94.81 203 GLU A O 1
ATOM 1644 N N . VAL A 1 204 ? -10.249 3.485 -6.411 1.00 95.31 204 VAL A N 1
ATOM 1645 C CA . VAL A 1 204 ? -9.460 4.216 -5.430 1.00 95.31 204 VAL A CA 1
ATOM 1646 C C . VAL A 1 204 ? -10.058 5.595 -5.238 1.00 95.31 204 VAL A C 1
ATOM 1648 O O . VAL A 1 204 ? -10.106 6.381 -6.180 1.00 95.31 204 VAL A O 1
ATOM 1651 N N . GLU A 1 205 ? -10.459 5.906 -4.012 1.00 95.88 205 GLU A N 1
ATOM 1652 C CA . GLU A 1 205 ? -10.850 7.255 -3.615 1.00 95.88 205 GLU A CA 1
ATOM 1653 C C . GLU A 1 205 ? -9.621 7.993 -3.079 1.00 95.88 205 GLU A C 1
ATOM 1655 O O . GLU A 1 205 ? -8.930 7.500 -2.178 1.00 95.88 205 GLU A O 1
ATOM 1660 N N . ILE A 1 206 ? -9.333 9.172 -3.627 1.00 95.75 206 ILE A N 1
ATOM 1661 C CA . ILE A 1 206 ? -8.228 10.027 -3.173 1.00 95.75 206 ILE A CA 1
ATOM 1662 C C . ILE A 1 206 ? -8.718 11.160 -2.262 1.00 95.75 206 ILE A C 1
ATOM 1664 O O . ILE A 1 206 ? -9.909 11.426 -2.158 1.00 95.75 206 ILE A O 1
ATOM 1668 N N . GLY A 1 207 ? -7.797 11.868 -1.604 1.00 90.19 207 GLY A N 1
ATOM 1669 C CA . GLY A 1 207 ? -8.098 12.909 -0.612 1.00 90.19 207 GLY A CA 1
ATOM 1670 C C . GLY A 1 207 ? -8.951 14.086 -1.107 1.00 90.19 207 GLY A C 1
ATOM 1671 O O . GLY A 1 207 ? -9.474 14.836 -0.287 1.00 90.19 207 GLY A O 1
ATOM 1672 N N . THR A 1 208 ? -9.120 14.249 -2.421 1.00 91.44 208 THR A N 1
ATOM 1673 C CA . THR A 1 208 ? -10.046 15.219 -3.031 1.00 91.44 208 THR A CA 1
ATOM 1674 C C . THR A 1 208 ? -11.503 14.732 -3.079 1.00 91.44 208 THR A C 1
ATOM 1676 O O . THR A 1 208 ? -12.380 15.508 -3.458 1.00 91.44 208 THR A O 1
ATOM 1679 N N . GLY A 1 209 ? -11.773 13.475 -2.707 1.00 92.12 209 GLY A N 1
ATOM 1680 C CA . GLY A 1 209 ? -13.065 12.797 -2.875 1.00 92.12 209 GLY A CA 1
ATOM 1681 C C . GLY A 1 209 ? -13.318 12.300 -4.303 1.00 92.12 209 GLY A C 1
ATOM 1682 O O . GLY A 1 209 ? -14.448 11.970 -4.655 1.00 92.12 209 GLY A O 1
ATOM 1683 N N . GLU A 1 210 ? -12.296 12.310 -5.161 1.00 93.56 210 GLU A N 1
ATOM 1684 C CA . GLU A 1 210 ? -12.365 11.764 -6.516 1.00 93.56 210 GLU A CA 1
ATOM 1685 C C . GLU A 1 210 ? -12.134 10.248 -6.494 1.00 93.56 210 GLU A C 1
ATOM 1687 O O . GLU A 1 210 ? -11.168 9.777 -5.889 1.00 93.56 210 GLU A O 1
ATOM 1692 N N . SER A 1 211 ? -12.998 9.500 -7.188 1.00 94.44 211 SER A N 1
ATOM 1693 C CA . SER A 1 211 ? -12.834 8.062 -7.418 1.00 94.44 211 SER A CA 1
ATOM 1694 C C . SER A 1 211 ? -12.141 7.797 -8.753 1.00 94.44 211 SER A C 1
ATOM 1696 O O . SER A 1 211 ? -12.564 8.278 -9.808 1.00 94.44 211 SER A O 1
ATOM 1698 N N . LEU A 1 212 ? -11.099 6.976 -8.717 1.00 94.44 212 LEU A N 1
ATOM 1699 C CA . LEU A 1 212 ? -10.295 6.558 -9.860 1.00 94.44 212 LEU A CA 1
ATOM 1700 C C . LEU A 1 212 ? -10.382 5.042 -10.022 1.00 94.44 212 LEU A C 1
ATOM 1702 O O . LEU A 1 212 ? -10.333 4.309 -9.042 1.00 94.44 212 LEU A O 1
ATOM 1706 N N . PHE A 1 213 ? -10.456 4.561 -11.257 1.00 92.75 213 PHE A N 1
ATOM 1707 C CA . PHE A 1 213 ? -10.404 3.137 -11.575 1.00 92.75 213 PHE A CA 1
ATOM 1708 C C . PHE A 1 213 ? -9.035 2.795 -12.131 1.00 92.75 213 PHE A C 1
ATOM 1710 O O . PHE A 1 213 ? -8.580 3.433 -13.082 1.00 92.75 213 PHE A O 1
ATOM 1717 N N . LEU A 1 214 ? -8.390 1.783 -11.560 1.00 92.75 214 LEU A N 1
ATOM 1718 C CA . LEU A 1 214 ? -7.023 1.427 -11.909 1.00 92.75 214 LEU A CA 1
ATOM 1719 C C . LEU A 1 214 ? -6.801 -0.070 -12.090 1.00 92.75 214 LEU A C 1
ATOM 1721 O O . LEU A 1 214 ? -7.549 -0.902 -11.575 1.00 92.75 214 LEU A O 1
ATOM 1725 N N . VAL A 1 215 ? -5.720 -0.412 -12.789 1.00 91.75 215 VAL A N 1
ATOM 1726 C CA . VAL A 1 215 ? -5.218 -1.782 -12.907 1.00 91.75 215 VAL A CA 1
ATOM 1727 C C . VAL A 1 215 ? -4.452 -2.139 -11.636 1.00 91.75 215 VAL A C 1
ATOM 1729 O O . VAL A 1 215 ? -3.348 -1.654 -11.398 1.00 91.75 215 VAL A O 1
ATOM 1732 N N . GLY A 1 216 ? -4.994 -3.044 -10.821 1.00 91.62 216 GLY A N 1
ATOM 1733 C CA . GLY A 1 216 ? -4.427 -3.384 -9.511 1.00 91.62 216 GLY A CA 1
ATOM 1734 C C . GLY A 1 216 ? -3.000 -3.947 -9.557 1.00 91.62 216 GLY A C 1
ATOM 1735 O O . GLY A 1 216 ? -2.295 -3.901 -8.551 1.00 91.62 216 GLY A O 1
ATOM 1736 N N . LYS A 1 217 ? -2.546 -4.471 -10.707 1.00 91.19 217 LYS A N 1
ATOM 1737 C CA . LYS A 1 217 ? -1.180 -5.000 -10.887 1.00 91.19 217 LYS A CA 1
ATOM 1738 C C . LYS A 1 217 ? -0.116 -3.915 -11.068 1.00 91.19 217 LYS A C 1
ATOM 1740 O O . LYS A 1 217 ? 1.005 -4.144 -10.629 1.00 91.19 217 LYS A O 1
ATOM 1745 N N . THR A 1 218 ? -0.457 -2.773 -11.666 1.00 93.00 218 THR A N 1
ATOM 1746 C CA . THR A 1 218 ? 0.499 -1.708 -12.035 1.00 93.00 218 THR A CA 1
ATOM 1747 C C . THR A 1 218 ? 0.226 -0.376 -11.338 1.00 93.00 218 THR A C 1
ATOM 1749 O O . THR A 1 218 ? 1.126 0.453 -11.219 1.00 93.00 218 THR A O 1
ATOM 1752 N N . GLY A 1 219 ? -1.004 -0.164 -10.860 1.00 93.12 219 GLY A N 1
ATOM 1753 C CA . GLY A 1 219 ? -1.477 1.127 -10.363 1.00 93.12 219 GLY A CA 1
ATOM 1754 C C . GLY A 1 219 ? -1.908 2.098 -11.469 1.00 93.12 219 GLY A C 1
ATOM 1755 O O . GLY A 1 219 ? -2.179 3.255 -11.157 1.00 93.12 219 GLY A O 1
ATOM 1756 N N . GLU A 1 220 ? -1.958 1.661 -12.735 1.00 91.12 220 GLU A N 1
ATOM 1757 C CA . GLU A 1 220 ? -2.317 2.511 -13.881 1.00 91.12 220 GLU A CA 1
ATOM 1758 C C . GLU A 1 220 ? -3.782 2.941 -13.826 1.00 91.12 220 GLU A C 1
ATOM 1760 O O . GLU A 1 220 ? -4.658 2.087 -13.696 1.00 91.12 220 GLU A O 1
ATOM 1765 N N . VAL A 1 221 ? -4.053 4.242 -13.956 1.00 90.88 221 VAL A N 1
ATOM 1766 C CA . VAL A 1 221 ? -5.422 4.777 -13.979 1.00 90.88 221 VAL A CA 1
ATOM 1767 C C . VAL A 1 221 ? -6.016 4.578 -15.370 1.00 90.88 221 VAL A C 1
ATOM 1769 O O . VAL A 1 221 ? -5.483 5.077 -16.352 1.00 90.88 221 VAL A O 1
ATOM 1772 N N . VAL A 1 222 ? -7.142 3.872 -15.440 1.00 88.38 222 VAL A N 1
ATOM 1773 C CA . VAL A 1 222 ? -7.863 3.576 -16.690 1.00 88.38 222 VAL A CA 1
ATOM 1774 C C . VAL A 1 222 ? -9.032 4.534 -16.895 1.00 88.38 222 VAL A C 1
ATOM 1776 O O . VAL A 1 222 ? -9.394 4.857 -18.023 1.00 88.38 222 VAL A O 1
ATOM 1779 N N . ARG A 1 223 ? -9.660 4.985 -15.803 1.00 85.75 223 ARG A N 1
ATOM 1780 C CA . ARG A 1 223 ? -10.829 5.867 -15.862 1.00 85.75 223 ARG A CA 1
ATOM 1781 C C . ARG A 1 223 ? -10.948 6.716 -14.603 1.00 85.75 223 ARG A C 1
ATOM 1783 O O . ARG A 1 223 ? -10.700 6.239 -13.501 1.00 85.75 223 ARG A O 1
ATOM 1790 N N . VAL A 1 224 ? -11.433 7.940 -14.771 1.00 86.88 224 VAL A N 1
ATOM 1791 C CA . VAL A 1 224 ? -11.919 8.795 -13.682 1.00 86.88 224 VAL A CA 1
ATOM 1792 C C . VAL A 1 224 ? -13.428 8.601 -13.545 1.00 86.88 224 VAL A C 1
ATOM 1794 O O . VAL A 1 224 ? -14.146 8.650 -14.548 1.00 86.88 224 VAL A O 1
ATOM 1797 N N . ALA A 1 225 ? -13.929 8.349 -12.334 1.00 84.38 225 ALA A N 1
ATOM 1798 C CA . ALA A 1 225 ? -15.368 8.282 -12.107 1.00 84.38 225 ALA A CA 1
ATOM 1799 C C . ALA A 1 225 ? -16.004 9.613 -12.520 1.00 84.38 225 ALA A C 1
ATOM 1801 O O . ALA A 1 225 ? -15.572 10.680 -12.080 1.00 84.38 225 ALA A O 1
ATOM 1802 N N . ALA A 1 226 ? -17.040 9.564 -13.361 1.00 78.50 226 ALA A N 1
ATOM 1803 C CA . ALA A 1 226 ? -17.811 10.761 -13.652 1.00 78.50 226 ALA A CA 1
ATOM 1804 C C . ALA A 1 226 ? -18.356 11.284 -12.321 1.00 78.50 226 ALA A C 1
ATOM 1806 O O . ALA A 1 226 ? -19.118 10.578 -11.655 1.00 78.50 226 ALA A O 1
ATOM 1807 N N . GLN A 1 227 ? -17.948 12.495 -11.922 1.00 65.00 227 GLN A N 1
ATOM 1808 C CA . GLN A 1 227 ? -18.537 13.128 -10.751 1.00 65.00 227 GLN A CA 1
ATOM 1809 C C . GLN A 1 227 ? -20.051 13.104 -10.955 1.00 65.00 227 GLN A C 1
ATOM 1811 O O . GLN A 1 227 ? -20.512 13.565 -12.008 1.00 65.00 227 GLN A O 1
ATOM 1816 N N . PRO A 1 228 ? -20.837 12.566 -10.004 1.00 55.81 228 PRO A N 1
ATOM 1817 C CA . PRO A 1 228 ? -22.270 12.747 -10.067 1.00 55.81 228 PRO A CA 1
ATOM 1818 C C . PRO A 1 228 ? -22.464 14.255 -10.110 1.00 55.81 228 PRO A C 1
ATOM 1820 O O . PRO A 1 228 ? -22.090 14.947 -9.160 1.00 55.81 228 PRO A O 1
ATOM 1823 N N . GLN A 1 229 ? -22.951 14.773 -11.244 1.00 46.03 229 GLN A N 1
ATOM 1824 C CA . GLN A 1 229 ? -23.353 16.164 -11.336 1.00 46.03 229 GLN A CA 1
ATOM 1825 C C . GLN A 1 229 ? -24.328 16.336 -10.186 1.00 46.03 229 GLN A C 1
ATOM 1827 O O . GLN A 1 229 ? -25.438 15.805 -10.230 1.00 46.03 229 GLN A O 1
ATOM 1832 N N . ARG A 1 230 ? -23.880 16.984 -9.103 1.00 41.66 230 ARG A N 1
ATOM 1833 C CA . ARG A 1 230 ? -24.776 17.398 -8.040 1.00 41.66 230 ARG A CA 1
ATOM 1834 C C . ARG A 1 230 ? -25.721 18.340 -8.750 1.00 41.66 230 ARG A C 1
ATOM 1836 O O . ARG A 1 230 ? -25.372 19.490 -8.997 1.00 41.66 230 ARG A O 1
ATOM 1843 N N . THR A 1 231 ? -26.878 17.826 -9.152 1.00 36.28 231 THR A N 1
ATOM 1844 C CA . THR A 1 231 ? -28.018 18.638 -9.524 1.00 36.28 231 THR A CA 1
ATOM 1845 C C . THR A 1 231 ? -28.220 19.546 -8.332 1.00 36.28 231 THR A C 1
ATOM 1847 O O . THR A 1 231 ? -28.684 19.104 -7.279 1.00 36.28 231 THR A O 1
ATOM 1850 N N . LEU A 1 232 ? -27.754 20.787 -8.472 1.00 41.84 232 LEU A N 1
ATOM 1851 C CA . LEU A 1 232 ? -28.085 21.902 -7.610 1.00 41.84 232 LEU A CA 1
ATOM 1852 C C . LEU A 1 232 ? -29.596 22.049 -7.732 1.00 41.84 232 LEU A C 1
ATOM 1854 O O . LEU A 1 232 ? -30.108 22.787 -8.565 1.00 41.84 232 LEU A O 1
ATOM 1858 N N . SER A 1 233 ? -30.311 21.251 -6.946 1.00 35.78 233 SER A N 1
ATOM 1859 C CA . SER A 1 233 ? -31.726 21.435 -6.723 1.00 35.78 233 SER A CA 1
ATOM 1860 C C . SER A 1 233 ? -31.812 22.704 -5.893 1.00 35.78 233 SER A C 1
ATOM 1862 O O . SER A 1 233 ? -31.624 22.691 -4.676 1.00 35.78 233 SER A O 1
ATOM 1864 N N . SER A 1 234 ? -31.960 23.832 -6.585 1.00 37.66 234 SER A N 1
ATOM 1865 C CA . SER A 1 234 ? -32.239 25.135 -6.005 1.00 37.66 234 SER A CA 1
ATOM 1866 C C . SER A 1 234 ? -33.618 25.076 -5.353 1.00 37.66 234 SER A C 1
ATOM 1868 O O . SER A 1 234 ? -34.622 25.495 -5.924 1.00 37.66 234 SER A O 1
ATOM 1870 N N . SER A 1 235 ? -33.676 24.514 -4.151 1.00 35.44 235 SER A N 1
ATOM 1871 C CA . SER A 1 235 ? -34.806 24.675 -3.252 1.00 35.44 235 SER A CA 1
ATOM 1872 C C . SER A 1 235 ? -34.698 26.063 -2.631 1.00 35.44 235 SER A C 1
ATOM 1874 O O . SER A 1 235 ? -34.122 26.236 -1.557 1.00 35.44 235 SER A O 1
ATOM 1876 N N . VAL A 1 236 ? -35.245 27.057 -3.330 1.00 43.81 236 VAL A N 1
ATOM 1877 C CA . VAL A 1 236 ? -35.652 28.324 -2.721 1.00 43.81 236 VAL A CA 1
ATOM 1878 C C . VAL A 1 236 ? -36.762 27.988 -1.729 1.00 43.81 236 VAL A C 1
ATOM 1880 O O . VAL A 1 236 ? -37.891 27.710 -2.122 1.00 43.81 236 VAL A O 1
ATOM 1883 N N . ALA A 1 237 ? -36.425 27.962 -0.445 1.00 36.69 237 ALA A N 1
ATOM 1884 C CA . ALA A 1 237 ? -37.401 27.989 0.630 1.00 36.69 237 ALA A CA 1
ATOM 1885 C C . ALA A 1 237 ? -37.164 29.266 1.436 1.00 36.69 237 ALA A C 1
ATOM 1887 O O . ALA A 1 237 ? -36.251 29.349 2.257 1.00 36.69 237 ALA A O 1
ATOM 1888 N N . ASP A 1 238 ? -37.997 30.259 1.137 1.00 36.41 238 ASP A N 1
ATOM 1889 C CA . ASP A 1 238 ? -38.318 31.387 2.002 1.00 36.41 238 ASP A CA 1
ATOM 1890 C C . ASP A 1 238 ? -38.712 30.877 3.392 1.00 36.41 238 ASP A C 1
ATOM 1892 O O . ASP A 1 238 ? -39.738 30.212 3.534 1.00 36.41 238 ASP A O 1
ATOM 1896 N N . VAL A 1 239 ? -37.955 31.241 4.429 1.00 37.66 239 VAL A N 1
ATOM 1897 C CA . VAL A 1 239 ? -38.502 31.367 5.786 1.00 37.66 239 VAL A CA 1
ATOM 1898 C C . VAL A 1 239 ? -37.862 32.574 6.458 1.00 37.66 239 VAL A C 1
ATOM 1900 O O . VAL A 1 239 ? -36.661 32.615 6.727 1.00 37.66 239 VAL A O 1
ATOM 1903 N N . GLY A 1 240 ? -38.705 33.571 6.711 1.00 30.62 240 GLY A N 1
ATOM 1904 C CA . GLY A 1 240 ? -38.363 34.800 7.400 1.00 30.62 240 GLY A CA 1
ATOM 1905 C C . GLY A 1 240 ? -37.966 34.599 8.865 1.00 30.62 240 GLY A C 1
ATOM 1906 O O . GLY A 1 240 ? -38.525 33.787 9.593 1.00 30.62 240 GLY A O 1
ATOM 1907 N N . THR A 1 241 ? -36.993 35.415 9.259 1.00 33.03 241 THR A N 1
ATOM 1908 C CA . THR A 1 241 ? -36.975 36.251 10.467 1.00 33.03 241 THR A CA 1
ATOM 1909 C C . THR A 1 241 ? -37.542 35.655 11.764 1.00 33.03 241 THR A C 1
ATOM 1911 O O . THR A 1 241 ? -38.747 35.683 11.988 1.00 33.03 241 THR A O 1
ATOM 1914 N N . GLN A 1 242 ? -36.657 35.302 12.703 1.00 29.67 242 GLN A N 1
ATOM 1915 C CA . GLN A 1 242 ? -36.508 35.999 13.996 1.00 29.67 242 GLN A CA 1
ATOM 1916 C C . GLN A 1 242 ? -35.376 35.372 14.834 1.00 29.67 242 GLN A C 1
ATOM 1918 O O . GLN A 1 242 ? -35.360 34.178 15.112 1.00 29.67 242 GLN A O 1
ATOM 1923 N N . SER A 1 243 ? -34.426 36.218 15.240 1.00 28.17 243 SER A N 1
ATOM 1924 C CA . SER A 1 243 ? -33.451 35.968 16.312 1.00 28.17 243 SER A CA 1
ATOM 1925 C C . SER A 1 243 ? -34.020 36.512 17.637 1.00 28.17 243 SER A C 1
ATOM 1927 O O . SER A 1 243 ? -34.891 37.385 17.591 1.00 28.17 243 SER A O 1
ATOM 1929 N N . PRO A 1 244 ? -33.531 36.062 18.810 1.00 37.44 244 PRO A N 1
ATOM 1930 C CA . PRO A 1 244 ? -32.497 36.885 19.445 1.00 37.44 244 PRO A CA 1
ATOM 1931 C C . PRO A 1 244 ? -31.357 36.104 20.135 1.00 37.44 244 PRO A C 1
ATOM 1933 O O . PRO A 1 244 ? -31.569 35.219 20.956 1.00 37.44 244 PRO A O 1
ATOM 1936 N N . THR A 1 245 ? -30.138 36.509 19.772 1.00 29.47 245 THR A N 1
ATOM 1937 C CA . THR A 1 245 ? -29.006 36.980 20.604 1.00 29.47 245 THR A CA 1
ATOM 1938 C C . THR A 1 245 ? -28.734 36.367 21.989 1.00 29.47 245 THR A C 1
ATOM 1940 O O . THR A 1 245 ? -29.566 36.487 22.876 1.00 29.47 245 THR A O 1
ATOM 1943 N N . VAL A 1 246 ? -27.494 35.877 22.189 1.00 28.22 246 VAL A N 1
ATOM 1944 C CA . VAL A 1 246 ? -26.462 36.163 23.241 1.00 28.22 246 VAL A CA 1
ATOM 1945 C C . VAL A 1 246 ? -25.399 35.044 23.106 1.00 28.22 246 VAL A C 1
ATOM 1947 O O . VAL A 1 246 ? -25.776 33.886 23.035 1.00 28.22 246 VAL A O 1
ATOM 1950 N N . GLY A 1 247 ? -24.073 35.210 23.054 1.00 25.45 247 GLY A N 1
ATOM 1951 C CA . GLY A 1 247 ? -23.135 36.326 23.154 1.00 25.45 247 GLY A CA 1
ATOM 1952 C C . GLY A 1 247 ? -21.696 35.759 23.251 1.00 25.45 247 GLY A C 1
ATOM 1953 O O . GLY A 1 247 ? -21.522 34.620 23.672 1.00 25.45 247 GLY A O 1
ATOM 1954 N N . PHE A 1 248 ? -20.701 36.598 22.920 1.00 27.73 248 PHE A N 1
ATOM 1955 C CA . PHE A 1 248 ? -19.234 36.450 23.096 1.00 27.73 248 PHE A CA 1
ATOM 1956 C C . PHE A 1 248 ? -18.471 35.473 22.173 1.00 27.73 248 PHE A C 1
ATOM 1958 O O . PHE A 1 248 ? -18.926 34.377 21.902 1.00 27.73 248 PHE A O 1
ATOM 1965 N N . ALA A 1 249 ? -17.246 35.734 21.705 1.00 27.16 249 ALA A N 1
ATOM 1966 C CA . ALA A 1 249 ? -16.468 36.950 21.463 1.00 27.16 249 ALA A CA 1
ATOM 1967 C C . ALA A 1 249 ? -15.236 36.554 20.613 1.00 27.16 249 ALA A C 1
ATOM 1969 O O . ALA A 1 249 ? -14.492 35.651 20.970 1.00 27.16 249 ALA A O 1
ATOM 1970 N N . LYS A 1 250 ? -15.065 37.255 19.486 1.00 30.27 250 LYS A N 1
ATOM 1971 C CA . LYS A 1 250 ? -13.826 37.769 18.862 1.00 30.27 250 LYS A CA 1
ATOM 1972 C C . LYS A 1 250 ? -12.461 37.227 19.334 1.00 30.27 250 LYS A C 1
ATOM 1974 O O . LYS A 1 250 ? -12.045 37.529 20.441 1.00 30.27 250 LYS A O 1
ATOM 1979 N N . HIS A 1 251 ? -11.679 36.703 18.382 1.00 28.20 251 HIS A N 1
ATOM 1980 C CA . HIS A 1 251 ? -10.411 37.308 17.932 1.00 28.20 251 HIS A CA 1
ATOM 1981 C C . HIS A 1 251 ? -10.029 36.739 16.550 1.00 28.20 251 HIS A C 1
ATOM 1983 O O . HIS A 1 251 ? -9.627 35.589 16.438 1.00 28.20 251 HIS A O 1
ATOM 1989 N N . ALA A 1 252 ? -10.149 37.550 15.494 1.00 28.89 252 ALA A N 1
ATOM 1990 C CA . ALA A 1 252 ? -9.561 37.276 14.183 1.00 28.89 252 ALA A CA 1
ATOM 1991 C C . ALA A 1 252 ? -8.841 38.540 13.706 1.00 28.89 252 ALA A C 1
ATOM 1993 O O . ALA A 1 252 ? -9.397 39.643 13.745 1.00 28.89 252 ALA A O 1
ATOM 1994 N N . LEU A 1 253 ? -7.570 38.358 13.352 1.00 27.27 253 LEU A N 1
ATOM 1995 C CA . LEU A 1 253 ? -6.650 39.393 12.911 1.00 27.27 253 LEU A CA 1
ATOM 1996 C C . LEU A 1 253 ? -6.995 39.821 11.477 1.00 27.27 253 LEU A C 1
ATOM 1998 O O . LEU A 1 253 ? -7.359 39.017 10.626 1.00 27.27 253 LEU A O 1
ATOM 2002 N N . LYS A 1 254 ? -6.893 41.126 11.265 1.00 26.70 254 LYS A N 1
ATOM 2003 C CA . LYS A 1 254 ? -7.327 41.913 10.115 1.00 26.70 254 LYS A CA 1
ATOM 2004 C C . LYS A 1 254 ? -6.235 41.913 9.036 1.00 26.70 254 LYS A C 1
ATOM 2006 O O . LYS A 1 254 ? -5.138 42.377 9.323 1.00 26.70 254 LYS A O 1
ATOM 2011 N N . CYS A 1 255 ? -6.549 41.505 7.808 1.00 26.86 255 CYS A N 1
ATOM 2012 C CA . CYS A 1 255 ? -5.792 41.900 6.615 1.00 26.86 255 CYS A CA 1
ATOM 2013 C C . CYS A 1 255 ? -6.754 42.609 5.660 1.00 26.86 255 CYS A C 1
ATOM 2015 O O . CYS A 1 255 ? -7.769 42.047 5.262 1.00 26.86 255 CYS A O 1
ATOM 2017 N N . MET A 1 256 ? -6.468 43.887 5.403 1.00 28.59 256 MET A N 1
ATOM 2018 C CA . MET A 1 256 ? -7.256 44.779 4.557 1.00 28.59 256 MET A CA 1
ATOM 2019 C C . MET A 1 256 ? -6.994 44.496 3.078 1.00 28.59 256 MET A C 1
ATOM 2021 O O . MET A 1 256 ? -5.847 44.339 2.664 1.00 28.59 256 MET A O 1
ATOM 2025 N N . GLU A 1 257 ? -8.079 44.491 2.311 1.00 29.50 257 GLU A N 1
ATOM 2026 C CA . GLU A 1 257 ? -8.109 44.628 0.859 1.00 29.50 257 GLU A CA 1
ATOM 2027 C C . GLU A 1 257 ? -7.566 45.993 0.408 1.00 29.50 257 GLU A C 1
ATOM 2029 O O . GLU A 1 257 ? -7.746 47.008 1.087 1.00 29.50 257 GLU A O 1
ATOM 2034 N N . MET A 1 258 ? -7.025 46.035 -0.810 1.00 30.56 258 MET A N 1
ATOM 2035 C CA . MET A 1 258 ? -7.228 47.173 -1.704 1.00 30.56 258 MET A CA 1
ATOM 2036 C C . MET A 1 258 ? -7.695 46.651 -3.061 1.00 30.56 258 MET A C 1
ATOM 2038 O O . MET A 1 258 ? -7.030 45.838 -3.700 1.00 30.56 258 MET A O 1
ATOM 2042 N N . ALA A 1 259 ? -8.878 47.118 -3.448 1.00 31.91 259 ALA A N 1
ATOM 2043 C CA . ALA A 1 259 ? -9.523 46.897 -4.729 1.00 31.91 259 ALA A CA 1
ATOM 2044 C C . ALA A 1 259 ? -8.852 47.706 -5.851 1.00 31.91 259 ALA A C 1
ATOM 2046 O O . ALA A 1 259 ? -8.196 48.711 -5.585 1.00 31.91 259 ALA A O 1
ATOM 2047 N N . ASN A 1 260 ? -9.093 47.297 -7.101 1.00 29.73 260 ASN A N 1
ATOM 2048 C CA . ASN A 1 260 ? -9.666 48.168 -8.134 1.00 29.73 260 ASN A CA 1
ATOM 2049 C C . ASN A 1 260 ? -10.065 47.344 -9.372 1.00 29.73 260 ASN A C 1
ATOM 2051 O O . ASN A 1 260 ? -9.233 46.706 -10.011 1.00 29.73 260 ASN A O 1
ATOM 2055 N N . THR A 1 261 ? -11.352 47.400 -9.709 1.00 34.31 261 THR A N 1
ATOM 2056 C CA . THR A 1 261 ? -11.946 47.083 -11.018 1.00 34.31 261 THR A CA 1
ATOM 2057 C C . THR A 1 261 ? -12.098 48.363 -11.846 1.00 34.31 261 THR A C 1
ATOM 2059 O O . THR A 1 261 ? -12.112 49.464 -11.290 1.00 34.31 261 THR A O 1
ATOM 2062 N N . PRO A 1 262 ? -12.309 48.226 -13.167 1.00 36.03 262 PRO A N 1
ATOM 2063 C CA . PRO A 1 262 ? -13.397 48.992 -13.768 1.00 36.03 262 PRO A CA 1
ATOM 2064 C C . PRO A 1 262 ? -14.290 48.168 -14.719 1.00 36.03 262 PRO A C 1
ATOM 2066 O O . PRO A 1 262 ? -13.823 47.520 -15.648 1.00 36.03 262 PRO A O 1
ATOM 2069 N N . VAL A 1 263 ? -15.588 48.214 -14.405 1.00 31.59 263 VAL A N 1
ATOM 2070 C CA . VAL A 1 263 ? -16.766 48.537 -15.241 1.00 31.59 263 VAL A CA 1
ATOM 2071 C C . VAL A 1 263 ? -16.712 48.276 -16.757 1.00 31.59 263 VAL A C 1
ATOM 2073 O O . VAL A 1 263 ? -15.942 48.907 -17.474 1.00 31.59 263 VAL A O 1
ATOM 2076 N N . HIS A 1 264 ? -17.694 47.507 -17.249 1.00 29.97 264 HIS A N 1
ATOM 2077 C CA . HIS A 1 264 ? -18.420 47.826 -18.485 1.00 29.97 264 HIS A CA 1
ATOM 2078 C C . HIS A 1 264 ? -19.892 47.374 -18.407 1.00 29.97 264 HIS A C 1
ATOM 2080 O O . HIS A 1 264 ? -20.183 46.227 -18.076 1.00 29.97 264 HIS A O 1
ATOM 2086 N N . ASP A 1 265 ? -20.785 48.323 -18.701 1.00 32.88 265 ASP A N 1
ATOM 2087 C CA . ASP A 1 265 ? -22.245 48.215 -18.796 1.00 32.88 265 ASP A CA 1
ATOM 2088 C C . ASP A 1 265 ? -22.730 47.435 -20.033 1.00 32.88 265 ASP A C 1
ATOM 2090 O O . ASP A 1 265 ? -22.083 47.444 -21.082 1.00 32.88 265 ASP A O 1
ATOM 2094 N N . GLY A 1 266 ? -23.939 46.867 -19.942 1.00 28.12 266 GLY A N 1
ATOM 2095 C CA . GLY A 1 266 ? -24.711 46.376 -21.089 1.00 28.12 266 GLY A CA 1
ATOM 2096 C C . GLY A 1 266 ? -26.111 45.883 -20.706 1.00 28.12 266 GLY A C 1
ATOM 2097 O O . GLY A 1 266 ? -26.264 44.832 -20.097 1.00 28.12 266 GLY A O 1
ATOM 2098 N N . SER A 1 267 ? -27.123 46.674 -21.059 1.00 30.67 267 SER A N 1
ATOM 2099 C CA . SER A 1 267 ? -28.536 46.574 -20.685 1.00 30.67 267 SER A CA 1
ATOM 2100 C C . SER A 1 267 ? -29.387 45.549 -21.457 1.00 30.67 267 SER A C 1
ATOM 2102 O O . SER A 1 267 ? -29.306 45.478 -22.677 1.00 30.67 267 SER A O 1
ATOM 2104 N N . ALA A 1 268 ? -30.323 44.947 -20.715 1.00 31.14 268 ALA A N 1
ATOM 2105 C CA . ALA A 1 268 ? -31.775 44.865 -20.961 1.00 31.14 268 ALA A CA 1
ATOM 2106 C C . ALA A 1 268 ? -32.364 44.078 -22.156 1.00 31.14 268 ALA A C 1
ATOM 2108 O O . ALA A 1 268 ? -32.152 44.415 -23.315 1.00 31.14 268 ALA A O 1
ATOM 2109 N N . SER A 1 269 ? -33.273 43.147 -21.829 1.00 30.08 269 SER A N 1
ATOM 2110 C CA . SER A 1 269 ? -34.637 43.069 -22.388 1.00 30.08 269 SER A CA 1
ATOM 2111 C C . SER A 1 269 ? -35.458 42.046 -21.600 1.00 30.08 269 SER A C 1
ATOM 2113 O O . SER A 1 269 ? -35.073 40.883 -21.497 1.00 30.08 269 SER A O 1
ATOM 2115 N N . ASP A 1 270 ? -36.591 42.502 -21.075 1.00 34.19 270 ASP A N 1
ATOM 2116 C CA . ASP A 1 270 ? -37.696 41.690 -20.570 1.00 34.19 270 ASP A CA 1
ATOM 2117 C C . ASP A 1 270 ? -38.371 40.911 -21.712 1.00 34.19 270 ASP A C 1
ATOM 2119 O O . ASP A 1 270 ? -38.404 41.400 -22.842 1.00 34.19 270 ASP A O 1
ATOM 2123 N N . ASP A 1 271 ? -38.964 39.750 -21.407 1.00 32.44 271 ASP A N 1
ATOM 2124 C CA . ASP A 1 271 ? -40.313 39.438 -21.899 1.00 32.44 271 ASP A CA 1
ATOM 2125 C C . ASP A 1 271 ? -41.003 38.350 -21.052 1.00 32.44 271 ASP A C 1
ATOM 2127 O O . ASP A 1 271 ? -40.434 37.307 -20.720 1.00 32.44 271 ASP A O 1
ATOM 2131 N N . LEU A 1 272 ? -42.252 38.633 -20.675 1.00 34.38 272 LEU A N 1
ATOM 2132 C CA . LEU A 1 272 ? -43.155 37.810 -19.864 1.00 34.38 272 LEU A CA 1
ATOM 2133 C C . LEU A 1 272 ? -44.096 37.003 -20.772 1.00 34.38 272 LEU A C 1
ATOM 2135 O O . LEU A 1 272 ? -44.687 37.554 -21.695 1.00 34.38 272 LEU A O 1
ATOM 2139 N N . GLY A 1 273 ? -44.341 35.726 -20.447 1.00 29.92 273 GLY A N 1
ATOM 2140 C CA . GLY A 1 273 ? -45.282 34.881 -21.197 1.00 29.92 273 GLY A CA 1
ATOM 2141 C C . GLY A 1 273 ? -45.787 33.636 -20.454 1.00 29.92 273 GLY A C 1
ATOM 2142 O O . GLY A 1 273 ? -45.338 32.532 -20.719 1.00 29.92 273 GLY A O 1
ATOM 2143 N N . LEU A 1 274 ? -46.706 33.857 -19.509 1.00 29.11 274 LEU A N 1
ATOM 2144 C CA . LEU A 1 274 ? -47.842 33.029 -19.043 1.00 29.11 274 LEU A CA 1
ATOM 2145 C C . LEU A 1 274 ? -47.873 31.484 -19.248 1.00 29.11 274 LEU A C 1
ATOM 2147 O O . LEU A 1 274 ? -48.058 30.981 -20.349 1.00 29.11 274 LEU A O 1
ATOM 2151 N N . LEU A 1 275 ? -47.875 30.781 -18.101 1.00 31.36 275 LEU A N 1
ATOM 2152 C CA . LEU A 1 275 ? -48.784 29.709 -17.619 1.00 31.36 275 LEU A CA 1
ATOM 2153 C C . LEU A 1 275 ? -49.426 28.703 -18.607 1.00 31.36 275 LEU A C 1
ATOM 2155 O O . LEU A 1 275 ? -50.295 29.086 -19.382 1.00 31.36 275 LEU A O 1
ATOM 2159 N N . LEU A 1 276 ? -49.157 27.398 -18.392 1.00 32.53 276 LEU A N 1
ATOM 2160 C CA . LEU A 1 276 ? -50.121 26.270 -18.248 1.00 32.53 276 LEU A CA 1
ATOM 2161 C C . LEU A 1 276 ? -49.365 24.947 -17.879 1.00 32.53 276 LEU A C 1
ATOM 2163 O O . LEU A 1 276 ? -48.152 24.877 -18.072 1.00 32.53 276 LEU A O 1
ATOM 2167 N N . PRO A 1 277 ? -50.028 23.936 -17.267 1.00 37.50 277 PRO A N 1
ATOM 2168 C CA . PRO A 1 277 ? -49.412 22.888 -16.430 1.00 37.50 277 PRO A CA 1
ATOM 2169 C C . PRO A 1 277 ? -48.823 21.694 -17.213 1.00 37.50 277 PRO A C 1
ATOM 2171 O O . PRO A 1 277 ? -49.147 21.509 -18.387 1.00 37.50 277 PRO A O 1
ATOM 2174 N N . PRO A 1 278 ? -47.987 20.845 -16.571 1.00 36.88 278 PRO A N 1
ATOM 2175 C CA . PRO A 1 278 ? -47.293 19.759 -17.259 1.00 36.88 278 PRO A CA 1
ATOM 2176 C C . PRO A 1 278 ? -48.225 18.575 -17.592 1.00 36.88 278 PRO A C 1
ATOM 2178 O O . PRO A 1 278 ? -49.056 18.197 -16.761 1.00 36.88 278 PRO A O 1
ATOM 2181 N N . PRO A 1 279 ? -48.071 17.937 -18.769 1.00 38.50 279 PRO A N 1
ATOM 2182 C CA . PRO A 1 279 ? -48.729 16.671 -19.078 1.00 38.50 279 PRO A CA 1
ATOM 2183 C C . PRO A 1 279 ? -48.037 15.484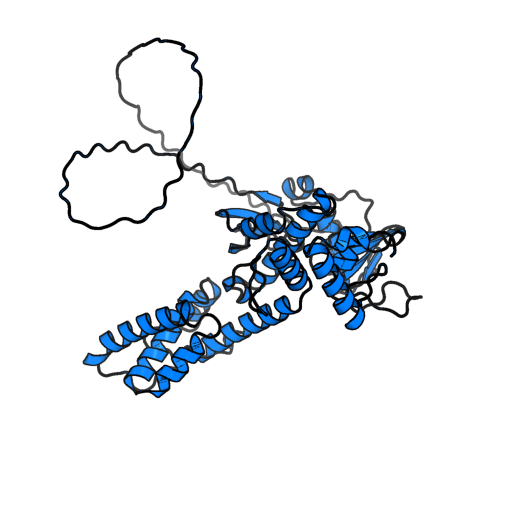 -18.371 1.00 38.50 279 PRO A C 1
ATOM 2185 O O . PRO A 1 279 ? -46.857 15.570 -18.019 1.00 38.50 279 PRO A O 1
ATOM 2188 N N . PRO A 1 280 ? -48.753 14.367 -18.143 1.00 36.69 280 PRO A N 1
ATOM 2189 C CA . PRO A 1 280 ? -48.278 13.262 -17.317 1.00 36.69 280 PRO A CA 1
ATOM 2190 C C . PRO A 1 280 ? -47.208 12.410 -18.016 1.00 36.69 280 PRO A C 1
ATOM 2192 O O . PRO A 1 280 ? -47.235 12.191 -19.226 1.00 36.69 280 PRO A O 1
ATOM 2195 N N . LEU A 1 281 ? -46.287 11.896 -17.199 1.00 30.77 281 LEU A N 1
ATOM 2196 C CA . LEU A 1 281 ? -45.216 10.964 -17.555 1.00 30.77 281 LEU A CA 1
ATOM 2197 C C . LEU A 1 281 ? -45.753 9.679 -18.213 1.00 30.77 281 LEU A C 1
ATOM 2199 O O . LEU A 1 281 ? -46.632 9.034 -17.637 1.00 30.77 281 LEU A O 1
ATOM 2203 N N . PRO A 1 282 ? -45.155 9.205 -19.321 1.00 31.50 282 PRO A N 1
ATOM 2204 C CA . PRO A 1 282 ? -45.218 7.802 -19.681 1.00 31.50 282 PRO A CA 1
ATOM 2205 C C . PRO A 1 282 ? -44.188 7.017 -18.860 1.00 31.50 282 PRO A C 1
ATOM 2207 O O . PRO A 1 282 ? -42.984 7.276 -18.893 1.00 31.50 282 PRO A O 1
ATOM 2210 N N . THR A 1 283 ? -44.680 6.024 -18.128 1.00 34.69 283 THR A N 1
ATOM 2211 C CA . THR A 1 283 ? -43.913 4.956 -17.489 1.00 34.69 283 THR A CA 1
ATOM 2212 C C . THR A 1 283 ? -43.054 4.225 -18.523 1.00 34.69 283 THR A C 1
ATOM 2214 O O . THR A 1 283 ? -43.553 3.444 -19.330 1.00 34.69 283 THR A O 1
ATOM 2217 N N . CYS A 1 284 ? -41.738 4.443 -18.483 1.00 23.91 284 CYS A N 1
ATOM 2218 C CA . CYS A 1 284 ? -40.793 3.637 -19.245 1.00 23.91 284 CYS A CA 1
ATOM 2219 C C . CYS A 1 284 ? -40.413 2.398 -18.425 1.00 23.91 284 CYS A C 1
ATOM 2221 O O . CYS A 1 284 ? -39.623 2.454 -17.483 1.00 23.91 284 CYS A O 1
ATOM 2223 N N . THR A 1 285 ? -41.008 1.261 -18.776 1.00 31.05 285 THR A N 1
ATOM 2224 C CA . THR A 1 285 ? -40.564 -0.070 -18.359 1.00 31.05 285 THR A CA 1
ATOM 2225 C C . THR A 1 285 ? -39.124 -0.308 -18.818 1.00 31.05 285 THR A C 1
ATOM 2227 O O . THR A 1 285 ? -38.885 -0.591 -19.993 1.00 31.05 285 THR A O 1
ATOM 2230 N N . MET A 1 286 ? -38.161 -0.256 -17.893 1.00 25.88 286 MET A N 1
ATOM 2231 C CA . MET A 1 286 ? -36.822 -0.800 -18.123 1.00 25.88 286 MET A CA 1
ATOM 2232 C C . MET A 1 286 ? -36.908 -2.324 -18.279 1.00 25.88 286 MET A C 1
ATOM 2234 O O . MET A 1 286 ? -36.942 -3.072 -17.302 1.00 25.88 286 MET A O 1
ATOM 2238 N N . ARG A 1 287 ? -36.901 -2.803 -19.524 1.00 26.52 287 ARG A N 1
ATOM 2239 C CA . ARG A 1 287 ? -36.489 -4.176 -19.830 1.00 26.52 287 ARG A CA 1
ATOM 2240 C C . ARG A 1 287 ? -34.975 -4.274 -19.628 1.00 26.52 287 ARG A C 1
ATOM 2242 O O . ARG A 1 287 ? -34.202 -3.803 -20.456 1.00 26.52 287 ARG A O 1
ATOM 2249 N N . LYS A 1 288 ? -34.560 -4.914 -18.530 1.00 32.00 288 LYS A N 1
ATOM 2250 C CA . LYS A 1 288 ? -33.213 -5.481 -18.363 1.00 32.00 288 LYS A CA 1
ATOM 2251 C C . LYS A 1 288 ? -33.015 -6.589 -19.401 1.00 32.00 288 LYS A C 1
ATOM 2253 O O . LYS A 1 288 ? -33.339 -7.742 -19.144 1.00 32.00 288 LYS A O 1
ATOM 2258 N N . ASN A 1 289 ? -32.456 -6.238 -20.551 1.00 25.28 289 ASN A N 1
ATOM 2259 C CA . ASN A 1 289 ? -31.752 -7.190 -21.403 1.00 25.28 289 ASN A CA 1
ATOM 2260 C C . ASN A 1 289 ? -30.253 -7.013 -21.144 1.00 25.28 289 ASN A C 1
ATOM 2262 O O . ASN A 1 289 ? -29.560 -6.321 -21.884 1.00 25.28 289 ASN A O 1
ATOM 2266 N N . CYS A 1 290 ? -29.756 -7.604 -20.056 1.00 28.67 290 CYS A N 1
ATOM 2267 C CA . CYS A 1 290 ? -28.321 -7.780 -19.865 1.00 28.67 290 CYS A CA 1
ATOM 2268 C C . CYS A 1 290 ? -27.890 -8.980 -20.713 1.00 28.67 290 CYS A C 1
ATOM 2270 O O . CYS A 1 290 ? -28.079 -10.128 -20.313 1.00 28.67 290 CYS A O 1
ATOM 2272 N N . LEU A 1 291 ? -27.343 -8.714 -21.899 1.00 27.48 291 LEU A N 1
ATOM 2273 C CA . LEU A 1 291 ? -26.586 -9.711 -22.646 1.00 27.48 291 LEU A CA 1
ATOM 2274 C C . LEU A 1 291 ? -25.360 -10.102 -21.813 1.00 27.48 291 LEU A C 1
ATOM 2276 O O . LEU A 1 291 ? -24.533 -9.267 -21.450 1.00 27.48 291 LEU A O 1
ATOM 2280 N N . HIS A 1 292 ? -25.286 -11.385 -21.472 1.00 34.34 292 HIS A N 1
ATOM 2281 C CA . HIS A 1 292 ? -24.133 -12.010 -20.846 1.00 34.34 292 HIS A CA 1
ATOM 2282 C C . HIS A 1 292 ? -22.986 -12.094 -21.859 1.00 34.34 292 HIS A C 1
ATOM 2284 O O . HIS A 1 292 ? -22.904 -13.057 -22.614 1.00 34.34 292 HIS A O 1
ATOM 2290 N N . HIS A 1 293 ? -22.081 -11.118 -21.840 1.00 29.88 293 HIS A N 1
ATOM 2291 C CA . HIS A 1 293 ? -20.724 -11.315 -22.343 1.00 29.88 293 HIS A CA 1
ATOM 2292 C C . HIS A 1 293 ? -19.776 -11.502 -21.148 1.00 29.88 293 HIS A C 1
ATOM 2294 O O . HIS A 1 293 ? -19.792 -10.679 -20.228 1.00 29.88 293 HIS A O 1
ATOM 2300 N N . PRO A 1 294 ? -18.985 -12.589 -21.092 1.00 34.16 294 PRO A N 1
ATOM 2301 C CA . PRO A 1 294 ? -17.895 -12.688 -20.133 1.00 34.16 294 PRO A CA 1
ATOM 2302 C C . PRO A 1 294 ? -16.850 -11.627 -20.497 1.00 34.16 294 PRO A C 1
ATOM 2304 O O . PRO A 1 294 ? -16.265 -11.677 -21.574 1.00 34.16 294 PRO A O 1
ATOM 2307 N N . LEU A 1 295 ? -16.660 -10.639 -19.622 1.00 35.66 295 LEU A N 1
ATOM 2308 C CA . LEU A 1 295 ? -15.603 -9.645 -19.789 1.00 35.66 295 LEU A CA 1
ATOM 2309 C C . LEU A 1 295 ? -14.238 -10.306 -19.521 1.00 35.66 295 LEU A C 1
ATOM 2311 O O . LEU A 1 295 ? -14.136 -11.086 -18.565 1.00 35.66 295 LEU A O 1
ATOM 2315 N N . PRO A 1 296 ? -13.202 -10.019 -20.327 1.00 42.78 296 PRO A N 1
ATOM 2316 C CA . PRO A 1 296 ? -11.882 -10.604 -20.144 1.00 42.78 296 PRO A CA 1
ATOM 2317 C C . PRO A 1 296 ? -11.269 -10.167 -18.810 1.00 42.78 296 PRO A C 1
ATOM 2319 O O . PRO A 1 296 ? -11.336 -9.004 -18.416 1.00 42.78 296 PRO A O 1
ATOM 2322 N N . GLN A 1 297 ? -10.614 -11.100 -18.121 1.00 55.84 297 GLN A N 1
ATOM 2323 C CA . GLN A 1 297 ? -9.463 -10.739 -17.287 1.00 55.84 297 GLN A CA 1
ATOM 2324 C C . GLN A 1 297 ? -8.429 -10.089 -18.220 1.00 55.84 297 GLN A C 1
ATOM 2326 O O . GLN A 1 297 ? -8.403 -10.480 -19.385 1.00 55.84 297 GLN A O 1
ATOM 2331 N N . PHE A 1 298 ? -7.599 -9.139 -17.761 1.00 59.28 298 PHE A N 1
ATOM 2332 C CA . PHE A 1 298 ? -6.493 -8.636 -18.591 1.00 59.28 298 PHE A CA 1
ATOM 2333 C C . PHE A 1 298 ? -5.636 -9.832 -19.014 1.00 59.28 298 PHE A C 1
ATOM 2335 O O . PHE A 1 298 ? -4.862 -10.369 -18.222 1.00 59.28 298 PHE A O 1
ATOM 2342 N N . ALA A 1 299 ? -5.859 -10.310 -20.232 1.00 61.91 299 ALA A N 1
ATOM 2343 C CA . ALA A 1 299 ? -5.116 -11.399 -20.809 1.00 61.91 299 ALA A CA 1
ATOM 2344 C C . ALA A 1 299 ? -3.944 -10.734 -21.507 1.00 61.91 299 ALA A C 1
ATOM 2346 O O . ALA A 1 299 ? -4.133 -10.000 -22.477 1.00 61.91 299 ALA A O 1
ATOM 2347 N N . ILE A 1 300 ? -2.746 -10.944 -20.967 1.00 69.81 300 ILE A N 1
ATOM 2348 C CA . ILE A 1 300 ? -1.527 -10.621 -21.699 1.00 69.81 300 ILE A CA 1
ATOM 2349 C C . ILE A 1 300 ? -1.634 -11.353 -23.042 1.00 69.81 300 ILE A C 1
ATOM 2351 O O . ILE A 1 300 ? -1.916 -12.557 -23.027 1.00 69.81 300 ILE A O 1
ATOM 2355 N N . PRO A 1 301 ? -1.443 -10.668 -24.178 1.00 72.88 301 PRO A N 1
ATOM 2356 C CA . PRO A 1 301 ? -1.466 -11.314 -25.478 1.00 72.88 301 PRO A CA 1
ATOM 2357 C C . PRO A 1 301 ? -0.560 -12.545 -25.500 1.00 72.88 301 PRO A C 1
ATOM 2359 O O . PRO A 1 301 ? 0.549 -12.548 -24.953 1.00 72.88 301 PRO A O 1
ATOM 2362 N N . GLU A 1 302 ? -1.062 -13.629 -26.090 1.00 74.69 302 GLU A N 1
ATOM 2363 C CA . GLU A 1 302 ? -0.301 -14.871 -26.177 1.00 74.69 302 GLU A CA 1
ATOM 2364 C C . GLU A 1 302 ? 1.029 -14.612 -26.897 1.00 74.69 302 GLU A C 1
ATOM 2366 O O . GLU A 1 302 ? 1.067 -14.054 -27.991 1.00 74.69 302 GLU A O 1
ATOM 2371 N N . GLY A 1 303 ? 2.135 -15.014 -26.266 1.00 80.25 303 GLY A N 1
ATOM 2372 C CA . GLY A 1 303 ? 3.481 -14.849 -26.817 1.00 80.25 303 GLY A CA 1
ATOM 2373 C C . GLY A 1 303 ? 4.225 -13.575 -26.405 1.00 80.25 303 GLY A C 1
ATOM 2374 O O . GLY A 1 303 ? 5.412 -13.479 -26.703 1.00 80.25 303 GLY A O 1
ATOM 2375 N N . SER A 1 304 ? 3.612 -12.640 -25.668 1.00 86.81 304 SER A N 1
ATOM 2376 C CA . SER A 1 304 ? 4.317 -11.432 -25.190 1.00 86.81 304 SER A CA 1
ATOM 2377 C C . SER A 1 304 ? 5.331 -11.700 -24.077 1.00 86.81 304 SER A C 1
ATOM 2379 O O . SER A 1 304 ? 6.222 -10.891 -23.840 1.00 86.81 304 SER A O 1
ATOM 2381 N N . ILE A 1 305 ? 5.226 -12.843 -23.397 1.00 91.56 305 ILE A N 1
ATOM 2382 C CA . ILE A 1 305 ? 6.247 -13.334 -22.471 1.00 91.56 305 ILE A CA 1
ATOM 2383 C C . ILE A 1 305 ? 6.808 -14.623 -23.057 1.00 91.56 305 ILE A C 1
ATOM 2385 O O . ILE A 1 305 ? 6.075 -15.584 -23.305 1.00 91.56 305 ILE A O 1
ATOM 2389 N N . HIS A 1 306 ? 8.117 -14.650 -23.289 1.00 93.62 306 HIS A N 1
ATOM 2390 C CA . HIS A 1 306 ? 8.780 -15.819 -23.830 1.00 93.62 306 HIS A CA 1
ATOM 2391 C C . HIS A 1 306 ? 8.672 -16.996 -22.849 1.00 93.62 306 HIS A C 1
ATOM 2393 O O . HIS A 1 306 ? 8.842 -16.857 -21.638 1.00 93.62 306 HIS A O 1
ATOM 2399 N N . ARG A 1 307 ? 8.456 -18.200 -23.386 1.00 92.56 307 ARG A N 1
ATOM 2400 C CA . ARG A 1 307 ? 8.272 -19.454 -22.625 1.00 92.56 307 ARG A CA 1
ATOM 2401 C C . ARG A 1 307 ? 9.415 -19.821 -21.665 1.00 92.56 307 ARG A C 1
ATOM 2403 O O . ARG A 1 307 ? 9.251 -20.721 -20.849 1.00 92.56 307 ARG A O 1
ATOM 2410 N N . SER A 1 308 ? 10.585 -19.187 -21.789 1.00 93.69 308 SER A N 1
ATOM 2411 C CA . SER A 1 308 ? 11.708 -19.362 -20.853 1.00 93.69 308 SER A CA 1
ATOM 2412 C C . SER A 1 308 ? 11.446 -18.723 -19.491 1.00 93.69 308 SER A C 1
ATOM 2414 O O . SER A 1 308 ? 12.052 -19.143 -18.503 1.00 93.69 308 SER A O 1
ATOM 2416 N N . VAL A 1 309 ? 10.556 -17.730 -19.415 1.00 95.25 309 VAL A N 1
ATOM 2417 C CA . VAL A 1 309 ? 10.162 -17.076 -18.166 1.00 95.25 309 VAL A CA 1
ATOM 2418 C C . VAL A 1 309 ? 9.195 -17.995 -17.425 1.00 95.25 309 VAL A C 1
ATOM 2420 O O . VAL A 1 309 ? 7.983 -17.907 -17.556 1.00 95.25 309 VAL A O 1
ATOM 2423 N N . THR A 1 310 ? 9.752 -18.942 -16.679 1.00 94.19 310 THR A N 1
ATOM 2424 C CA . THR A 1 310 ? 8.977 -19.982 -15.981 1.00 94.19 310 THR A CA 1
ATOM 2425 C C . THR A 1 310 ? 8.710 -19.647 -14.520 1.00 94.19 310 THR A C 1
ATOM 2427 O O . THR A 1 310 ? 7.770 -20.174 -13.927 1.00 94.19 310 THR A O 1
ATOM 2430 N N . SER A 1 311 ? 9.528 -18.775 -13.924 1.00 96.19 311 SER A N 1
ATOM 2431 C CA . SER A 1 311 ? 9.395 -18.438 -12.513 1.00 96.19 311 SER A CA 1
ATOM 2432 C C . SER A 1 311 ? 8.176 -17.540 -12.262 1.00 96.19 311 SER A C 1
ATOM 2434 O O . SER A 1 311 ? 8.050 -16.515 -12.938 1.00 96.19 311 SER A O 1
ATOM 2436 N N . PRO A 1 312 ? 7.313 -17.839 -11.269 1.00 95.31 312 PRO A N 1
ATOM 2437 C CA . PRO A 1 312 ? 6.119 -17.039 -10.989 1.00 95.31 312 PRO A CA 1
ATOM 2438 C C . PRO A 1 312 ? 6.404 -15.559 -10.707 1.00 95.31 312 PRO A C 1
ATOM 2440 O O . PRO A 1 312 ? 5.651 -14.693 -11.148 1.00 95.31 312 PRO A O 1
ATOM 2443 N N . HIS A 1 313 ? 7.492 -15.244 -9.995 1.00 94.44 313 HIS A N 1
ATOM 2444 C CA . HIS A 1 313 ? 7.854 -13.855 -9.691 1.00 94.44 313 HIS A CA 1
ATOM 2445 C C . HIS A 1 313 ? 8.401 -13.105 -10.910 1.00 94.44 313 HIS A C 1
ATOM 2447 O O . HIS A 1 313 ? 8.039 -11.950 -11.119 1.00 94.44 313 HIS A O 1
ATOM 2453 N N . HIS A 1 314 ? 9.181 -13.773 -11.768 1.00 96.88 314 HIS A N 1
ATOM 2454 C CA . HIS A 1 314 ? 9.630 -13.207 -13.049 1.00 96.88 314 HIS A CA 1
ATOM 2455 C C . HIS A 1 314 ? 8.458 -12.954 -13.988 1.00 96.88 314 HIS A C 1
ATOM 2457 O O . HIS A 1 314 ? 8.393 -11.903 -14.616 1.00 96.88 314 HIS A O 1
ATOM 2463 N N . TRP A 1 315 ? 7.511 -13.893 -14.045 1.00 94.81 315 TRP A N 1
ATOM 2464 C CA . TRP A 1 315 ? 6.289 -13.738 -14.824 1.00 94.81 315 TRP A CA 1
ATOM 2465 C C . TRP A 1 315 ? 5.468 -12.543 -14.340 1.00 94.81 315 TRP A C 1
ATOM 2467 O O . TRP A 1 315 ? 5.039 -11.726 -15.147 1.00 94.81 315 TRP A O 1
ATOM 2477 N N . ALA A 1 316 ? 5.285 -12.401 -13.023 1.00 93.88 316 ALA A N 1
ATOM 2478 C CA . ALA A 1 316 ? 4.556 -11.274 -12.450 1.00 93.88 316 ALA A CA 1
ATOM 2479 C C . ALA A 1 316 ? 5.217 -9.923 -12.773 1.00 93.88 316 ALA A C 1
ATOM 2481 O O . ALA A 1 316 ? 4.511 -8.957 -13.054 1.00 93.88 316 ALA A O 1
ATOM 2482 N N . LEU A 1 317 ? 6.552 -9.848 -12.755 1.00 96.25 317 LEU A N 1
ATOM 2483 C CA . LEU A 1 317 ? 7.283 -8.642 -13.146 1.00 96.25 317 LEU A CA 1
ATOM 2484 C C . LEU A 1 317 ? 7.128 -8.339 -14.643 1.00 96.25 317 LEU A C 1
ATOM 2486 O O . LEU A 1 317 ? 6.811 -7.208 -15.004 1.00 96.25 317 LEU A O 1
ATOM 2490 N N . ALA A 1 318 ? 7.303 -9.348 -15.499 1.00 95.31 318 ALA A N 1
ATOM 2491 C CA . ALA A 1 318 ? 7.132 -9.224 -16.945 1.00 95.31 318 ALA A CA 1
ATOM 2492 C C . ALA A 1 318 ? 5.715 -8.756 -17.307 1.00 95.31 318 ALA A C 1
ATOM 2494 O O . ALA A 1 318 ? 5.544 -7.845 -18.110 1.00 95.31 318 ALA A O 1
ATOM 2495 N N . GLU A 1 319 ? 4.698 -9.325 -16.660 1.00 92.19 319 GLU A N 1
ATOM 2496 C CA . GLU A 1 319 ? 3.306 -8.914 -16.820 1.00 92.19 319 GLU A CA 1
ATOM 2497 C C . GLU A 1 319 ? 3.088 -7.450 -16.439 1.00 92.19 319 GLU A C 1
ATOM 2499 O O . GLU A 1 319 ? 2.458 -6.708 -17.190 1.00 92.19 319 GLU A O 1
ATOM 2504 N N . ARG A 1 320 ? 3.610 -7.018 -15.285 1.00 94.25 320 ARG A N 1
ATOM 2505 C CA . ARG A 1 320 ? 3.507 -5.618 -14.855 1.00 94.25 320 ARG A CA 1
ATOM 2506 C C . ARG A 1 320 ? 4.170 -4.680 -15.851 1.00 94.25 320 ARG A C 1
ATOM 2508 O O . ARG A 1 320 ? 3.562 -3.682 -16.212 1.00 94.25 320 ARG A O 1
ATOM 2515 N N . TRP A 1 321 ? 5.373 -5.025 -16.305 1.00 94.88 321 TRP A N 1
ATOM 2516 C CA . TRP A 1 321 ? 6.114 -4.235 -17.281 1.00 94.88 321 TRP A CA 1
ATOM 2517 C C . TRP A 1 321 ? 5.362 -4.111 -18.607 1.00 94.88 321 TRP A C 1
ATOM 2519 O O . TRP A 1 321 ? 5.235 -3.011 -19.138 1.00 94.88 321 TRP A O 1
ATOM 2529 N N . ILE A 1 322 ? 4.797 -5.209 -19.117 1.00 91.44 322 ILE A N 1
ATOM 2530 C CA . ILE A 1 322 ? 3.955 -5.171 -20.318 1.00 91.44 322 ILE A CA 1
ATOM 2531 C C . ILE A 1 322 ? 2.786 -4.212 -20.093 1.00 91.44 322 ILE A C 1
ATOM 2533 O O . ILE A 1 322 ? 2.629 -3.262 -20.853 1.00 91.44 322 ILE A O 1
ATOM 2537 N N . LEU A 1 323 ? 2.017 -4.415 -19.018 1.00 88.25 323 LEU A N 1
ATOM 2538 C CA . LEU A 1 323 ? 0.841 -3.603 -18.701 1.00 88.25 323 LEU A CA 1
ATOM 2539 C C . LEU A 1 323 ? 1.177 -2.116 -18.497 1.00 88.25 323 LEU A C 1
ATOM 2541 O O . LEU A 1 323 ? 0.367 -1.269 -18.856 1.00 88.25 323 LEU A O 1
ATOM 2545 N N . SER A 1 324 ? 2.347 -1.779 -17.944 1.00 89.62 324 SER A N 1
ATOM 2546 C CA . SER A 1 324 ? 2.766 -0.386 -17.729 1.00 89.62 324 SER A CA 1
ATOM 2547 C C . SER A 1 324 ? 3.258 0.320 -18.994 1.00 89.62 324 SER A C 1
ATOM 2549 O O . SER A 1 324 ? 3.382 1.542 -18.988 1.00 89.62 324 SER A O 1
ATOM 2551 N N . ASN A 1 325 ? 3.585 -0.433 -20.048 1.00 88.00 325 ASN A N 1
ATOM 2552 C CA . ASN A 1 325 ? 4.018 0.099 -21.343 1.00 88.00 325 ASN A CA 1
ATOM 2553 C C . ASN A 1 325 ? 2.894 0.075 -22.397 1.00 88.00 325 ASN A C 1
ATOM 2555 O O . ASN A 1 325 ? 3.124 0.471 -23.538 1.00 88.00 325 ASN A O 1
ATOM 2559 N N . MET A 1 326 ? 1.692 -0.381 -22.032 1.00 81.81 326 MET A N 1
ATOM 2560 C CA . MET A 1 326 ? 0.515 -0.293 -22.896 1.00 81.81 326 MET A CA 1
ATOM 2561 C C . MET A 1 326 ? -0.047 1.128 -22.917 1.00 81.81 326 MET A C 1
ATOM 2563 O O . MET A 1 326 ? 0.015 1.840 -21.914 1.00 81.81 326 MET A O 1
ATOM 2567 N N . ASP A 1 327 ? -0.628 1.528 -24.048 1.00 73.38 327 ASP A N 1
ATOM 2568 C CA . ASP A 1 327 ? -1.329 2.806 -24.141 1.00 73.38 327 ASP A CA 1
ATOM 2569 C C . ASP A 1 327 ? -2.586 2.772 -23.254 1.00 73.38 327 ASP A C 1
ATOM 2571 O O . ASP A 1 327 ? -3.384 1.831 -23.296 1.00 73.38 327 ASP A O 1
ATOM 2575 N N . THR A 1 328 ? -2.784 3.811 -22.445 1.00 65.50 328 THR A N 1
ATOM 2576 C CA . THR A 1 328 ? -3.968 3.973 -21.593 1.00 65.50 328 THR A CA 1
ATOM 2577 C C . THR A 1 328 ? -5.272 3.936 -22.392 1.00 65.50 328 THR A C 1
ATOM 2579 O O . THR A 1 328 ? -6.283 3.431 -21.893 1.00 65.50 328 THR A O 1
ATOM 2582 N N . ASP A 1 329 ? -5.249 4.395 -23.649 1.00 62.62 329 ASP A N 1
ATOM 2583 C CA . ASP A 1 329 ? -6.410 4.339 -24.539 1.00 62.62 329 ASP A CA 1
ATOM 2584 C C . ASP A 1 329 ? -6.763 2.893 -24.928 1.00 62.62 329 ASP A C 1
ATOM 2586 O O . ASP A 1 329 ? -7.949 2.550 -24.982 1.00 62.62 329 ASP A O 1
ATOM 2590 N N . GLU A 1 330 ? -5.764 2.023 -25.113 1.00 59.41 330 GLU A N 1
ATOM 2591 C CA . GLU A 1 330 ? -5.949 0.593 -25.401 1.00 59.41 330 GLU A CA 1
ATOM 2592 C C . GLU A 1 330 ? -6.509 -0.161 -24.190 1.00 59.41 330 GLU A C 1
ATOM 2594 O O . GLU A 1 330 ? -7.375 -1.020 -24.344 1.00 59.41 330 GLU A O 1
ATOM 2599 N N . ILE A 1 331 ? -6.088 0.208 -22.975 1.00 60.81 331 ILE A N 1
ATOM 2600 C CA . ILE A 1 331 ? -6.597 -0.390 -21.729 1.00 60.81 331 ILE A CA 1
ATOM 2601 C C . ILE A 1 331 ? -8.084 -0.043 -21.511 1.00 60.81 331 ILE A C 1
ATOM 2603 O O . ILE A 1 331 ? -8.822 -0.825 -20.909 1.00 60.81 331 ILE A O 1
ATOM 2607 N N . SER A 1 332 ? -8.535 1.118 -22.004 1.00 56.78 332 SER A N 1
ATOM 2608 C CA . SER A 1 332 ? -9.888 1.640 -21.762 1.00 56.78 332 SER A CA 1
ATOM 2609 C C . SER A 1 332 ? -10.969 1.148 -22.738 1.00 56.78 332 SER A C 1
ATOM 2611 O O . SER A 1 332 ? -12.133 1.055 -22.341 1.00 56.78 332 SER A O 1
ATOM 2613 N N . ARG A 1 333 ? -10.624 0.872 -24.008 1.00 54.12 333 ARG A N 1
ATOM 2614 C CA . ARG A 1 333 ? -11.620 0.678 -25.086 1.00 54.12 333 ARG A CA 1
ATOM 2615 C C . ARG A 1 333 ? -12.064 -0.763 -25.283 1.00 54.12 333 ARG A C 1
ATOM 2617 O O . ARG A 1 333 ? -13.237 -0.978 -25.561 1.00 54.12 333 ARG A O 1
ATOM 2624 N N . ASP A 1 334 ? -11.171 -1.724 -25.092 1.00 51.12 334 ASP A N 1
ATOM 2625 C CA . ASP A 1 334 ? -11.479 -3.144 -25.194 1.00 51.12 334 ASP A CA 1
ATOM 2626 C C . ASP A 1 334 ? -10.561 -3.894 -24.228 1.00 51.12 334 ASP A C 1
ATOM 2628 O O . ASP A 1 334 ? -9.358 -4.000 -24.439 1.00 51.12 334 ASP A O 1
ATOM 2632 N N . PHE A 1 335 ? -11.120 -4.462 -23.157 1.00 52.25 335 PHE A N 1
ATOM 2633 C CA . PHE A 1 335 ? -10.371 -5.290 -22.195 1.00 52.25 335 PHE A CA 1
ATOM 2634 C C . PHE A 1 335 ? -9.703 -6.532 -22.837 1.00 52.25 335 PHE A C 1
ATOM 2636 O O . PHE A 1 335 ? -9.010 -7.289 -22.157 1.00 52.25 335 PHE A O 1
ATOM 2643 N N . THR A 1 336 ? -9.909 -6.762 -24.138 1.00 45.84 336 THR A N 1
ATOM 2644 C CA . THR A 1 336 ? -9.060 -7.578 -25.010 1.00 45.84 336 THR A CA 1
ATOM 2645 C C . THR A 1 336 ? -7.934 -6.714 -25.576 1.00 45.84 336 THR A C 1
ATOM 2647 O O . THR A 1 336 ? -8.048 -6.134 -26.653 1.00 45.84 336 THR A O 1
ATOM 2650 N N . LEU A 1 337 ? -6.847 -6.637 -24.817 1.00 47.00 337 LEU A N 1
ATOM 2651 C CA . LEU A 1 337 ? -5.632 -5.912 -25.168 1.00 47.00 337 LEU A CA 1
ATOM 2652 C C . LEU A 1 337 ? -5.028 -6.478 -26.466 1.00 47.00 337 LEU A C 1
ATOM 2654 O O . LEU A 1 337 ? -4.661 -7.650 -26.522 1.00 47.00 337 LEU A O 1
ATOM 2658 N N . GLY A 1 338 ? -4.907 -5.657 -27.507 1.00 42.38 338 GLY A N 1
ATOM 2659 C CA . GLY A 1 338 ? -4.094 -5.960 -28.682 1.00 42.38 338 GLY A CA 1
ATOM 2660 C C . GLY A 1 338 ? -2.771 -5.218 -28.568 1.00 42.38 338 GLY A C 1
ATOM 2661 O O . GLY A 1 338 ? -2.695 -4.080 -29.006 1.00 42.38 338 GLY A O 1
ATOM 2662 N N . LEU A 1 339 ? -1.744 -5.828 -27.965 1.00 50.62 339 LEU A N 1
ATOM 2663 C CA . LEU A 1 339 ? -0.399 -5.241 -27.991 1.00 50.62 339 LEU A CA 1
ATOM 2664 C C . LEU A 1 339 ? 0.045 -5.024 -29.438 1.00 50.62 339 LEU A C 1
ATOM 2666 O O . LEU A 1 339 ? -0.238 -5.848 -30.314 1.00 50.62 339 LEU A O 1
ATOM 2670 N N . ASN A 1 340 ? 0.870 -3.999 -29.652 1.00 53.78 340 ASN A N 1
ATOM 2671 C CA . ASN A 1 340 ? 1.791 -4.013 -30.779 1.00 53.78 340 ASN A CA 1
ATOM 2672 C C . ASN A 1 340 ? 2.559 -5.352 -30.750 1.00 53.78 340 ASN A C 1
ATOM 2674 O O . ASN A 1 340 ? 3.251 -5.621 -29.764 1.00 53.78 340 ASN A O 1
ATOM 2678 N N . PRO A 1 341 ? 2.474 -6.196 -31.794 1.00 54.91 341 PRO A N 1
ATOM 2679 C CA . PRO A 1 341 ? 2.997 -7.569 -31.796 1.00 54.91 341 PRO A CA 1
ATOM 2680 C C . PRO A 1 341 ? 4.535 -7.688 -31.700 1.00 54.91 341 PRO A C 1
ATOM 2682 O O . PRO A 1 341 ? 5.084 -8.752 -31.964 1.00 54.91 341 PRO A O 1
ATOM 2685 N N . GLY A 1 342 ? 5.247 -6.613 -31.348 1.00 63.88 342 GLY A N 1
ATOM 2686 C CA . GLY A 1 342 ? 6.707 -6.542 -31.336 1.00 63.88 342 GLY A CA 1
ATOM 2687 C C . GLY A 1 342 ? 7.375 -6.636 -29.963 1.00 63.88 342 GLY A C 1
ATOM 2688 O O . GLY A 1 342 ? 8.583 -6.844 -29.916 1.00 63.88 342 GLY A O 1
ATOM 2689 N N . VAL A 1 343 ? 6.648 -6.491 -28.850 1.00 74.81 343 VAL A N 1
ATOM 2690 C CA . VAL A 1 343 ? 7.279 -6.484 -27.520 1.00 74.81 343 VAL A CA 1
ATOM 2691 C C . VAL A 1 343 ? 7.180 -7.869 -26.879 1.00 74.81 343 VAL A C 1
ATOM 2693 O O . VAL A 1 343 ? 6.128 -8.262 -26.374 1.00 74.81 343 VAL A O 1
ATOM 2696 N N . ILE A 1 344 ? 8.292 -8.607 -26.911 1.00 89.94 344 ILE A N 1
ATOM 2697 C CA . ILE A 1 344 ? 8.443 -9.920 -26.273 1.00 89.94 344 ILE A CA 1
ATOM 2698 C C . ILE A 1 344 ? 9.421 -9.783 -25.105 1.00 89.94 344 ILE A C 1
ATOM 2700 O O . ILE A 1 344 ? 10.567 -9.381 -25.299 1.00 89.94 344 ILE A O 1
ATOM 2704 N N . VAL A 1 345 ? 8.978 -10.148 -23.900 1.00 94.50 345 VAL A N 1
ATOM 2705 C CA . VAL A 1 345 ? 9.848 -10.264 -22.725 1.00 94.50 345 VAL A CA 1
ATOM 2706 C C . VAL A 1 345 ? 10.597 -11.591 -22.784 1.00 94.50 345 VAL A C 1
ATOM 2708 O O . VAL A 1 345 ? 10.001 -12.659 -22.648 1.00 94.50 345 VAL A O 1
ATOM 2711 N N . GLU A 1 346 ? 11.910 -11.533 -22.965 1.00 95.50 346 GLU A N 1
ATOM 2712 C CA . GLU A 1 346 ? 12.789 -12.700 -23.086 1.00 95.50 346 GLU A CA 1
ATOM 2713 C C . GLU A 1 346 ? 13.216 -13.237 -21.718 1.00 95.50 346 GLU A C 1
ATOM 2715 O O . GLU A 1 346 ? 13.331 -14.451 -21.500 1.00 95.50 346 GLU A O 1
ATOM 2720 N N . SER A 1 347 ? 13.451 -12.326 -20.772 1.00 96.62 347 SER A N 1
ATOM 2721 C CA . SER A 1 347 ? 13.775 -12.668 -19.394 1.00 96.62 347 SER A CA 1
ATOM 2722 C C . SER A 1 347 ? 13.406 -11.546 -18.427 1.00 96.62 347 SER A C 1
ATOM 2724 O O . SER A 1 347 ? 13.342 -10.381 -18.805 1.00 96.62 347 SER A O 1
ATOM 2726 N N . ALA A 1 348 ? 13.178 -11.902 -17.166 1.00 97.25 348 ALA A N 1
ATOM 2727 C CA . ALA A 1 348 ? 13.003 -10.944 -16.085 1.00 97.25 348 ALA A CA 1
ATOM 2728 C C . ALA A 1 348 ? 13.833 -11.370 -14.869 1.00 97.25 348 ALA A C 1
ATOM 2730 O O . ALA A 1 348 ? 14.149 -12.556 -14.702 1.00 97.25 348 ALA A O 1
ATOM 2731 N N . ARG A 1 349 ? 14.229 -10.394 -14.055 1.00 97.38 349 ARG A N 1
ATOM 2732 C CA . ARG A 1 349 ? 15.004 -10.562 -12.824 1.00 97.38 349 ARG A CA 1
ATOM 2733 C C . ARG A 1 349 ? 14.428 -9.659 -11.749 1.00 97.38 349 ARG A C 1
ATOM 2735 O O . ARG A 1 349 ? 14.115 -8.504 -12.022 1.00 97.38 349 ARG A O 1
ATOM 2742 N N . CYS A 1 350 ? 14.280 -10.197 -10.551 1.00 96.88 350 CYS A N 1
ATOM 2743 C CA . CYS A 1 350 ? 13.730 -9.481 -9.404 1.00 96.88 350 CYS A CA 1
ATOM 2744 C C . CYS A 1 350 ? 14.838 -8.997 -8.466 1.00 96.88 350 CYS A C 1
ATOM 2746 O O . CYS A 1 350 ? 16.008 -9.368 -8.608 1.00 96.88 350 CYS A O 1
ATOM 2748 N N . SER A 1 351 ? 14.462 -8.186 -7.481 1.00 95.44 351 SER A N 1
ATOM 2749 C CA . SER A 1 351 ? 15.384 -7.752 -6.438 1.00 95.44 351 SER A CA 1
ATOM 2750 C C . SER A 1 351 ? 16.096 -8.929 -5.755 1.00 95.44 351 SER A C 1
ATOM 2752 O O . SER A 1 351 ? 15.534 -10.002 -5.532 1.00 95.44 351 SER A O 1
ATOM 2754 N N . GLY A 1 352 ? 17.380 -8.738 -5.443 1.00 95.56 352 GLY A N 1
ATOM 2755 C CA . GLY A 1 352 ? 18.259 -9.768 -4.886 1.00 95.56 352 GLY A CA 1
ATOM 2756 C C . GLY A 1 352 ? 18.857 -10.736 -5.913 1.00 95.56 352 GLY A C 1
ATOM 2757 O O . GLY A 1 352 ? 19.735 -11.525 -5.557 1.00 95.56 352 GLY A O 1
ATOM 2758 N N . GLU A 1 353 ? 18.455 -10.668 -7.183 1.00 96.19 353 GLU A N 1
ATOM 2759 C CA . GLU A 1 353 ? 19.022 -11.492 -8.249 1.00 96.19 353 GLU A CA 1
ATOM 2760 C C . GLU A 1 353 ?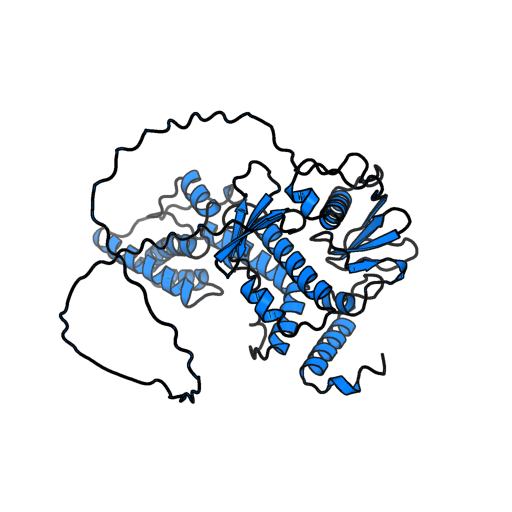 20.114 -10.755 -9.032 1.00 96.19 353 GLU A C 1
ATOM 2762 O O . GLU A 1 353 ? 20.169 -9.525 -9.095 1.00 96.19 353 GLU A O 1
ATOM 2767 N N . LYS A 1 354 ? 21.002 -11.527 -9.665 1.00 94.88 354 LYS A N 1
ATOM 2768 C CA . LYS A 1 354 ? 21.955 -10.989 -10.637 1.00 94.88 354 LYS A CA 1
ATOM 2769 C C . LYS A 1 354 ? 21.253 -10.804 -11.970 1.00 94.88 354 LYS A C 1
ATOM 2771 O O . LYS A 1 354 ? 20.737 -11.775 -12.531 1.00 94.88 354 LYS A O 1
ATOM 2776 N N . TRP A 1 355 ? 21.278 -9.586 -12.493 1.00 89.25 355 TRP A N 1
ATOM 2777 C CA . TRP A 1 355 ? 20.716 -9.313 -13.810 1.00 89.25 355 TRP A CA 1
ATOM 2778 C C . TRP A 1 355 ? 21.713 -9.598 -14.938 1.00 89.25 355 TRP A C 1
ATOM 2780 O O . TRP A 1 355 ? 21.325 -10.148 -15.964 1.00 89.25 355 TRP A O 1
ATOM 2790 N N . ASN A 1 356 ? 23.009 -9.385 -14.686 1.00 86.44 356 ASN A N 1
ATOM 2791 C CA . ASN A 1 356 ? 24.098 -9.727 -15.598 1.00 86.44 356 ASN A CA 1
ATOM 2792 C C . ASN A 1 356 ? 25.020 -10.797 -14.979 1.00 86.44 356 ASN A C 1
ATOM 2794 O O . ASN A 1 356 ? 25.508 -10.644 -13.858 1.00 86.44 356 ASN A O 1
ATOM 2798 N N . SER A 1 357 ? 25.298 -11.885 -15.707 1.00 79.31 357 SER A N 1
ATOM 2799 C CA . SER A 1 357 ? 26.148 -12.990 -15.227 1.00 79.31 357 SER A CA 1
ATOM 2800 C C . SER A 1 357 ? 27.599 -12.583 -14.963 1.00 79.31 357 SER A C 1
ATOM 2802 O O . SER A 1 357 ? 28.278 -13.218 -14.157 1.00 79.31 357 SER A O 1
ATOM 2804 N N . SER A 1 358 ? 28.077 -11.536 -15.638 1.00 81.62 358 SER A N 1
ATOM 2805 C CA . SER A 1 358 ? 29.418 -10.980 -15.433 1.00 81.62 358 SER A CA 1
ATOM 2806 C C . SER A 1 358 ? 29.516 -10.114 -14.171 1.00 81.62 358 SER A C 1
ATOM 2808 O O . SER A 1 358 ? 30.612 -9.919 -13.640 1.00 81.62 358 SER A O 1
ATOM 2810 N N . MET A 1 359 ? 28.382 -9.645 -13.641 1.00 79.69 359 MET A N 1
ATOM 2811 C CA . MET A 1 359 ? 28.347 -8.814 -12.446 1.00 79.69 359 MET A CA 1
ATOM 2812 C C . MET A 1 359 ? 28.415 -9.651 -11.164 1.00 79.69 359 MET A C 1
ATOM 2814 O O . MET A 1 359 ? 27.857 -10.747 -11.017 1.00 79.69 359 MET A O 1
ATOM 2818 N N . LYS A 1 360 ? 29.150 -9.120 -10.184 1.00 82.06 360 LYS A N 1
ATOM 2819 C CA . LYS A 1 360 ? 29.221 -9.708 -8.839 1.00 82.06 360 LYS A CA 1
ATOM 2820 C C . LYS A 1 360 ? 28.026 -9.309 -7.977 1.00 82.06 360 LYS A C 1
ATOM 2822 O O . LYS A 1 360 ? 27.678 -10.059 -7.069 1.00 82.06 360 LYS A O 1
ATOM 2827 N N . SER A 1 361 ? 27.428 -8.166 -8.276 1.00 87.19 361 SER A N 1
ATOM 2828 C CA . SER A 1 361 ? 26.384 -7.499 -7.517 1.00 87.19 361 SER A CA 1
ATOM 2829 C C . SER A 1 361 ? 24.975 -7.961 -7.916 1.00 87.19 361 SER A C 1
ATOM 2831 O O . SER A 1 361 ? 24.778 -8.589 -8.957 1.00 87.19 361 SER A O 1
ATOM 2833 N N . VAL A 1 362 ? 24.006 -7.706 -7.035 1.00 95.19 362 VAL A N 1
ATOM 2834 C CA . VAL A 1 362 ? 22.591 -8.078 -7.193 1.00 95.19 362 VAL A CA 1
ATOM 2835 C C . VAL A 1 362 ? 21.717 -6.828 -7.242 1.00 95.19 362 VAL A C 1
ATOM 2837 O O . VAL A 1 362 ? 22.102 -5.790 -6.700 1.00 95.19 362 VAL A O 1
ATOM 2840 N N . LEU A 1 363 ? 20.542 -6.939 -7.863 1.00 96.06 363 LEU A N 1
ATOM 2841 C CA . LEU A 1 363 ? 19.550 -5.866 -7.911 1.00 96.06 363 LEU A CA 1
ATOM 2842 C C . LEU A 1 363 ? 19.101 -5.464 -6.500 1.00 96.06 363 LEU A C 1
ATOM 2844 O O . LEU A 1 363 ? 18.840 -6.319 -5.648 1.00 96.06 363 LEU A O 1
ATOM 2848 N N . ALA A 1 364 ? 18.998 -4.161 -6.254 1.00 94.38 364 ALA A N 1
ATOM 2849 C CA . ALA A 1 364 ? 18.525 -3.620 -4.987 1.00 94.38 364 ALA A CA 1
ATOM 2850 C C . ALA A 1 364 ? 17.037 -3.941 -4.729 1.00 94.38 364 ALA A C 1
ATOM 2852 O O . ALA A 1 364 ? 16.277 -4.167 -5.675 1.00 94.38 364 ALA A O 1
ATOM 2853 N N . PRO A 1 365 ? 16.579 -3.914 -3.461 1.00 91.75 365 PRO A N 1
ATOM 2854 C CA . PRO A 1 365 ? 15.161 -4.049 -3.128 1.00 91.75 365 PRO A CA 1
ATOM 2855 C C . PRO A 1 365 ? 14.272 -3.046 -3.880 1.00 91.75 365 PRO A C 1
ATOM 2857 O O . PRO A 1 365 ? 14.512 -1.840 -3.814 1.00 91.75 365 PRO A O 1
ATOM 2860 N N . GLY A 1 366 ? 13.225 -3.544 -4.548 1.00 91.19 366 GLY A N 1
ATOM 2861 C CA . GLY A 1 366 ? 12.279 -2.735 -5.333 1.00 91.19 366 GLY A CA 1
ATOM 2862 C C . GLY A 1 366 ? 12.703 -2.478 -6.785 1.00 91.19 366 GLY A C 1
ATOM 2863 O O . GLY A 1 366 ? 11.966 -1.827 -7.524 1.00 91.19 366 GLY A O 1
ATOM 2864 N N . ILE A 1 367 ? 13.860 -2.994 -7.216 1.00 95.69 367 ILE A N 1
ATOM 2865 C CA . ILE A 1 367 ? 14.329 -2.894 -8.603 1.00 95.69 367 ILE A CA 1
ATOM 2866 C C . ILE A 1 367 ? 14.246 -4.255 -9.277 1.00 95.69 367 ILE A C 1
ATOM 2868 O O . ILE A 1 367 ? 14.807 -5.242 -8.802 1.00 95.69 367 ILE A O 1
ATOM 2872 N N . GLY A 1 368 ? 13.572 -4.276 -10.422 1.00 97.12 368 GLY A N 1
ATOM 2873 C CA . GLY A 1 368 ? 13.593 -5.380 -11.364 1.00 97.12 368 GLY A CA 1
ATOM 2874 C C . GLY A 1 368 ? 14.404 -5.039 -12.611 1.00 97.12 368 GLY A C 1
ATOM 2875 O O . GLY A 1 368 ? 14.681 -3.874 -12.901 1.00 97.12 368 GLY A O 1
ATOM 2876 N N . PHE A 1 369 ? 14.739 -6.069 -13.378 1.00 97.75 369 PHE A N 1
ATOM 2877 C CA . PHE A 1 369 ? 15.291 -5.935 -14.720 1.00 97.75 369 PHE A CA 1
ATOM 2878 C C . PHE A 1 369 ? 14.479 -6.786 -15.692 1.00 97.75 369 PHE A C 1
ATOM 2880 O O . PHE A 1 369 ? 14.194 -7.952 -15.409 1.00 97.75 369 PHE A O 1
ATOM 2887 N N . VAL A 1 370 ? 14.104 -6.213 -16.829 1.00 97.25 370 VAL A N 1
ATOM 2888 C CA . VAL A 1 370 ? 13.350 -6.885 -17.889 1.00 97.25 370 VAL A CA 1
ATOM 2889 C C . VAL A 1 370 ? 14.151 -6.803 -19.178 1.00 97.25 370 VAL A C 1
ATOM 2891 O O . VAL A 1 370 ? 14.432 -5.714 -19.667 1.00 97.25 370 VAL A O 1
ATOM 2894 N N . GLN A 1 371 ? 14.499 -7.960 -19.737 1.00 96.56 371 GLN A N 1
ATOM 2895 C CA . GLN A 1 371 ? 15.064 -8.055 -21.076 1.00 96.56 371 GLN A CA 1
ATOM 2896 C C . GLN A 1 371 ? 13.918 -8.168 -22.078 1.00 96.56 371 GLN A C 1
ATOM 2898 O O . GLN A 1 371 ? 13.213 -9.183 -22.099 1.00 96.56 371 GLN A O 1
ATOM 2903 N N . ALA A 1 372 ? 13.757 -7.146 -22.909 1.00 93.56 372 ALA A N 1
ATOM 2904 C CA . ALA A 1 372 ? 12.957 -7.209 -24.123 1.00 93.56 372 ALA A CA 1
ATOM 2905 C C . ALA A 1 372 ? 13.892 -7.246 -25.341 1.00 93.56 372 ALA A C 1
ATOM 2907 O O . ALA A 1 372 ? 15.093 -7.022 -25.193 1.00 93.56 372 ALA A O 1
ATOM 2908 N N . PHE A 1 373 ? 13.351 -7.561 -26.520 1.00 87.00 373 PHE A N 1
ATOM 2909 C CA . PHE A 1 373 ? 14.088 -7.678 -27.787 1.00 87.00 373 PHE A CA 1
ATOM 2910 C C . PHE A 1 373 ? 15.256 -6.679 -27.900 1.00 87.00 373 PHE A C 1
ATOM 2912 O O . PHE A 1 373 ? 15.034 -5.474 -27.994 1.00 87.00 373 PHE A O 1
ATOM 2919 N N . GLU A 1 374 ? 16.489 -7.197 -27.838 1.00 87.50 374 GLU A N 1
ATOM 2920 C CA . GLU A 1 374 ? 17.760 -6.451 -27.928 1.00 87.50 374 GLU A CA 1
ATOM 2921 C C . GLU A 1 374 ? 18.004 -5.360 -26.864 1.00 87.50 374 GLU A C 1
ATOM 2923 O O . GLU A 1 374 ? 19.061 -4.736 -26.870 1.00 87.50 374 GLU A O 1
ATOM 2928 N N . THR A 1 375 ? 17.077 -5.106 -25.936 1.00 93.19 375 THR A N 1
ATOM 2929 C CA . THR A 1 375 ? 17.166 -3.996 -24.976 1.00 93.19 375 THR A CA 1
ATOM 2930 C C . THR A 1 375 ? 16.714 -4.398 -23.573 1.00 93.19 375 THR A C 1
ATOM 2932 O O . THR A 1 375 ? 15.574 -4.820 -23.354 1.00 93.19 375 THR A O 1
ATOM 2935 N N . GLY A 1 376 ? 17.603 -4.216 -22.597 1.00 95.19 376 GLY A N 1
ATOM 2936 C CA . GLY A 1 376 ? 17.303 -4.366 -21.180 1.00 95.19 376 GLY A CA 1
ATOM 2937 C C . GLY A 1 376 ? 16.741 -3.096 -20.540 1.00 95.19 376 GLY A C 1
ATOM 2938 O O . GLY A 1 376 ? 17.150 -1.980 -20.864 1.00 95.19 376 GLY A O 1
ATOM 2939 N N . TRP A 1 377 ? 15.828 -3.264 -19.587 1.00 96.56 377 TRP A N 1
ATOM 2940 C CA . TRP A 1 377 ? 15.185 -2.177 -18.850 1.00 96.56 377 TRP A CA 1
ATOM 2941 C C . TRP A 1 377 ? 15.277 -2.407 -17.347 1.00 96.56 377 TRP A C 1
ATOM 2943 O O . TRP A 1 377 ? 14.895 -3.466 -16.850 1.00 96.56 377 TRP A O 1
ATOM 2953 N N . PHE A 1 378 ? 15.710 -1.385 -16.612 1.00 97.12 378 PHE A N 1
ATOM 2954 C CA . PHE A 1 378 ? 15.517 -1.312 -15.168 1.00 97.12 378 PHE A CA 1
ATOM 2955 C C . PHE A 1 378 ? 14.116 -0.789 -14.881 1.00 97.12 378 PHE A C 1
ATOM 2957 O O . PHE A 1 378 ? 13.687 0.222 -15.448 1.00 97.12 378 PHE A O 1
ATOM 2964 N N . VAL A 1 379 ? 13.409 -1.471 -13.985 1.00 96.94 379 VAL A N 1
ATOM 2965 C CA . VAL A 1 379 ? 11.991 -1.222 -13.721 1.00 96.94 379 VAL A CA 1
ATOM 2966 C C . VAL A 1 379 ? 11.703 -1.199 -12.222 1.00 96.94 379 VAL A C 1
ATOM 2968 O O . VAL A 1 379 ? 12.383 -1.869 -11.443 1.00 96.94 379 VAL A O 1
ATOM 2971 N N . LEU A 1 380 ? 10.671 -0.464 -11.805 1.00 96.19 380 LEU A N 1
ATOM 2972 C CA . LEU A 1 380 ? 10.142 -0.558 -10.441 1.00 96.19 380 LEU A CA 1
ATOM 2973 C C . LEU A 1 380 ? 9.420 -1.894 -10.274 1.00 96.19 380 LEU A C 1
ATOM 2975 O O . LEU A 1 380 ? 8.388 -2.123 -10.906 1.00 96.19 380 LEU A O 1
ATOM 2979 N N . GLU A 1 381 ? 9.929 -2.773 -9.414 1.00 95.50 381 GLU A N 1
ATOM 2980 C CA . GLU A 1 381 ? 9.438 -4.151 -9.300 1.00 95.50 381 GLU A CA 1
ATOM 2981 C C . GLU A 1 381 ? 7.945 -4.212 -8.929 1.00 95.50 381 GLU A C 1
ATOM 2983 O O . GLU A 1 381 ? 7.193 -5.049 -9.438 1.00 95.50 381 GLU A O 1
ATOM 2988 N N . GLU A 1 382 ? 7.484 -3.300 -8.069 1.00 94.19 382 GLU A N 1
ATOM 2989 C CA . GLU A 1 382 ? 6.108 -3.268 -7.574 1.00 94.19 382 GLU A CA 1
ATOM 2990 C C . GLU A 1 382 ? 5.074 -2.964 -8.658 1.00 94.19 382 GLU A C 1
ATOM 2992 O O . GLU A 1 382 ? 3.920 -3.382 -8.517 1.00 94.19 382 GLU A O 1
ATOM 2997 N N . THR A 1 383 ? 5.469 -2.235 -9.704 1.00 95.56 383 THR A N 1
ATOM 2998 C CA . THR A 1 383 ? 4.534 -1.591 -10.634 1.00 95.56 383 THR A CA 1
ATOM 2999 C C . THR A 1 383 ? 4.835 -1.863 -12.115 1.00 95.56 383 THR A C 1
ATOM 3001 O O . THR A 1 383 ? 3.891 -1.915 -12.899 1.00 95.56 383 THR A O 1
ATOM 3004 N N . GLY A 1 384 ? 6.093 -2.139 -12.483 1.00 95.44 384 GLY A N 1
ATOM 3005 C CA . GLY A 1 384 ? 6.544 -2.408 -13.857 1.00 95.44 384 GLY A CA 1
ATOM 3006 C C . GLY A 1 384 ? 7.180 -1.217 -14.586 1.00 95.44 384 GLY A C 1
ATOM 3007 O O . GLY A 1 384 ? 7.678 -1.383 -15.689 1.00 95.44 384 GLY A O 1
ATOM 3008 N N . GLN A 1 385 ? 7.198 -0.026 -13.991 1.00 95.12 385 GLN A N 1
ATOM 3009 C CA . GLN A 1 385 ? 7.511 1.232 -14.674 1.00 95.12 385 GLN A CA 1
ATOM 3010 C C . GLN A 1 385 ? 9.005 1.324 -14.974 1.00 95.12 385 GLN A C 1
ATOM 3012 O O . GLN A 1 385 ? 9.827 1.105 -14.083 1.00 95.12 385 GLN A O 1
ATOM 3017 N N . ASN A 1 386 ? 9.342 1.720 -16.202 1.00 94.62 386 ASN A N 1
ATOM 3018 C CA . ASN A 1 386 ? 10.722 1.934 -16.632 1.00 94.62 386 ASN A CA 1
ATOM 3019 C C . ASN A 1 386 ? 11.352 3.094 -15.860 1.00 94.62 386 ASN A C 1
ATOM 3021 O O . ASN A 1 386 ? 10.840 4.210 -15.886 1.00 94.62 386 ASN A O 1
ATOM 3025 N N . ILE A 1 387 ? 12.502 2.844 -15.244 1.00 94.31 387 ILE A N 1
ATOM 3026 C CA . ILE A 1 387 ? 13.322 3.882 -14.604 1.00 94.31 387 ILE A CA 1
ATOM 3027 C C . ILE A 1 387 ? 14.628 4.129 -15.356 1.00 94.31 387 ILE A C 1
ATOM 3029 O O . ILE A 1 387 ? 15.202 5.210 -15.228 1.00 94.31 387 ILE A O 1
ATOM 3033 N N . ALA A 1 388 ? 15.081 3.154 -16.150 1.00 94.56 388 ALA A N 1
ATOM 3034 C CA . ALA A 1 388 ? 16.241 3.278 -17.022 1.00 94.56 388 ALA A CA 1
ATOM 3035 C C . ALA A 1 388 ? 16.330 2.154 -18.057 1.00 94.56 388 ALA A C 1
ATOM 3037 O O . ALA A 1 388 ? 15.669 1.124 -17.939 1.00 94.56 388 ALA A O 1
ATOM 3038 N N . GLN A 1 389 ? 17.200 2.359 -19.040 1.00 94.31 389 GLN A N 1
ATOM 3039 C CA . GLN A 1 389 ? 17.626 1.357 -20.011 1.00 94.31 389 GLN A CA 1
ATOM 3040 C C . GLN A 1 389 ? 19.031 0.861 -19.645 1.00 94.31 389 GLN A C 1
ATOM 3042 O O . GLN A 1 389 ? 19.829 1.617 -19.092 1.00 94.31 389 GLN A O 1
ATOM 3047 N N . GLU A 1 390 ? 19.326 -0.396 -19.968 1.00 94.12 390 GLU A N 1
ATOM 3048 C CA . GLU A 1 390 ? 20.607 -1.064 -19.710 1.00 94.12 390 GLU A CA 1
ATOM 3049 C C . GLU A 1 390 ? 21.816 -0.230 -20.159 1.00 94.12 390 GLU A C 1
ATOM 3051 O O . GLU A 1 390 ? 22.733 -0.018 -19.369 1.00 94.12 390 GLU A O 1
ATOM 3056 N N . ASP A 1 391 ? 21.777 0.310 -21.381 1.00 92.69 391 ASP A N 1
ATOM 3057 C CA . ASP A 1 391 ? 22.896 1.049 -21.985 1.00 92.69 391 ASP A CA 1
ATOM 3058 C C . ASP A 1 391 ? 23.214 2.381 -21.293 1.00 92.69 391 ASP A C 1
ATOM 3060 O O . ASP A 1 391 ? 24.322 2.904 -21.424 1.00 92.69 391 ASP A O 1
ATOM 3064 N N . TYR A 1 392 ? 22.242 2.950 -20.575 1.00 92.31 392 TYR A N 1
ATOM 3065 C CA . TYR A 1 392 ? 22.368 4.260 -19.932 1.00 92.31 392 TYR A CA 1
ATOM 3066 C C . TYR A 1 392 ? 22.474 4.179 -18.408 1.00 92.31 392 TYR A C 1
ATOM 3068 O O . TYR A 1 392 ? 22.837 5.173 -17.780 1.00 92.31 392 TYR A O 1
ATOM 3076 N N . GLY A 1 393 ? 22.150 3.027 -17.817 1.00 91.81 393 GLY A N 1
ATOM 3077 C CA . GLY A 1 393 ? 22.069 2.860 -16.370 1.00 91.81 393 GLY A CA 1
ATOM 3078 C C . GLY A 1 393 ? 20.958 3.692 -15.717 1.00 91.81 393 GLY A C 1
ATOM 3079 O O . GLY A 1 393 ? 20.281 4.517 -16.339 1.00 91.81 393 GLY A O 1
ATOM 3080 N N . ILE A 1 394 ? 20.744 3.459 -14.423 1.00 91.25 394 ILE A N 1
ATOM 3081 C CA . ILE A 1 394 ? 19.777 4.202 -13.613 1.00 91.25 394 ILE A CA 1
ATOM 3082 C C . ILE A 1 394 ? 20.260 5.639 -13.434 1.00 91.25 394 ILE A C 1
ATOM 3084 O O . ILE A 1 394 ? 21.197 5.905 -12.686 1.00 91.25 394 ILE A O 1
ATOM 3088 N N . GLN A 1 395 ? 19.582 6.573 -14.106 1.00 82.12 395 GLN A N 1
ATOM 3089 C CA . GLN A 1 395 ? 19.922 7.993 -14.064 1.00 82.12 395 GLN A CA 1
ATOM 3090 C C . GLN A 1 395 ? 19.842 8.568 -12.644 1.00 82.12 395 GLN A C 1
ATOM 3092 O O . GLN A 1 395 ? 19.014 8.154 -11.825 1.00 82.12 395 GLN A O 1
ATOM 3097 N N . GLY A 1 396 ? 20.664 9.594 -12.393 1.00 81.75 396 GLY A N 1
ATOM 3098 C CA . GLY A 1 396 ? 20.944 10.148 -11.067 1.00 81.75 396 GLY A CA 1
ATOM 3099 C C . GLY A 1 396 ? 19.721 10.398 -10.181 1.00 81.75 396 GLY A C 1
ATOM 3100 O O . GLY A 1 396 ? 19.774 10.093 -8.995 1.00 81.75 396 GLY A O 1
ATOM 3101 N N . LEU A 1 397 ? 18.592 10.875 -10.718 1.00 83.00 397 LEU A N 1
ATOM 3102 C CA . LEU A 1 397 ? 17.389 11.094 -9.907 1.00 83.00 397 LEU A CA 1
ATOM 3103 C C . LEU A 1 397 ? 16.815 9.787 -9.336 1.00 83.00 397 LEU A C 1
ATOM 3105 O O . LEU A 1 397 ? 16.586 9.702 -8.130 1.00 83.00 397 LEU A O 1
ATOM 3109 N N . TRP A 1 398 ? 16.603 8.769 -10.174 1.00 88.25 398 TRP A N 1
ATOM 3110 C CA . TRP A 1 398 ? 16.085 7.470 -9.733 1.00 88.25 398 TRP A CA 1
ATOM 3111 C C . TRP A 1 398 ? 17.103 6.712 -8.887 1.00 88.25 398 TRP A C 1
ATOM 3113 O O . TRP A 1 398 ? 16.722 6.126 -7.874 1.00 88.25 398 TRP A O 1
ATOM 3123 N N . ALA A 1 399 ? 18.388 6.799 -9.238 1.00 89.06 399 ALA A N 1
ATOM 3124 C CA . ALA A 1 399 ? 19.480 6.250 -8.441 1.00 89.06 399 ALA A CA 1
ATOM 3125 C C . ALA A 1 399 ? 19.453 6.820 -7.013 1.00 89.06 399 ALA A C 1
ATOM 3127 O O . ALA A 1 399 ? 19.459 6.080 -6.028 1.00 89.06 399 ALA A O 1
ATOM 3128 N N . THR A 1 400 ? 19.281 8.139 -6.902 1.00 85.06 400 THR A N 1
ATOM 3129 C CA . THR A 1 400 ? 19.212 8.842 -5.618 1.00 85.06 400 THR A CA 1
ATOM 3130 C C . THR A 1 400 ? 17.938 8.496 -4.836 1.00 85.06 400 THR A C 1
ATOM 3132 O O . THR A 1 400 ? 17.995 8.226 -3.639 1.00 85.06 400 THR A O 1
ATOM 3135 N N . ILE A 1 401 ? 16.781 8.455 -5.502 1.00 85.69 401 ILE A N 1
ATOM 3136 C CA . ILE A 1 401 ? 15.484 8.100 -4.898 1.00 85.69 401 ILE A CA 1
ATOM 3137 C C . ILE A 1 401 ? 15.502 6.686 -4.309 1.00 85.69 401 ILE A C 1
ATOM 3139 O O . ILE A 1 401 ? 15.032 6.459 -3.190 1.00 85.69 401 ILE A O 1
ATOM 3143 N N . LEU A 1 402 ? 16.028 5.730 -5.072 1.00 89.50 402 LEU A N 1
ATOM 3144 C CA . LEU A 1 402 ? 16.019 4.319 -4.703 1.00 89.50 402 LEU A CA 1
ATOM 3145 C C . LEU A 1 402 ? 17.187 3.973 -3.771 1.00 89.50 402 LEU A C 1
ATOM 3147 O O . LEU A 1 402 ? 17.079 3.019 -2.998 1.00 89.50 402 LEU A O 1
ATOM 3151 N N . GLY A 1 403 ? 18.240 4.796 -3.745 1.00 89.31 403 GLY A N 1
ATOM 3152 C CA . GLY A 1 403 ? 19.457 4.541 -2.979 1.00 89.31 403 GLY A CA 1
ATOM 3153 C C . GLY A 1 403 ? 20.294 3.451 -3.639 1.00 89.31 403 GLY A C 1
ATOM 3154 O O . GLY A 1 403 ? 20.675 2.475 -2.991 1.00 89.31 403 GLY A O 1
ATOM 3155 N N . VAL A 1 404 ? 20.507 3.585 -4.946 1.00 93.25 404 VAL A N 1
ATOM 3156 C CA . VAL A 1 404 ? 21.174 2.588 -5.785 1.00 93.25 404 VAL A CA 1
ATOM 3157 C C . VAL A 1 404 ? 22.211 3.229 -6.691 1.00 93.25 404 VAL A C 1
ATOM 3159 O O . VAL A 1 404 ? 22.175 4.430 -6.946 1.00 93.25 404 VAL A O 1
ATOM 3162 N N . ARG A 1 405 ? 23.131 2.411 -7.189 1.00 93.44 405 ARG A N 1
ATOM 3163 C CA . ARG A 1 405 ? 24.085 2.775 -8.236 1.00 93.44 405 ARG A CA 1
ATOM 3164 C C . ARG A 1 405 ? 23.437 2.674 -9.620 1.00 93.44 405 ARG A C 1
ATOM 3166 O O . ARG A 1 405 ? 22.344 2.127 -9.772 1.00 93.44 405 ARG A O 1
ATOM 3173 N N . GLU A 1 406 ? 24.140 3.163 -10.637 1.00 93.38 406 GLU A N 1
ATOM 3174 C CA . GLU A 1 406 ? 23.684 3.151 -12.036 1.00 93.38 406 GLU A CA 1
ATOM 3175 C C . GLU A 1 406 ? 23.397 1.735 -12.568 1.00 93.38 406 GLU A C 1
ATOM 3177 O O . GLU A 1 406 ? 22.546 1.560 -13.432 1.00 93.38 406 GLU A O 1
ATOM 3182 N N . ASP A 1 407 ? 24.046 0.706 -12.021 1.00 92.50 407 ASP A N 1
ATOM 3183 C CA . ASP A 1 407 ? 23.828 -0.702 -12.377 1.00 92.50 407 ASP A CA 1
ATOM 3184 C C . ASP A 1 407 ? 22.663 -1.369 -11.613 1.00 92.50 407 ASP A C 1
ATOM 3186 O O . ASP A 1 407 ? 22.471 -2.586 -11.704 1.00 92.50 407 ASP A O 1
ATOM 3190 N N . GLY A 1 408 ? 21.898 -0.596 -10.832 1.00 93.00 408 GLY A N 1
ATOM 3191 C CA . GLY A 1 408 ? 20.758 -1.074 -10.045 1.00 93.00 408 GLY A CA 1
ATOM 3192 C C . GLY A 1 408 ? 21.118 -1.712 -8.708 1.00 93.00 408 GLY A C 1
ATOM 3193 O O . GLY A 1 408 ? 20.250 -2.299 -8.057 1.00 93.00 408 GLY A O 1
ATOM 3194 N N . THR A 1 409 ? 22.374 -1.615 -8.279 1.00 93.62 409 THR A N 1
ATOM 3195 C CA . THR A 1 409 ? 22.849 -2.240 -7.039 1.00 93.62 409 THR A CA 1
ATOM 3196 C C . THR A 1 409 ? 22.666 -1.318 -5.844 1.00 93.62 409 THR A C 1
ATOM 3198 O O . THR A 1 409 ? 22.766 -0.101 -5.968 1.00 93.62 409 THR A O 1
ATOM 3201 N N . ALA A 1 410 ? 22.360 -1.882 -4.674 1.00 91.38 410 ALA A N 1
ATOM 3202 C CA . ALA A 1 410 ? 22.115 -1.082 -3.477 1.00 91.38 410 ALA A CA 1
ATOM 3203 C C . ALA A 1 410 ? 23.387 -0.340 -3.036 1.00 91.38 410 ALA A C 1
ATOM 3205 O O . ALA A 1 410 ? 24.469 -0.930 -3.000 1.00 91.38 410 ALA A O 1
ATOM 3206 N N . LEU A 1 411 ? 23.230 0.930 -2.663 1.00 90.06 411 LEU A N 1
ATOM 3207 C CA . LEU A 1 411 ? 24.262 1.677 -1.948 1.00 90.06 411 LEU A CA 1
ATOM 3208 C C . LEU A 1 411 ? 24.486 1.058 -0.562 1.00 90.06 411 LEU A C 1
ATOM 3210 O O . LEU A 1 411 ? 23.553 0.532 0.053 1.00 90.06 411 LEU A O 1
ATOM 3214 N N . CYS A 1 412 ? 25.720 1.109 -0.064 1.00 89.00 412 CYS A N 1
ATOM 3215 C CA . CYS A 1 412 ? 26.010 0.719 1.313 1.00 89.00 412 CYS A CA 1
ATOM 3216 C C . CYS A 1 412 ? 25.516 1.787 2.305 1.00 89.00 412 CYS A C 1
ATOM 3218 O O . CYS A 1 412 ? 25.217 2.915 1.915 1.00 89.00 412 CYS A O 1
ATOM 3220 N N . ASP A 1 413 ? 25.454 1.457 3.598 1.00 83.94 413 ASP A N 1
ATOM 3221 C CA . ASP A 1 413 ? 24.952 2.385 4.626 1.00 83.94 413 ASP A CA 1
ATOM 3222 C C . ASP A 1 413 ? 25.719 3.720 4.634 1.00 83.94 413 ASP A C 1
ATOM 3224 O O . ASP A 1 413 ? 25.115 4.782 4.738 1.00 83.94 413 ASP A O 1
ATOM 3228 N N . THR A 1 414 ? 27.040 3.685 4.427 1.00 86.88 414 THR A N 1
ATOM 3229 C CA . THR A 1 414 ? 27.868 4.900 4.351 1.00 86.88 414 THR A CA 1
ATOM 3230 C C . THR A 1 414 ? 27.516 5.770 3.143 1.00 86.88 414 THR A C 1
ATOM 3232 O O . THR A 1 414 ? 27.408 6.984 3.273 1.00 86.88 414 THR A O 1
ATOM 3235 N N . GLU A 1 415 ? 27.288 5.162 1.978 1.00 86.75 415 GLU A N 1
ATOM 3236 C CA . GLU A 1 415 ? 26.873 5.882 0.766 1.00 86.75 415 GLU A CA 1
ATOM 3237 C C . GLU A 1 415 ? 25.452 6.453 0.913 1.00 86.75 415 GLU A C 1
ATOM 3239 O O . GLU A 1 415 ? 25.166 7.547 0.431 1.00 86.75 415 GLU A O 1
ATOM 3244 N N . LEU A 1 416 ? 24.556 5.742 1.606 1.00 83.00 416 LEU A N 1
ATOM 3245 C CA . LEU A 1 416 ? 23.216 6.237 1.928 1.00 83.00 416 LEU A CA 1
ATOM 3246 C C . LEU A 1 416 ? 23.261 7.433 2.886 1.00 83.00 416 LEU A C 1
ATOM 3248 O O . LEU A 1 416 ? 22.513 8.390 2.685 1.00 83.00 416 LEU A O 1
ATOM 3252 N N . ASP A 1 417 ? 24.142 7.405 3.887 1.00 81.00 417 ASP A N 1
ATOM 3253 C CA . ASP A 1 417 ? 24.355 8.525 4.810 1.00 81.00 417 ASP A CA 1
ATOM 3254 C C . ASP A 1 417 ? 24.901 9.761 4.075 1.00 81.00 417 ASP A C 1
ATOM 3256 O O . ASP A 1 417 ? 24.439 10.884 4.302 1.00 81.00 417 ASP A O 1
ATOM 3260 N N . GLU A 1 418 ? 25.850 9.568 3.153 1.00 83.88 418 GLU A N 1
ATOM 3261 C CA . GLU A 1 418 ? 26.374 10.632 2.287 1.00 83.88 418 GLU A CA 1
ATOM 3262 C C . GLU A 1 418 ? 25.286 11.216 1.382 1.00 83.88 418 GLU A C 1
ATOM 3264 O O . GLU A 1 418 ? 25.173 12.436 1.235 1.00 83.88 418 GLU A O 1
ATOM 3269 N N . LEU A 1 419 ? 24.433 10.359 0.826 1.00 80.31 419 LEU A N 1
ATOM 3270 C CA . LEU A 1 419 ? 23.305 10.758 -0.003 1.00 80.31 419 LEU A CA 1
ATOM 3271 C C . LEU A 1 419 ? 22.247 11.530 0.803 1.00 80.31 419 LEU A C 1
ATOM 3273 O O . LEU A 1 419 ? 21.736 12.556 0.346 1.00 80.31 419 LEU A O 1
ATOM 3277 N N . GLU A 1 420 ? 21.958 11.108 2.037 1.00 76.06 420 GLU A N 1
ATOM 3278 C CA . GLU A 1 420 ? 21.092 11.864 2.945 1.00 76.06 420 GLU A CA 1
ATOM 3279 C C . GLU A 1 420 ? 21.713 13.221 3.310 1.00 76.06 420 GLU A C 1
ATOM 3281 O O . GLU A 1 420 ? 21.009 14.236 3.363 1.00 76.06 420 GLU A O 1
ATOM 3286 N N . LEU A 1 421 ? 23.030 13.278 3.519 1.00 78.44 421 LEU A N 1
ATOM 3287 C CA . LEU A 1 421 ? 23.743 14.529 3.757 1.00 78.44 421 LEU A CA 1
ATOM 3288 C C . LEU A 1 421 ? 23.666 15.457 2.538 1.00 78.44 421 LEU A C 1
ATOM 3290 O O . LEU A 1 421 ? 23.366 16.641 2.699 1.00 78.44 421 LEU A O 1
ATOM 3294 N N . MET A 1 422 ? 23.870 14.935 1.326 1.00 75.50 422 MET A N 1
ATOM 3295 C CA . MET A 1 422 ? 23.711 15.688 0.080 1.00 75.50 422 MET A CA 1
ATOM 3296 C C . MET A 1 422 ? 22.308 16.276 -0.040 1.00 75.50 422 MET A C 1
ATOM 3298 O O . MET A 1 422 ? 22.156 17.462 -0.337 1.00 75.50 422 MET A O 1
ATOM 3302 N N . PHE A 1 423 ? 21.283 15.483 0.262 1.00 71.38 423 PHE A N 1
ATOM 3303 C CA . PHE A 1 423 ? 19.904 15.946 0.284 1.00 71.38 423 PHE A CA 1
ATOM 3304 C C . PHE A 1 423 ? 19.677 17.080 1.288 1.00 71.38 423 PHE A C 1
ATOM 3306 O O . PHE A 1 423 ? 19.043 18.084 0.954 1.00 71.38 423 PHE A O 1
ATOM 3313 N N . ARG A 1 424 ? 20.239 16.971 2.498 1.00 68.69 424 ARG A N 1
ATOM 3314 C CA . ARG A 1 424 ? 20.175 18.043 3.503 1.00 68.69 424 ARG A CA 1
ATOM 3315 C C . ARG A 1 424 ? 20.878 19.310 3.013 1.00 68.69 424 ARG A C 1
ATOM 3317 O O . ARG A 1 424 ? 20.305 20.391 3.117 1.00 68.69 424 ARG A O 1
ATOM 3324 N N . LEU A 1 425 ? 22.067 19.198 2.426 1.00 70.06 425 LEU A N 1
ATOM 3325 C CA . LEU A 1 425 ? 22.823 20.348 1.914 1.00 70.06 425 LEU A CA 1
ATOM 3326 C C . LEU A 1 425 ? 22.155 21.020 0.707 1.00 70.06 425 LEU A C 1
ATOM 3328 O O . LEU A 1 425 ? 22.239 22.241 0.536 1.00 70.06 425 LEU A O 1
ATOM 3332 N N . TRP A 1 426 ? 21.471 20.240 -0.130 1.00 66.44 426 TRP A N 1
ATOM 3333 C CA . TRP A 1 426 ? 20.682 20.773 -1.235 1.00 66.44 426 TRP A CA 1
ATOM 3334 C C . TRP A 1 426 ? 19.495 21.594 -0.714 1.00 66.44 426 TRP A C 1
ATOM 3336 O O . TRP A 1 426 ? 19.272 22.716 -1.176 1.00 66.44 426 TRP A O 1
ATOM 3346 N N . SER A 1 427 ? 18.807 21.086 0.313 1.00 61.53 427 SER A N 1
ATOM 3347 C CA . SER A 1 427 ? 17.662 21.747 0.950 1.00 61.53 427 SER A CA 1
ATOM 3348 C C . SER A 1 427 ? 18.008 23.074 1.636 1.00 61.53 427 SER A C 1
ATOM 3350 O O . SER A 1 427 ? 17.215 24.012 1.609 1.00 61.53 427 SER A O 1
ATOM 3352 N N . SER A 1 428 ? 19.221 23.211 2.183 1.00 64.88 428 SER A N 1
ATOM 3353 C CA . SER A 1 428 ? 19.664 24.422 2.890 1.00 64.88 428 SER A CA 1
ATOM 3354 C C . SER A 1 428 ? 20.098 25.571 1.970 1.00 64.88 428 SER A C 1
ATOM 3356 O O . SER A 1 428 ? 20.607 26.584 2.446 1.00 64.88 428 SER A O 1
ATOM 3358 N N . GLY A 1 429 ? 19.962 25.427 0.645 1.00 58.59 429 GLY A N 1
ATOM 3359 C CA . GLY A 1 429 ? 20.349 26.451 -0.336 1.00 58.59 429 GLY A CA 1
ATOM 3360 C C . GLY A 1 429 ? 21.864 26.670 -0.479 1.00 58.59 429 GLY A C 1
ATOM 3361 O O . GLY A 1 429 ? 22.303 27.420 -1.351 1.00 58.59 429 GLY A O 1
ATOM 3362 N N . THR A 1 430 ? 22.681 25.982 0.322 1.00 56.50 430 THR A N 1
ATOM 3363 C CA . THR A 1 430 ? 24.151 25.984 0.259 1.00 56.50 430 THR A CA 1
ATOM 3364 C C . THR A 1 430 ? 24.695 25.084 -0.858 1.00 56.50 430 THR A C 1
ATOM 3366 O O . THR A 1 430 ? 25.819 25.289 -1.318 1.00 56.50 430 THR A O 1
ATOM 3369 N N . GLY A 1 431 ? 23.886 24.144 -1.365 1.00 49.62 431 GLY A N 1
ATOM 3370 C CA . GLY A 1 431 ? 24.264 23.169 -2.396 1.00 49.62 431 GLY A CA 1
ATOM 3371 C C . GLY A 1 431 ? 24.573 23.724 -3.795 1.00 49.62 431 GLY A C 1
ATOM 3372 O O . GLY A 1 431 ? 25.201 23.025 -4.588 1.00 49.62 431 GLY A O 1
ATOM 3373 N N . LYS A 1 432 ? 24.241 24.988 -4.114 1.00 48.69 432 LYS A N 1
ATOM 3374 C CA . LYS A 1 432 ? 24.541 25.580 -5.441 1.00 48.69 432 LYS A CA 1
ATOM 3375 C C . LYS A 1 432 ? 26.040 25.641 -5.787 1.00 48.69 432 LYS A C 1
ATOM 3377 O O . LYS A 1 432 ? 26.368 25.877 -6.943 1.00 48.69 432 LYS A O 1
ATOM 3382 N N . LYS A 1 433 ? 26.947 25.429 -4.824 1.00 48.97 433 LYS A N 1
ATOM 3383 C CA . LYS A 1 433 ? 28.405 25.391 -5.055 1.00 48.97 433 LYS A CA 1
ATOM 3384 C C . LYS A 1 433 ? 29.010 23.984 -5.188 1.00 48.97 433 LYS A C 1
ATOM 3386 O O . LYS A 1 433 ? 30.174 23.893 -5.554 1.00 48.97 433 LYS A O 1
ATOM 3391 N N . LEU A 1 434 ? 28.266 22.911 -4.901 1.00 46.03 434 LEU A N 1
ATOM 3392 C CA . LEU A 1 434 ? 28.802 21.536 -4.865 1.00 46.03 434 LEU A CA 1
ATOM 3393 C C . LEU A 1 434 ? 28.550 20.727 -6.152 1.00 46.03 434 LEU A C 1
ATOM 3395 O O . LEU A 1 434 ? 29.247 19.749 -6.391 1.00 46.03 434 LEU A O 1
ATOM 3399 N N . SER A 1 435 ? 27.622 21.164 -7.011 1.00 41.91 435 SER A N 1
ATOM 3400 C CA . SER A 1 435 ? 27.184 20.434 -8.217 1.00 41.91 435 SER A CA 1
ATOM 3401 C C . SER A 1 435 ? 28.210 20.359 -9.363 1.00 41.91 435 SER A C 1
ATOM 3403 O O . SER A 1 435 ? 27.926 19.730 -10.375 1.00 41.91 435 SER A O 1
ATOM 3405 N N . THR A 1 436 ? 29.370 21.007 -9.258 1.00 41.47 436 THR A N 1
ATOM 3406 C CA . THR A 1 436 ? 30.385 21.041 -10.331 1.00 41.47 436 THR A CA 1
ATOM 3407 C C . THR A 1 436 ? 31.502 20.007 -10.183 1.00 41.47 436 THR A C 1
ATOM 3409 O O . THR A 1 436 ? 32.436 20.038 -10.979 1.00 41.47 436 THR A O 1
ATOM 3412 N N . THR A 1 437 ? 31.451 19.120 -9.182 1.00 37.69 437 THR A N 1
ATOM 3413 C CA . THR A 1 437 ? 32.620 18.292 -8.820 1.00 37.69 437 THR A CA 1
ATOM 3414 C C . THR A 1 437 ? 32.355 16.798 -8.615 1.00 37.69 437 THR A C 1
ATOM 3416 O O . THR A 1 437 ? 33.252 16.117 -8.124 1.00 37.69 437 THR A O 1
ATOM 3419 N N . LEU A 1 438 ? 31.178 16.284 -8.979 1.00 40.06 438 LEU A N 1
ATOM 3420 C CA . LEU A 1 438 ? 30.882 14.845 -8.978 1.00 40.06 438 LEU A CA 1
ATOM 3421 C C . LEU A 1 438 ? 30.542 14.369 -10.385 1.00 40.06 438 LEU A C 1
ATOM 3423 O O . LEU A 1 438 ? 29.741 15.075 -11.043 1.00 40.06 438 LEU A O 1
#

pLDDT: mean 77.26, std 22.72, range [23.91, 97.75]

Secondary structure (DSSP, 8-state):
-GGG-PPEEPSSPPPHHHHHHHHHHHHHHHHHHHHH-TT-HHHHHHHHHTT-HHHHHHHHHHHHHHHHHHS-SHHHHHHHHHTT--TTTEE-HHHHHHHHHHHHHHHHHHHTSHHHHHHHHHHHHTT----GGG----SB-GGGGG-SSSTTHHHHHHHHHHHHHHHHHHHTTT--TTHHHHHHHT-EEEEEE-SSS-TTEEEEEETTS-EEEEETTTTEEEEEPPP-------------------------------------------------PPPPPP------------PPP--PPTTSB-TT--SHHHHHHHHHHHHHTS-HHHHHH-SS----TT--EEEEE-TTS-SSTT-S--BPTTEEEEEETTEEEEEETTT--EEEETTT-S-HHHHHHHTB-TTSBBPPHHHHHHHHHHHHHHHTTGGGGTTT--

Sequence (438 aa):
MDDDVTPLIIRNPPRISLRRKVEKLGETLALVAFNAFGDSPGKFLMVFSALSQTCRYASTLAFTHLITLEFPGARTTSWLEVKDVDTEVADLRAWYWHRASEREYNIGKLRRSWMNRVWKFLARNDGCHAEGDLLFFEGISGHLFAEPDTQGQLDVAIRFWIRRFHSLISQNGGGYPRLLADLKMGKVHQVGPSGERTRSIWEVEIGTGESLFLVGKTGEVVRVAAQPQRTLSSSVADVGTQSPTVGFAKHALKCMEMANTPVHDGSASDDLGLLLPPPPLPTCTMRKNCLHHPLPQFAIPEGSIHRSVTSPHHWALAERWILSNMDTDEISRDFTLGLNPGVIVESARCSGEKWNSSMKSVLAPGIGFVQAFETGWFVLEETGQNIAQEDYGIQGLWATILGVREDGTALCDTELDELELMFRLWSSGTGKKLSTTL

Radius of gyration: 28.71 Å; chains: 1; bounding box: 83×69×71 Å

Foldseek 3Di:
DLVPDAWDFAPDDDDPVCLVVLLVLLLVLLVCLVPPVPLCSLVSLVVQLPPDVSSVLSSQLNLLNNCCVQQPEAVSVVSCVVNVPPSSGIRCSRVSVVLSVQLVVLQVVQCPALQQVVQVLLCVLLVNPDPDPPSGDQLEDSNCSSVRYDPLQVLLSVLLLVVVLVVQCVVVV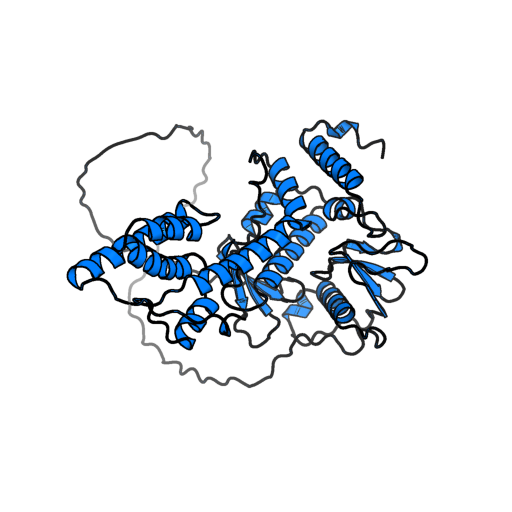NPDNCSNVVSQQQRFDGKACPVPPAPQWIWTQGNPRWIFIAGSLASHTLDTPDDPPPPPPPPPDDDDDDDDDDDDDDDDDDDDDDDDDDDDDDDDDDDDDDDDDDDDDDDDPDDPPPDDDDADHQDDPPQQEPPVAPDPLFVSLSVLQQVQPDDSVQVHPHSPRDDPPQWHFDTKAAFPDDPDPPDPFTAHHQWMWTDTDVWIFIARSSRNHGQDTPVAFRDPSRCLSRCHDSNRGHHDPVSVVVSVVLSVCVSVVNNPPVVPPD